Protein AF-0000000078794311 (afdb_homodimer)

Radius of gyration: 25.21 Å; Cα contacts (8 Å, |Δi|>4): 1504; chains: 2; bounding box: 65×68×62 Å

Solvent-accessible surface area (backbone atoms only — not comparable to full-atom values): 34265 Å² total; per-residue (Å²): 130,61,45,33,32,35,38,34,22,25,25,71,50,87,45,19,63,58,7,46,49,16,42,54,41,48,67,72,46,48,57,66,88,54,35,44,79,41,49,31,37,36,40,84,93,44,46,25,31,54,45,96,88,66,49,75,37,58,51,40,55,70,63,61,26,38,63,57,96,86,37,79,45,70,53,69,28,32,46,62,39,15,25,51,44,46,53,30,42,13,25,45,41,20,41,31,60,69,59,70,42,42,45,31,45,34,48,29,45,38,19,20,41,46,33,28,44,59,54,38,48,41,56,52,51,80,44,76,80,44,40,60,64,62,65,48,75,38,75,63,97,50,76,68,50,59,58,49,47,63,72,75,49,57,78,40,28,34,31,27,33,23,59,68,85,71,57,61,37,53,36,78,28,77,49,79,83,43,43,64,61,34,50,52,47,7,50,74,73,25,73,29,31,33,39,26,37,64,79,64,48,50,38,34,40,29,33,35,33,48,42,91,92,37,78,47,70,44,50,35,30,24,52,45,58,79,53,89,76,81,42,57,64,42,74,72,37,90,88,41,52,49,79,36,72,62,33,96,63,54,72,67,53,50,55,53,49,48,55,43,52,54,48,50,43,55,75,52,56,60,38,26,51,30,33,38,33,32,28,37,28,60,98,74,58,47,41,30,58,68,50,53,36,57,40,55,64,43,30,90,83,21,66,50,48,53,24,42,46,67,75,72,42,52,67,40,56,53,51,48,40,38,56,54,39,41,71,46,78,84,113,133,60,46,32,32,33,39,34,22,26,26,70,50,88,45,19,62,56,6,45,48,15,41,54,41,46,65,72,46,48,57,66,87,55,36,44,79,42,50,31,38,38,39,84,93,42,44,26,31,55,45,96,88,65,49,76,37,58,52,41,56,70,64,60,26,39,64,57,95,87,38,78,45,70,54,67,27,32,46,62,40,16,26,50,44,46,53,30,42,12,25,45,39,20,42,31,58,69,59,69,43,42,45,31,45,33,48,30,47,39,19,20,42,47,32,28,44,60,55,40,49,40,55,52,49,79,43,78,80,44,40,60,63,63,65,49,76,37,75,64,97,50,76,68,50,58,58,51,46,61,71,75,48,58,78,42,30,34,31,26,34,25,60,69,85,72,57,61,38,51,36,78,29,76,50,79,86,44,43,63,61,34,50,52,46,7,50,74,72,25,72,30,30,33,38,27,37,64,80,64,49,51,40,34,39,30,34,36,33,48,41,92,92,38,78,48,70,43,52,36,29,26,52,44,58,80,54,88,77,83,42,58,64,43,75,71,36,88,87,41,52,49,78,36,73,63,34,96,64,55,72,68,53,49,55,52,47,49,55,43,51,54,48,50,42,55,76,52,56,59,39,25,51,30,31,39,34,31,28,38,27,61,97,73,57,48,40,31,57,67,49,55,36,58,44,53,64,43,30,90,82,20,66,50,48,52,23,42,45,68,74,73,42,53,67,39,56,53,50,48,41,37,55,53,39,40,71,45,78,84,113

Foldseek 3Di:
DAFEEEEEAAAADPCRVLRVQLSVLCVVQADPVRHHYWYWYDYVVFIFTQDPVRDTFGADLLQRWTADPNDIDDGQAYEQQYADPPRQQQPVLVSCVVNVHFYLFFHSQLSNQQQFQVSLCVQLPPQPLEHAFDKDKDQALDPVVLVVCPVRDDPFKWKAAGGHDQLQLIDTRHDSVCVNVSSVSRCVPHSMMMIGHDFDFWKKKWKWADFPHDIDTFAIKTKDFPDDDPHSCQVPDPPGIDIDVNDDDDPVLRVVVVVSVVVSCVSSVIHHMKMWMWGLGPPPRGTYTRGMTRNFRRHPPGRVCSRCVSVVHHVNVSVVRSVVRSVDPPD/DAFEEEEEAAAADPCRVLRVQLSVLCVVQADPVRHHYWYWYDYVVFIFTQDPVRDTFGADLLQRWTADPNDIDDGQAYEQQYADPPRQQQNVLVSCVVNVHFYLFFHSQLSNQQQFQVSLCVQLPPQPLEHAFDKDKDQALDPVVLVVCPVRDDPFKWKAQGGHDQLFLIDTRHDSVCVNVSSVSRCVPHSMMMMGHDFAFWKKKWKWADFPHDIDTFAIKTKDFPDDDPHSCQVPDPPGIDIDVNDDDDPVLRVVVVVSVVVSCVSSVIHHMKMWMWGLGPPPRGTYTRGMGRNFRRHPPGRVCSRCVSVVHHVNVSVVRSVVRSVDPPD

Organism: Cecembia lonarensis (strain CCUG 58316 / KCTC 22772 / LW9) (NCBI:txid1225176)

Secondary structure (DSSP, 8-state):
--EEEEEEEE-SSTTHHHHHHHHHHHHHHS-TTTEEEEEEEEETTEEEEE-TTS-EEE-BTTTTBEEETTEEE--SEEEE---STTTTSSHHHHHHHHHT--BSS--HHHHHHHTBHHHHHHHHTTSTTEE---EEEESS--THHHHHHHHH--SSEEEEESBSSS-TT-EEE-SGGGHHHHHHHHHHH-SSEEEEE---EEEEEEEEEEE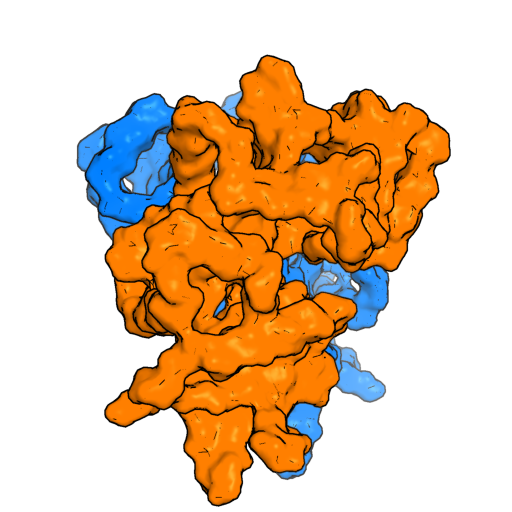TTEEEEPPPEEEEESSSS--HHHHHSTTTEEEESS----HHHHHHHHHHHHHHHHHTT--SEEEEEEEEETTT--EEEEEEESS---STT-HHHHHHHHTT--HHHHHHHHHHHHH-S--/--EEEEEEEE-SSTTHHHHHHHHHHHHHHS-TTTEEEEEEEEETTEEEEE-TTS-EEE-BTTTTBEEETTEEE--SEEEE---STTTTSSHHHHHHHHHT--BSS--HHHHHHHTBHHHHHHHHTTSTTEE---EEEESS--THHHHHHHHH--SSEEEEESBSSS-TT-EEE-SGGGHHHHHHHHHTT-SSEEEEE---EEEEEEEEEEETTEEEEPPPEEEEESSSS--HHHHHSTTTEEEESS----HHHHHHHHHHHHHHHHHTT--SEEEEEEEEETTT--EEEEEEESS---STT-HHHHHHHHTT--HHHHHHHHHHHHT-S--

InterPro domains:
  IPR000291 D-alanine--D-alanine ligase/VANA/B/C, conserved site [PS00843] (83-94)
  IPR000291 D-alanine--D-alanine ligase/VANA/B/C, conserved site [PS00844] (268-297)
  IPR005905 D-alanine--D-alanine ligase [MF_00047] (3-327)
  IPR005905 D-alanine--D-alanine ligase [PIRSF039102] (2-327)
  IPR005905 D-alanine--D-alanine ligase [TIGR01205] (4-325)
  IPR011095 D-alanine--D-alanine ligase, C-terminal [PF07478] (137-324)
  IPR011127 D-alanine--D-alanine ligase, N-terminal domain [PF01820] (4-106)
  IPR011761 ATP-grasp fold [PS50975] (117-324)
  IPR013815 ATP-grasp fold, subdomain 1 [G3DSA:3.30.1490.20] (133-198)
  IPR016185 Pre-ATP-grasp domain superfamily [SSF52440] (1-115)

Structure (mmCIF, N/CA/C/O backbone):
data_AF-0000000078794311-model_v1
#
loop_
_entity.id
_entity.type
_entity.pdbx_description
1 polymer 'D-alanine--D-alanine ligase'
#
loop_
_atom_site.group_PDB
_atom_site.id
_atom_site.type_symbol
_atom_site.label_atom_id
_atom_site.label_alt_id
_atom_site.label_comp_id
_atom_site.label_asym_id
_atom_site.label_entity_id
_atom_site.label_seq_id
_atom_site.pdbx_PDB_ins_code
_atom_site.Cartn_x
_atom_site.Cartn_y
_atom_site.Cartn_z
_atom_site.occupancy
_atom_site.B_iso_or_equiv
_atom_site.auth_seq_id
_atom_site.auth_comp_id
_atom_site.auth_asym_id
_atom_site.auth_atom_id
_atom_site.pdbx_PDB_model_num
ATOM 1 N N . MET A 1 1 ? -25.25 -26.75 2.844 1 85.88 1 MET A N 1
ATOM 2 C CA . MET A 1 1 ? -25.531 -25.812 1.758 1 85.88 1 MET A CA 1
ATOM 3 C C . MET A 1 1 ? -24.234 -25.328 1.115 1 85.88 1 MET A C 1
ATOM 5 O O . MET A 1 1 ? -23.203 -25.219 1.787 1 85.88 1 MET A O 1
ATOM 9 N N . LYS A 1 2 ? -24.25 -25.25 -0.173 1 96 2 LYS A N 1
ATOM 10 C CA . LYS A 1 2 ? -23.047 -24.812 -0.9 1 96 2 LYS A CA 1
ATOM 11 C C . LYS A 1 2 ? -22.719 -23.359 -0.607 1 96 2 LYS A C 1
ATOM 13 O O . LYS A 1 2 ? -23.625 -22.531 -0.441 1 96 2 LYS A O 1
ATOM 18 N N . LYS A 1 3 ? -21.484 -23.078 -0.435 1 97.69 3 LYS A N 1
ATOM 19 C CA . LYS A 1 3 ? -21.062 -21.688 -0.299 1 97.69 3 LYS A CA 1
ATOM 20 C C . LYS A 1 3 ? -21.219 -20.938 -1.617 1 97.69 3 LYS A C 1
ATOM 22 O O . LYS A 1 3 ? -20.906 -21.469 -2.684 1 97.69 3 LYS A O 1
ATOM 27 N N . LYS A 1 4 ? -21.766 -19.812 -1.558 1 98.5 4 LYS A N 1
ATOM 28 C CA . LYS A 1 4 ? -21.891 -18.938 -2.723 1 98.5 4 LYS A CA 1
ATOM 29 C C . LYS A 1 4 ? -20.625 -18.094 -2.914 1 98.5 4 LYS A C 1
ATOM 31 O O . LYS A 1 4 ? -20.297 -17.25 -2.074 1 98.5 4 LYS A O 1
ATOM 36 N N . ILE A 1 5 ? -19.922 -18.328 -4.016 1 98.62 5 ILE A N 1
ATOM 37 C CA . ILE A 1 5 ? -18.656 -17.656 -4.281 1 98.62 5 ILE A CA 1
ATOM 38 C C . ILE A 1 5 ? -18.797 -16.719 -5.48 1 98.62 5 ILE A C 1
ATOM 40 O O . ILE A 1 5 ? -19.266 -17.141 -6.547 1 98.62 5 ILE A O 1
ATOM 44 N N . ALA A 1 6 ? -18.516 -15.438 -5.336 1 98.75 6 ALA A N 1
ATOM 45 C CA . ALA A 1 6 ? -18.391 -14.516 -6.461 1 98.75 6 ALA A CA 1
ATOM 46 C C . ALA A 1 6 ? -17.047 -14.672 -7.164 1 98.75 6 ALA A C 1
ATOM 48 O O . ALA A 1 6 ? -15.992 -14.492 -6.551 1 98.75 6 ALA A O 1
ATOM 49 N N . LEU A 1 7 ? -17.047 -15.109 -8.383 1 98.44 7 LEU A N 1
ATOM 50 C CA . LEU A 1 7 ? -15.844 -15.133 -9.211 1 98.44 7 LEU A CA 1
ATOM 51 C C . LEU A 1 7 ? -15.641 -13.789 -9.898 1 98.44 7 LEU A C 1
ATOM 53 O O . LEU A 1 7 ? -16.297 -13.492 -10.898 1 98.44 7 LEU A O 1
ATOM 57 N N . VAL A 1 8 ? -14.727 -13.008 -9.398 1 98.62 8 VAL A N 1
ATOM 58 C CA . VAL A 1 8 ? -14.555 -11.625 -9.828 1 98.62 8 VAL A CA 1
ATOM 59 C C . VAL A 1 8 ? -13.477 -11.555 -10.914 1 98.62 8 VAL A C 1
ATOM 61 O O . VAL A 1 8 ? -12.367 -12.047 -10.727 1 98.62 8 VAL A O 1
ATOM 64 N N . THR A 1 9 ? -13.812 -10.969 -12.016 1 98.12 9 THR A N 1
ATOM 65 C CA . THR A 1 9 ? -12.938 -10.844 -13.18 1 98.12 9 THR A CA 1
ATOM 66 C C . THR A 1 9 ? -13.188 -9.523 -13.898 1 98.12 9 THR A C 1
ATOM 68 O O . THR A 1 9 ? -13.789 -8.602 -13.336 1 98.12 9 THR A O 1
ATOM 71 N N . GLY A 1 10 ? -12.578 -9.32 -15.109 1 97.31 10 GLY A N 1
ATOM 72 C CA . GLY A 1 10 ? -12.617 -8.039 -15.805 1 97.31 10 GLY A CA 1
ATOM 73 C C . GLY A 1 10 ? -11.383 -7.191 -15.555 1 97.31 10 GLY A C 1
ATOM 74 O O . GLY A 1 10 ? -10.266 -7.695 -15.586 1 97.31 10 GLY A O 1
ATOM 75 N N . GLY A 1 11 ? -11.609 -5.891 -15.359 1 95.88 11 GLY A N 1
ATOM 76 C CA . GLY A 1 11 ? -10.477 -5.02 -15.086 1 95.88 11 GLY A CA 1
ATOM 77 C C . GLY A 1 11 ? -10.594 -3.664 -15.758 1 95.88 11 GLY A C 1
ATOM 78 O O . GLY A 1 11 ? -11.414 -3.482 -16.656 1 95.88 11 GLY A O 1
ATOM 79 N N . PHE A 1 12 ? -9.836 -2.709 -15.305 1 93.31 12 PHE A N 1
ATOM 80 C CA . PHE A 1 12 ? -9.852 -1.333 -15.789 1 93.31 12 PHE A CA 1
ATOM 81 C C . PHE A 1 12 ? -8.805 -1.128 -16.875 1 93.31 12 PHE A C 1
ATOM 83 O O . PHE A 1 12 ? -8.711 -0.049 -17.469 1 93.31 12 PHE A O 1
ATOM 90 N N . SER A 1 13 ? -8 -2.146 -17.156 1 83.06 13 SER A N 1
ATOM 91 C CA . SER A 1 13 ? -6.891 -2 -18.094 1 83.06 13 SER A CA 1
ATOM 92 C C . SER A 1 13 ? -6.953 -3.053 -19.203 1 83.06 13 SER A C 1
ATOM 94 O O . SER A 1 13 ? -7.91 -3.824 -19.281 1 83.06 13 SER A O 1
ATOM 96 N N . GLY A 1 14 ? -5.855 -3.012 -20.016 1 80.38 14 GLY A N 1
ATOM 97 C CA . GLY A 1 14 ? -5.742 -3.982 -21.094 1 80.38 14 GLY A CA 1
ATOM 98 C C . GLY A 1 14 ? -5.551 -5.402 -20.594 1 80.38 14 GLY A C 1
ATOM 99 O O . GLY A 1 14 ? -5.762 -6.359 -21.344 1 80.38 14 GLY A O 1
ATOM 100 N N . GLU A 1 15 ? -5.344 -5.629 -19.312 1 82.75 15 GLU A N 1
ATOM 101 C CA . GLU A 1 15 ? -5.141 -6.957 -18.75 1 82.75 15 GLU A CA 1
ATOM 102 C C . GLU A 1 15 ? -6.469 -7.68 -18.547 1 82.75 15 GLU A C 1
ATOM 104 O O . GLU A 1 15 ? -6.492 -8.852 -18.156 1 82.75 15 GLU A O 1
ATOM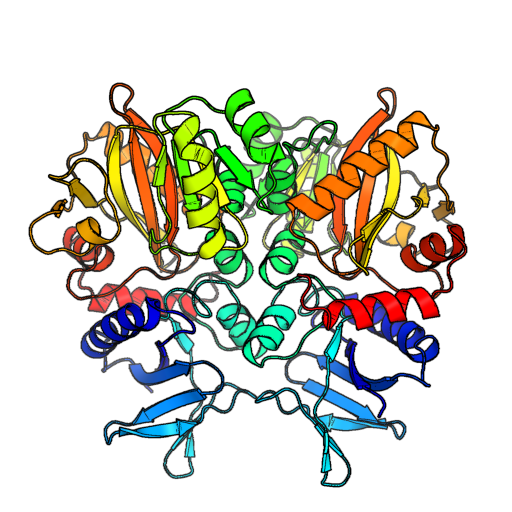 109 N N . ALA A 1 16 ? -7.523 -7.023 -18.844 1 90.62 16 ALA A N 1
ATOM 110 C CA . ALA A 1 16 ? -8.859 -7.594 -18.672 1 90.62 16 ALA A CA 1
ATOM 111 C C . ALA A 1 16 ? -9.016 -8.883 -19.469 1 90.62 16 ALA A C 1
ATOM 113 O O . ALA A 1 16 ? -9.68 -9.82 -19.031 1 90.62 16 ALA A O 1
ATOM 114 N N . VAL A 1 17 ? -8.352 -8.938 -20.578 1 90 17 VAL A N 1
ATOM 115 C CA . VAL A 1 17 ? -8.477 -10.102 -21.453 1 90 17 VAL A CA 1
ATOM 116 C C . VAL A 1 17 ? -7.914 -11.336 -20.766 1 90 17 VAL A C 1
ATOM 118 O O . VAL A 1 17 ? -8.5 -12.414 -20.828 1 90 17 VAL A O 1
ATOM 121 N N . VAL A 1 18 ? -6.816 -11.172 -20.094 1 88.5 18 VAL A N 1
ATOM 122 C CA . VAL A 1 18 ? -6.195 -12.273 -19.359 1 88.5 18 VAL A CA 1
ATOM 123 C C . VAL A 1 18 ? -7.066 -12.664 -18.172 1 88.5 18 VAL A C 1
ATOM 125 O O . VAL A 1 18 ? -7.211 -13.852 -17.875 1 88.5 18 VAL A O 1
ATOM 128 N N . SER A 1 19 ? -7.645 -11.695 -17.516 1 94.62 19 SER A N 1
ATOM 129 C CA . SER A 1 19 ? -8.547 -11.953 -16.391 1 94.62 19 SER A CA 1
ATOM 130 C C . SER A 1 19 ? -9.719 -12.836 -16.812 1 94.62 19 SER A C 1
ATOM 132 O O . SER A 1 19 ? -10.07 -13.789 -16.125 1 94.62 19 SER A O 1
ATOM 134 N N . LEU A 1 20 ? -10.273 -12.477 -17.969 1 95.69 20 LEU A N 1
ATOM 135 C CA . LEU A 1 20 ? -11.438 -13.211 -18.453 1 95.69 20 LEU A CA 1
ATOM 136 C C . LEU A 1 20 ? -11.062 -14.656 -18.797 1 95.69 20 LEU A C 1
ATOM 138 O O . LEU A 1 20 ? -11.812 -15.578 -18.484 1 95.69 20 LEU A O 1
ATOM 142 N N . LYS A 1 21 ? -9.898 -14.828 -19.391 1 94.19 21 LYS A N 1
ATOM 143 C CA . LYS A 1 21 ? -9.43 -16.172 -19.719 1 94.19 21 LYS A CA 1
ATOM 144 C C . LYS A 1 21 ? -9.188 -17 -18.453 1 94.19 21 LYS A C 1
ATOM 146 O O . LYS A 1 21 ? -9.547 -18.172 -18.391 1 94.19 21 LYS A O 1
ATOM 151 N N . SER A 1 22 ? -8.555 -16.359 -17.5 1 95.12 22 SER A N 1
ATOM 152 C CA . SER A 1 22 ? -8.32 -17.016 -16.219 1 95.12 22 SER A CA 1
ATOM 153 C C . SER A 1 22 ? -9.633 -17.406 -15.547 1 95.12 22 SER A C 1
ATOM 155 O O . SER A 1 22 ? -9.773 -18.531 -15.047 1 95.12 22 SER A O 1
ATOM 157 N N . ALA A 1 23 ? -10.594 -16.5 -15.57 1 96.75 23 ALA A N 1
ATOM 158 C CA . ALA A 1 23 ? -11.883 -16.75 -14.945 1 96.75 23 ALA A CA 1
ATOM 159 C C . ALA A 1 23 ? -12.586 -17.953 -15.586 1 96.75 23 ALA A C 1
ATOM 161 O O . ALA A 1 23 ? -13.234 -18.734 -14.898 1 96.75 23 ALA A O 1
ATOM 162 N N . ALA A 1 24 ? -12.477 -18.062 -16.891 1 95.38 24 ALA A N 1
ATOM 163 C CA . ALA A 1 24 ? -13.109 -19.156 -17.609 1 95.38 24 ALA A CA 1
ATOM 164 C C . ALA A 1 24 ? -12.562 -20.5 -17.141 1 95.38 24 ALA A C 1
ATOM 166 O O . ALA A 1 24 ? -13.32 -21.469 -16.953 1 95.38 24 ALA A O 1
ATOM 167 N N . VAL A 1 25 ? -11.305 -20.578 -16.922 1 95.06 25 VAL A N 1
ATOM 168 C CA . VAL A 1 25 ? -10.664 -21.812 -16.469 1 95.06 25 VAL A CA 1
ATOM 169 C C . VAL A 1 25 ? -11.07 -22.109 -15.031 1 95.06 25 VAL A C 1
ATOM 171 O O . VAL A 1 25 ? -11.422 -23.234 -14.703 1 95.06 25 VAL A O 1
ATOM 174 N N . VAL A 1 26 ? -11.039 -21.094 -14.156 1 96.75 26 VAL A N 1
ATOM 175 C CA . VAL A 1 26 ? -11.43 -21.266 -12.766 1 96.75 26 VAL A CA 1
ATOM 176 C C . VAL A 1 26 ? -12.875 -21.75 -12.688 1 96.75 26 VAL A C 1
ATOM 178 O O . VAL A 1 26 ? -13.18 -22.719 -11.969 1 96.75 26 VAL A O 1
ATOM 181 N N . GLU A 1 27 ? -13.703 -21.125 -13.453 1 95.94 27 GLU A N 1
ATOM 182 C CA . GLU A 1 27 ? -15.125 -21.469 -13.453 1 95.94 27 GLU A CA 1
ATOM 183 C C . GLU A 1 27 ? -15.344 -22.922 -13.852 1 95.94 27 GLU A C 1
ATOM 185 O O . GLU A 1 27 ? -16.188 -23.609 -13.258 1 95.94 27 GLU A O 1
ATOM 190 N N . LYS A 1 28 ? -14.625 -23.391 -14.797 1 95.38 28 LYS A N 1
ATOM 191 C CA . LYS A 1 28 ? -14.773 -24.75 -15.312 1 95.38 28 LYS A CA 1
ATOM 192 C C . LYS A 1 28 ? -14.172 -25.766 -14.352 1 95.38 28 LYS A C 1
ATOM 194 O O . LYS A 1 28 ? -14.602 -26.922 -14.32 1 95.38 28 LYS A O 1
ATOM 199 N N . THR A 1 29 ? -13.227 -25.375 -13.586 1 96.81 29 THR A N 1
ATOM 200 C CA . THR A 1 29 ? -12.398 -26.312 -12.836 1 96.81 29 THR A CA 1
ATOM 201 C C . THR A 1 29 ? -12.859 -26.391 -11.383 1 96.81 29 THR A C 1
ATOM 203 O O . THR A 1 29 ? -12.695 -27.422 -10.727 1 96.81 29 THR A O 1
ATOM 206 N N . ILE A 1 30 ? -13.469 -25.391 -10.836 1 97.31 30 ILE A N 1
ATOM 207 C CA . ILE A 1 30 ? -13.852 -25.281 -9.43 1 97.31 30 ILE A CA 1
ATOM 208 C C . ILE A 1 30 ? -14.82 -26.406 -9.07 1 97.31 30 ILE A C 1
ATOM 210 O O . ILE A 1 30 ? -15.562 -26.891 -9.93 1 97.31 30 ILE A O 1
ATOM 214 N N . ASP A 1 31 ? -14.836 -26.891 -7.828 1 97.88 31 ASP A N 1
ATOM 215 C CA . ASP A 1 31 ? -15.68 -27.969 -7.352 1 97.88 31 ASP A CA 1
ATOM 216 C C . ASP A 1 31 ? -17.125 -27.516 -7.191 1 97.88 31 ASP A C 1
ATOM 218 O O . ASP A 1 31 ? -17.5 -26.984 -6.145 1 97.88 31 ASP A O 1
ATOM 222 N N . ARG A 1 32 ? -17.984 -27.859 -8.086 1 96.88 32 ARG A N 1
ATOM 223 C CA . ARG A 1 32 ? -19.359 -27.391 -8.117 1 96.88 32 ARG A CA 1
ATOM 224 C C . ARG A 1 32 ? -20.219 -28.125 -7.09 1 96.88 32 ARG A C 1
ATOM 226 O O . ARG A 1 32 ? -21.344 -27.719 -6.809 1 96.88 32 ARG A O 1
ATOM 233 N N . ASN A 1 33 ? -19.688 -29.141 -6.59 1 97.38 33 ASN A N 1
ATOM 234 C CA . ASN A 1 33 ? -20.391 -29.828 -5.512 1 97.38 33 ASN A CA 1
ATOM 235 C C . ASN A 1 33 ? -20.281 -29.062 -4.195 1 97.38 33 ASN A C 1
ATOM 237 O O . ASN A 1 33 ? -21.094 -29.25 -3.289 1 97.38 33 ASN A O 1
ATOM 241 N N . ARG A 1 34 ? -19.297 -28.188 -4.094 1 97.62 34 ARG A N 1
ATOM 242 C CA . ARG A 1 34 ? -19.031 -27.484 -2.844 1 97.62 34 ARG A CA 1
ATOM 243 C C . ARG A 1 34 ? -19.438 -26.016 -2.939 1 97.62 34 ARG A C 1
ATOM 245 O O . ARG A 1 34 ? -19.781 -25.406 -1.931 1 97.62 34 ARG A O 1
ATOM 252 N N . TYR A 1 35 ? -19.406 -25.547 -4.219 1 98.31 35 TYR A N 1
ATOM 253 C CA . TYR A 1 35 ? -19.562 -24.109 -4.355 1 98.31 35 TYR A CA 1
ATOM 254 C C . TYR A 1 35 ? -20.578 -23.766 -5.449 1 98.31 35 TYR A C 1
ATOM 256 O O . TYR A 1 35 ? -20.609 -24.422 -6.496 1 98.31 35 TYR A O 1
ATOM 264 N N . ASP A 1 36 ? -21.406 -22.766 -5.223 1 97.38 36 ASP A N 1
ATOM 265 C CA . ASP A 1 36 ? -22.141 -22.062 -6.262 1 97.38 36 ASP A CA 1
ATOM 266 C C . ASP A 1 36 ? -21.391 -20.828 -6.73 1 97.38 36 ASP A C 1
ATOM 268 O O . ASP A 1 36 ? -21.078 -19.938 -5.93 1 97.38 36 ASP A O 1
ATOM 272 N N . ILE A 1 37 ? -21.141 -20.812 -8.031 1 97 37 ILE A N 1
ATOM 273 C CA . ILE A 1 37 ? -20.266 -19.766 -8.547 1 97 37 ILE A CA 1
ATOM 274 C C . ILE A 1 37 ? -21.078 -18.734 -9.305 1 97 37 ILE A C 1
ATOM 276 O O . ILE A 1 37 ? -21.953 -19.094 -10.109 1 97 37 ILE A O 1
ATOM 280 N N . TYR A 1 38 ? -20.828 -17.469 -9.039 1 97.69 38 TYR A N 1
ATOM 281 C CA . TYR A 1 38 ? -21.422 -16.328 -9.742 1 97.69 38 TYR A CA 1
ATOM 282 C C . TYR A 1 38 ? -20.359 -15.445 -10.352 1 97.69 38 TYR A C 1
ATOM 284 O O . TYR A 1 38 ? -19.594 -14.789 -9.633 1 97.69 38 TYR A O 1
ATOM 292 N N . LYS A 1 39 ? -20.297 -15.414 -11.656 1 97.62 39 LYS A N 1
ATOM 293 C CA . LYS A 1 39 ? -19.281 -14.602 -12.328 1 97.62 39 LYS A CA 1
ATOM 294 C C . LYS A 1 39 ? -19.641 -13.117 -12.266 1 97.62 39 LYS A C 1
ATOM 296 O O . LYS A 1 39 ? -20.719 -12.719 -12.695 1 97.62 39 LYS A O 1
ATOM 301 N N . ILE A 1 40 ? -18.797 -12.344 -11.719 1 98.56 40 ILE A N 1
ATOM 302 C CA . ILE A 1 40 ? -18.969 -10.906 -11.594 1 98.56 40 ILE A CA 1
ATOM 303 C C . ILE A 1 40 ? -17.922 -10.188 -12.453 1 98.56 40 ILE A C 1
ATOM 305 O O . ILE A 1 40 ? -16.719 -10.375 -12.266 1 98.56 40 ILE A O 1
ATOM 309 N N . LEU A 1 41 ? -18.359 -9.375 -13.391 1 98.38 41 LEU A N 1
ATOM 310 C CA . LEU A 1 41 ? -17.484 -8.578 -14.25 1 98.38 41 LEU A CA 1
ATOM 311 C C . LEU A 1 41 ? -17.375 -7.145 -13.734 1 98.38 41 LEU A C 1
ATOM 313 O O . LEU A 1 41 ? -18.391 -6.48 -13.523 1 98.38 41 LEU A O 1
ATOM 317 N N . ILE A 1 42 ? -16.141 -6.727 -13.531 1 98.19 42 ILE A N 1
ATOM 318 C CA . ILE A 1 42 ? -15.891 -5.383 -13.023 1 98.19 42 ILE A CA 1
ATOM 319 C C . ILE A 1 42 ? -15.195 -4.547 -14.102 1 98.19 42 ILE A C 1
ATOM 321 O O . ILE A 1 42 ? -14.07 -4.852 -14.5 1 98.19 42 ILE A O 1
ATOM 325 N N . TYR A 1 43 ? -15.859 -3.572 -14.578 1 96.88 43 TYR A N 1
ATOM 326 C CA . TYR A 1 43 ? -15.375 -2.57 -15.516 1 96.88 43 TYR A CA 1
ATOM 327 C C . TYR A 1 43 ? -15.633 -1.162 -15 1 96.88 43 TYR A C 1
ATOM 329 O O . TYR A 1 43 ? -16.391 -0.977 -14.039 1 96.88 43 TYR A O 1
ATOM 337 N N . PRO A 1 44 ? -14.922 -0.182 -15.562 1 94.62 44 PRO A N 1
ATOM 338 C CA . PRO A 1 44 ? -15.227 1.181 -15.117 1 94.62 44 PRO A CA 1
ATOM 339 C C . PRO A 1 44 ? -16.719 1.519 -15.219 1 94.62 44 PRO A C 1
ATOM 341 O O . PRO A 1 44 ? -17.297 1.431 -16.312 1 94.62 44 PRO A O 1
ATOM 344 N N . ASN A 1 45 ? -17.359 1.825 -14.141 1 93.06 45 ASN A N 1
ATOM 345 C CA . ASN A 1 45 ? -18.75 2.246 -14.008 1 93.06 45 ASN A CA 1
ATOM 346 C C . ASN A 1 45 ? -19.719 1.14 -14.43 1 93.06 45 ASN A C 1
ATOM 348 O O . ASN A 1 45 ? -20.844 1.413 -14.812 1 93.06 45 ASN A O 1
ATOM 352 N N . ASP A 1 46 ? -19.234 -0.08 -14.438 1 96.19 46 ASP A N 1
ATOM 353 C CA . ASP A 1 46 ? -20.062 -1.202 -14.844 1 96.19 46 ASP A CA 1
ATOM 354 C C . ASP A 1 46 ? -19.656 -2.488 -14.133 1 96.19 46 ASP A C 1
ATOM 356 O O . ASP A 1 46 ? -18.812 -3.232 -14.633 1 96.19 46 ASP A O 1
ATOM 360 N N . TRP A 1 47 ? -20.25 -2.736 -13 1 98.25 47 TRP A N 1
ATOM 361 C CA . TRP A 1 47 ? -20.094 -3.998 -12.281 1 98.25 47 TRP A CA 1
ATOM 362 C C . TRP A 1 47 ? -21.344 -4.859 -12.43 1 98.25 47 TRP A C 1
ATOM 364 O O . TRP A 1 47 ? -22.453 -4.422 -12.102 1 98.25 47 TRP A O 1
ATOM 374 N N . HIS A 1 48 ? -21.188 -6.023 -12.969 1 98.62 48 HIS A N 1
ATOM 375 C CA . HIS A 1 48 ? -22.406 -6.805 -13.164 1 98.62 48 HIS A CA 1
ATOM 376 C C . HIS A 1 48 ? -22.109 -8.305 -13.125 1 98.62 48 HIS A C 1
ATOM 378 O O . HIS A 1 48 ? -20.984 -8.719 -13.391 1 98.62 48 HIS A O 1
ATOM 384 N N . HIS A 1 49 ? -23.109 -9 -12.688 1 98.25 49 HIS A N 1
ATOM 385 C CA . HIS A 1 49 ? -23.125 -10.445 -12.875 1 98.25 49 HIS A CA 1
ATOM 386 C C . HIS A 1 49 ? -23.625 -10.82 -14.266 1 98.25 49 HIS A C 1
ATOM 388 O O . HIS A 1 49 ? -24.656 -10.305 -14.711 1 98.25 49 HIS A O 1
ATOM 394 N N . GLN A 1 50 ? -22.906 -11.578 -14.906 1 94.06 50 GLN A N 1
ATOM 395 C CA . GLN A 1 50 ? -23.359 -12.109 -16.188 1 94.06 50 GLN A CA 1
ATOM 396 C C . GLN A 1 50 ? -24.062 -13.453 -16.016 1 94.06 50 GLN A C 1
ATOM 398 O O . GLN A 1 50 ? -23.406 -14.453 -15.695 1 94.06 50 GLN A O 1
ATOM 403 N N . THR A 1 51 ? -25.344 -13.539 -16.281 1 91.69 51 THR A N 1
ATOM 404 C CA . THR A 1 51 ? -26.094 -14.789 -16.156 1 91.69 51 THR A CA 1
ATOM 405 C C . THR A 1 51 ? -25.766 -15.734 -17.312 1 91.69 51 THR A C 1
ATOM 407 O O . THR A 1 51 ? -25.125 -15.328 -18.281 1 91.69 51 THR A O 1
ATOM 410 N N . ALA A 1 52 ? -26.234 -16.969 -17.156 1 85.75 52 ALA A N 1
ATOM 411 C CA . ALA A 1 52 ? -26.016 -17.969 -18.203 1 85.75 52 ALA A CA 1
ATOM 412 C C . ALA A 1 52 ? -26.672 -17.547 -19.516 1 85.75 52 ALA A C 1
ATOM 414 O O . ALA A 1 52 ? -26.172 -17.875 -20.594 1 85.75 52 ALA A O 1
ATOM 415 N N . SER A 1 53 ? -27.75 -16.781 -19.438 1 88.38 53 SER A N 1
ATOM 416 C CA . SER A 1 53 ? -28.469 -16.328 -20.641 1 88.38 53 SER A CA 1
ATOM 417 C C . SER A 1 53 ? -27.844 -15.086 -21.234 1 88.38 53 SER A C 1
ATOM 419 O O . SER A 1 53 ? -28.25 -14.617 -22.297 1 88.38 53 SER A O 1
ATOM 421 N N . GLY A 1 54 ? -26.844 -14.523 -20.547 1 86.38 54 GLY A N 1
ATOM 422 C CA . GLY A 1 54 ? -26.156 -13.352 -21.047 1 86.38 54 GLY A CA 1
ATOM 423 C C . GLY A 1 54 ? -26.688 -12.055 -20.469 1 86.38 54 GLY A C 1
ATOM 424 O O . GLY A 1 54 ? -26.188 -10.969 -20.797 1 86.38 54 GLY A O 1
ATOM 425 N N . GLU A 1 55 ? -27.656 -12.203 -19.625 1 91.88 55 GLU A N 1
ATOM 426 C CA . GLU A 1 55 ? -28.219 -11.016 -18.969 1 91.88 55 GLU A CA 1
ATOM 427 C C . GLU A 1 55 ? -27.234 -10.414 -17.969 1 91.88 55 GLU A C 1
ATOM 429 O O . GLU A 1 55 ? -26.562 -11.141 -17.25 1 91.88 55 GLU A O 1
ATOM 434 N N . LYS A 1 56 ? -27.203 -9.094 -17.984 1 96.06 56 LYS A N 1
ATOM 435 C CA . LYS A 1 56 ? -26.359 -8.359 -17.031 1 96.06 56 LYS A CA 1
ATOM 436 C C . LYS A 1 56 ? -27.172 -7.934 -15.812 1 96.06 56 LYS A C 1
ATOM 438 O O . LYS A 1 56 ? -28.188 -7.23 -15.938 1 96.06 56 LYS A O 1
ATOM 443 N N . VAL A 1 57 ? -26.781 -8.414 -14.695 1 97.94 57 VAL A N 1
ATOM 444 C CA . VAL A 1 57 ? -27.391 -8.023 -13.43 1 97.94 57 VAL A CA 1
ATOM 445 C C . VAL A 1 57 ? -26.438 -7.121 -12.648 1 97.94 57 VAL A C 1
ATOM 447 O O . VAL A 1 57 ? -25.344 -7.555 -12.258 1 97.94 57 VAL A O 1
ATOM 450 N N . PRO A 1 58 ? -26.828 -5.895 -12.391 1 98.12 58 PRO A N 1
ATOM 451 C CA . PRO A 1 58 ? -25.906 -4.98 -11.703 1 98.12 58 PRO A CA 1
ATOM 452 C C . PRO A 1 58 ? -25.562 -5.438 -10.289 1 98.12 58 PRO A C 1
ATOM 454 O O . PRO A 1 58 ? -26.422 -5.988 -9.594 1 98.12 58 PRO A O 1
ATOM 457 N N . VAL A 1 59 ? -24.359 -5.23 -9.906 1 98.69 59 VAL A N 1
ATOM 458 C CA . VAL A 1 59 ? -23.922 -5.484 -8.531 1 98.69 59 VAL A CA 1
ATOM 459 C C . VAL A 1 59 ? -24.312 -4.305 -7.645 1 98.69 59 VAL A C 1
ATOM 461 O O . VAL A 1 59 ? -24.141 -3.145 -8.031 1 98.69 59 VAL A O 1
ATOM 464 N N . ASP A 1 60 ? -24.938 -4.559 -6.504 1 98.5 60 ASP A N 1
ATOM 465 C CA . ASP A 1 60 ? -25.141 -3.541 -5.48 1 98.5 60 ASP A CA 1
ATOM 466 C C . ASP A 1 60 ? -23.891 -3.354 -4.625 1 98.5 60 ASP A C 1
ATOM 468 O O . ASP A 1 60 ? -23.547 -4.215 -3.816 1 98.5 60 ASP A O 1
ATOM 472 N N . LEU A 1 61 ? -23.234 -2.225 -4.746 1 98 61 LEU A N 1
ATOM 473 C CA . LEU A 1 61 ? -21.953 -1.995 -4.09 1 98 61 LEU A CA 1
ATOM 474 C C . LEU A 1 61 ? -22.141 -1.724 -2.6 1 98 61 LEU A C 1
ATOM 476 O O . LEU A 1 61 ? -21.188 -1.744 -1.831 1 98 61 LEU A O 1
ATOM 480 N N . ASN A 1 62 ? -23.359 -1.508 -2.16 1 97.88 62 ASN A N 1
ATOM 481 C CA . ASN A 1 62 ? -23.609 -1.265 -0.744 1 97.88 62 ASN A CA 1
ATOM 482 C C . ASN A 1 62 ? -23.234 -2.473 0.108 1 97.88 62 ASN A C 1
ATOM 484 O O . ASN A 1 62 ? -22.859 -2.322 1.274 1 97.88 62 ASN A O 1
ATOM 488 N N . ASP A 1 63 ? -23.344 -3.602 -0.49 1 97.62 63 ASP A N 1
ATOM 489 C CA . ASP A 1 63 ? -22.984 -4.797 0.267 1 97.62 63 ASP A CA 1
ATOM 490 C C . ASP A 1 63 ? -22.484 -5.906 -0.66 1 97.62 63 ASP A C 1
ATOM 492 O O . ASP A 1 63 ? -22.469 -7.078 -0.278 1 97.62 63 ASP A O 1
ATOM 496 N N . PHE A 1 64 ? -22.156 -5.52 -1.871 1 98.31 64 PHE A N 1
ATOM 497 C CA . PHE A 1 64 ? -21.641 -6.418 -2.9 1 98.31 64 PHE A CA 1
ATOM 498 C C . PHE A 1 64 ? -22.594 -7.602 -3.1 1 98.31 64 PHE A C 1
ATOM 500 O O . PHE A 1 64 ? -22.172 -8.758 -2.986 1 98.31 64 PHE A O 1
ATOM 507 N N . SER A 1 65 ? -23.75 -7.336 -3.465 1 98.69 65 SER A N 1
ATOM 508 C CA . SER A 1 65 ? -24.781 -8.344 -3.723 1 98.69 65 SER A CA 1
ATOM 509 C C . SER A 1 65 ? -25.422 -8.141 -5.09 1 98.69 65 SER A C 1
ATOM 511 O O . SER A 1 65 ? -25.125 -7.16 -5.781 1 98.69 65 SER A O 1
ATOM 513 N N . ILE A 1 66 ? -26.156 -9.109 -5.512 1 98.44 66 ILE A N 1
ATOM 514 C CA . ILE A 1 66 ? -26.938 -9.008 -6.742 1 98.44 66 ILE A CA 1
ATOM 515 C C . ILE A 1 66 ? -28.375 -9.445 -6.48 1 98.44 66 ILE A C 1
ATOM 517 O O . ILE A 1 66 ? -28.656 -10.086 -5.465 1 98.44 66 ILE A O 1
ATOM 521 N N . THR A 1 67 ? -29.312 -9.023 -7.344 1 97.69 67 THR A N 1
ATOM 522 C CA . THR A 1 67 ? -30.703 -9.453 -7.27 1 97.69 67 THR A CA 1
ATOM 523 C C . THR A 1 67 ? -31.094 -10.258 -8.508 1 97.69 67 THR A C 1
ATOM 525 O O . THR A 1 67 ? -31.125 -9.719 -9.617 1 97.69 67 THR A O 1
ATOM 528 N N . LEU A 1 68 ? -31.281 -11.555 -8.289 1 94.38 68 LEU A N 1
ATOM 529 C CA . LEU A 1 68 ? -31.688 -12.453 -9.359 1 94.38 68 LEU A CA 1
ATOM 530 C C . LEU A 1 68 ? -33.156 -12.883 -9.188 1 94.38 68 LEU A C 1
ATOM 532 O O . LEU A 1 68 ? -33.5 -13.438 -8.148 1 94.38 68 LEU A O 1
ATOM 536 N N . ALA A 1 69 ? -33.969 -12.625 -10.164 1 90.31 69 ALA A N 1
ATOM 537 C CA . ALA A 1 69 ? -35.406 -13 -10.133 1 90.31 69 ALA A CA 1
ATOM 538 C C . ALA A 1 69 ? -36.062 -12.539 -8.836 1 90.31 69 ALA A C 1
ATOM 540 O O . ALA A 1 69 ? -36.75 -13.32 -8.172 1 90.31 69 ALA A O 1
ATOM 541 N N . GLY A 1 70 ? -35.688 -11.375 -8.367 1 93.62 70 GLY A N 1
ATOM 542 C CA . GLY A 1 70 ? -36.312 -10.742 -7.215 1 93.62 70 GLY A CA 1
ATOM 543 C C . GLY A 1 70 ? -35.688 -11.18 -5.895 1 93.62 70 GLY A C 1
ATOM 544 O O . GLY A 1 70 ? -36.062 -10.688 -4.832 1 93.62 70 GLY A O 1
ATOM 545 N N . GLU A 1 71 ? -34.75 -12.07 -5.988 1 96.56 71 GLU A N 1
ATOM 546 C CA . GLU A 1 71 ? -34.125 -12.555 -4.773 1 96.56 71 GLU A CA 1
ATOM 547 C C . GLU A 1 71 ? -32.719 -12 -4.629 1 96.56 71 GLU A C 1
ATOM 549 O O . GLU A 1 71 ? -31.922 -12.047 -5.574 1 96.56 71 GLU A O 1
ATOM 554 N N . LYS A 1 72 ? -32.469 -11.477 -3.479 1 98 72 LYS A N 1
ATOM 555 C CA . LYS A 1 72 ? -31.125 -10.961 -3.199 1 98 72 LYS A CA 1
ATOM 556 C C . LYS A 1 72 ? -30.141 -12.094 -2.93 1 98 72 LYS A C 1
ATOM 558 O O . LYS A 1 72 ? -30.422 -12.977 -2.113 1 98 72 LYS A O 1
ATOM 563 N N . ILE A 1 73 ? -29.094 -12.086 -3.631 1 98 73 ILE A N 1
ATOM 564 C CA . ILE A 1 73 ? -28.016 -13.055 -3.451 1 98 73 ILE A CA 1
ATOM 565 C C . ILE A 1 73 ? -26.812 -12.375 -2.82 1 98 73 ILE A C 1
ATOM 567 O O . ILE A 1 73 ? -26.297 -11.391 -3.355 1 98 73 ILE A O 1
ATOM 571 N N . THR A 1 74 ? -26.406 -12.836 -1.655 1 98.25 74 THR A N 1
ATOM 572 C CA . THR A 1 74 ? -25.172 -12.422 -1.01 1 98.25 74 THR A CA 1
ATOM 573 C C . THR A 1 74 ? -24.109 -13.508 -1.136 1 98.25 74 THR A C 1
ATOM 575 O O . THR A 1 74 ? -24.438 -14.688 -1.296 1 98.25 74 THR A O 1
ATOM 578 N N . PHE A 1 75 ? -22.891 -13.125 -1.057 1 98.69 75 PHE A N 1
ATOM 579 C CA . PHE A 1 75 ? -21.812 -14.07 -1.278 1 98.69 75 PHE A CA 1
ATOM 580 C C . PHE A 1 75 ? -21.078 -14.367 0.024 1 98.69 75 PHE A C 1
ATOM 582 O O . PHE A 1 75 ? -20.891 -13.477 0.852 1 98.69 75 PHE A O 1
ATOM 589 N N . ASP A 1 76 ? -20.641 -15.625 0.129 1 98.38 76 ASP A N 1
ATOM 590 C CA . ASP A 1 76 ? -19.844 -16.031 1.281 1 98.38 76 ASP A CA 1
ATOM 591 C C . ASP A 1 76 ? -18.391 -15.586 1.127 1 98.38 76 ASP A C 1
ATOM 593 O O . ASP A 1 76 ? -17.688 -15.414 2.119 1 98.38 76 ASP A O 1
ATOM 597 N N . GLY A 1 77 ? -17.922 -15.398 -0.042 1 98.44 77 GLY A N 1
ATOM 598 C CA . GLY A 1 77 ? -16.562 -15 -0.332 1 98.44 77 GLY A CA 1
ATOM 599 C C . GLY A 1 77 ? -16.328 -14.672 -1.796 1 98.44 77 GLY A C 1
ATOM 600 O O . GLY A 1 77 ? -17.219 -14.867 -2.627 1 98.44 77 GLY A O 1
ATOM 601 N N . VAL A 1 78 ? -15.195 -14.18 -2.062 1 98.75 78 VAL A N 1
ATOM 602 C CA . VAL A 1 78 ? -14.836 -13.75 -3.408 1 98.75 78 VAL A CA 1
ATOM 603 C C . VAL A 1 78 ? -13.594 -14.508 -3.879 1 98.75 78 VAL A C 1
ATOM 605 O O . VAL A 1 78 ? -12.586 -14.547 -3.178 1 98.75 78 VAL A O 1
ATOM 608 N N . PHE A 1 79 ? -13.695 -15.195 -4.988 1 98.69 79 PHE A N 1
ATOM 609 C CA . PHE A 1 79 ? -12.531 -15.648 -5.734 1 98.69 79 PHE A CA 1
ATOM 610 C C . PHE A 1 79 ? -12.062 -14.57 -6.703 1 98.69 79 PHE A C 1
ATOM 612 O O . PHE A 1 79 ? -12.648 -14.391 -7.773 1 98.69 79 PHE A O 1
ATOM 619 N N . ASN A 1 80 ? -11.031 -13.875 -6.348 1 98.5 80 ASN A N 1
ATOM 620 C CA . ASN A 1 80 ? -10.539 -12.758 -7.141 1 98.5 80 ASN A CA 1
ATOM 621 C C . ASN A 1 80 ? -9.523 -13.219 -8.188 1 98.5 80 ASN A C 1
ATOM 623 O O . ASN A 1 80 ? -8.445 -13.703 -7.84 1 98.5 80 ASN A O 1
ATOM 627 N N . ILE A 1 81 ? -9.859 -13.109 -9.414 1 97.69 81 ILE A N 1
ATOM 628 C CA . ILE A 1 81 ? -8.953 -13.453 -10.508 1 97.69 81 ILE A CA 1
ATOM 629 C C . ILE A 1 81 ? -8.828 -12.273 -11.469 1 97.69 81 ILE A C 1
ATOM 631 O O . ILE A 1 81 ? -8.719 -12.461 -12.68 1 97.69 81 ILE A O 1
ATOM 635 N N . LEU A 1 82 ? -9.055 -11.102 -10.969 1 97 82 LEU A N 1
ATOM 636 C CA . LEU A 1 82 ? -8.922 -9.867 -11.727 1 97 82 LEU A CA 1
ATOM 637 C C . LEU A 1 82 ? -7.469 -9.383 -11.734 1 97 82 LEU A C 1
ATOM 639 O O . LEU A 1 82 ? -6.965 -8.914 -10.711 1 97 82 LEU A O 1
ATOM 643 N N . HIS A 1 83 ? -6.852 -9.453 -12.875 1 93.25 83 HIS A N 1
ATOM 644 C CA . HIS A 1 83 ? -5.473 -9.008 -13.039 1 93.25 83 HIS A CA 1
ATOM 645 C C . HIS A 1 83 ? -5.391 -7.492 -13.172 1 93.25 83 HIS A C 1
ATOM 647 O O . HIS A 1 83 ? -6.238 -6.875 -13.812 1 93.25 83 HIS A O 1
ATOM 653 N N . GLY A 1 84 ? -4.316 -6.957 -12.586 1 92.44 84 GLY A N 1
ATOM 654 C CA . GLY A 1 84 ? -4.148 -5.516 -12.664 1 92.44 84 GLY A CA 1
ATOM 655 C C . GLY A 1 84 ? -5.148 -4.754 -11.805 1 92.44 84 GLY A C 1
ATOM 656 O O . GLY A 1 84 ? -5.547 -5.227 -10.742 1 92.44 84 GLY A O 1
ATOM 657 N N . SER A 1 85 ? -5.465 -3.576 -12.211 1 94 85 SER A N 1
ATOM 658 C CA . SER A 1 85 ? -6.414 -2.744 -11.484 1 94 85 SER A CA 1
ATOM 659 C C . SER A 1 85 ? -7.852 -3.072 -11.867 1 94 85 SER A C 1
ATOM 661 O O . SER A 1 85 ? -8.148 -3.295 -13.047 1 94 85 SER A O 1
ATOM 663 N N . PRO A 1 86 ? -8.734 -3.145 -10.945 1 96.56 86 PRO A N 1
ATOM 664 C CA . PRO A 1 86 ? -8.516 -2.857 -9.523 1 96.56 86 PRO A CA 1
ATOM 665 C C . PRO A 1 86 ? -8.305 -4.121 -8.688 1 96.56 86 PRO A C 1
ATOM 667 O O . PRO A 1 86 ? -8.367 -4.07 -7.457 1 96.56 86 PRO A O 1
ATOM 670 N N . GLY A 1 87 ? -8.055 -5.242 -9.281 1 96.38 87 GLY A N 1
ATOM 671 C CA . GLY A 1 87 ? -8.031 -6.523 -8.594 1 96.38 87 GLY A CA 1
ATOM 672 C C . GLY A 1 87 ? -6.703 -6.82 -7.926 1 96.38 87 GLY A C 1
ATOM 673 O O . GLY A 1 87 ? -6.645 -7.586 -6.961 1 96.38 87 GLY A O 1
ATOM 674 N N . GLU A 1 88 ? -5.715 -6.211 -8.398 1 95.44 88 GLU A N 1
ATOM 675 C CA . GLU A 1 88 ? -4.375 -6.594 -7.973 1 95.44 88 GLU A CA 1
ATOM 676 C C . GLU A 1 88 ? -3.652 -5.426 -7.305 1 95.44 88 GLU A C 1
ATOM 678 O O . GLU A 1 88 ? -2.541 -5.586 -6.793 1 95.44 88 GLU A O 1
ATOM 683 N N . ASP A 1 89 ? -4.293 -4.277 -7.188 1 95.75 89 ASP A N 1
ATOM 684 C CA . ASP A 1 89 ? -3.609 -3.09 -6.684 1 95.75 89 ASP A CA 1
ATOM 685 C C . ASP A 1 89 ? -4.168 -2.668 -5.328 1 95.75 89 ASP A C 1
ATOM 687 O O . ASP A 1 89 ? -3.908 -1.558 -4.859 1 95.75 89 ASP A O 1
ATOM 691 N N . GLY A 1 90 ? -4.973 -3.535 -4.738 1 97.06 90 GLY A N 1
ATOM 692 C CA . GLY A 1 90 ? -5.426 -3.336 -3.369 1 97.06 90 GLY A CA 1
ATOM 693 C C . GLY A 1 90 ? -6.766 -2.633 -3.279 1 97.06 90 GLY A C 1
ATOM 694 O O . GLY A 1 90 ? -7.406 -2.637 -2.227 1 97.06 90 GLY A O 1
ATOM 695 N N . LYS A 1 91 ? -7.285 -2 -4.367 1 97.94 91 LYS A N 1
ATOM 696 C CA . LYS A 1 91 ? -8.523 -1.224 -4.324 1 97.94 91 LYS A CA 1
ATOM 697 C C . LYS A 1 91 ? -9.727 -2.123 -4.07 1 97.94 91 LYS A C 1
ATOM 699 O O . LYS A 1 91 ? -10.516 -1.87 -3.154 1 97.94 91 LYS A O 1
ATOM 704 N N . LEU A 1 92 ? -9.812 -3.225 -4.762 1 98.19 92 LEU A N 1
ATOM 705 C CA . LEU A 1 92 ? -10.922 -4.145 -4.559 1 98.19 92 LEU A CA 1
ATOM 706 C C . LEU A 1 92 ? -10.828 -4.812 -3.189 1 98.19 92 LEU A C 1
ATOM 708 O O . LEU A 1 92 ? -11.836 -4.953 -2.496 1 98.19 92 LEU A O 1
ATOM 712 N N . ALA A 1 93 ? -9.617 -5.227 -2.861 1 98.19 93 ALA A N 1
ATOM 713 C CA . ALA A 1 93 ? -9.422 -5.832 -1.547 1 98.19 93 ALA A CA 1
ATOM 714 C C . ALA A 1 93 ? -9.898 -4.898 -0.437 1 98.19 93 ALA A C 1
ATOM 716 O O . ALA A 1 93 ? -10.594 -5.328 0.487 1 98.19 93 ALA A O 1
ATOM 717 N N . GLY A 1 94 ? -9.492 -3.631 -0.573 1 98.31 94 GLY A N 1
ATOM 718 C CA . GLY A 1 94 ? -9.938 -2.646 0.402 1 98.31 94 GLY A CA 1
ATOM 719 C C . GLY A 1 94 ? -11.445 -2.518 0.478 1 98.31 94 GLY A C 1
ATOM 720 O O . GLY A 1 94 ? -12.016 -2.432 1.568 1 98.31 94 GLY A O 1
ATOM 721 N N . TYR A 1 95 ? -12.109 -2.508 -0.664 1 98.5 95 TYR A N 1
ATOM 722 C CA . TYR A 1 95 ? -13.562 -2.439 -0.722 1 98.5 95 TYR A CA 1
ATOM 723 C C . TYR A 1 95 ? -14.195 -3.656 -0.057 1 98.5 95 TYR A C 1
ATOM 725 O O . TYR A 1 95 ? -15.117 -3.523 0.753 1 98.5 95 TYR A O 1
ATOM 733 N N . PHE A 1 96 ? -13.664 -4.867 -0.338 1 98.44 96 PHE A N 1
ATOM 734 C CA . PHE A 1 96 ? -14.203 -6.09 0.248 1 98.44 96 PHE A CA 1
ATOM 735 C C . PHE A 1 96 ? -14.047 -6.078 1.764 1 98.44 96 PHE A C 1
ATOM 737 O O . PHE A 1 96 ? -14.945 -6.52 2.488 1 98.44 96 PHE A O 1
ATOM 744 N N . ASP A 1 97 ? -12.906 -5.602 2.229 1 97.38 97 ASP A N 1
ATOM 745 C CA . ASP A 1 97 ? -12.711 -5.473 3.67 1 97.38 97 ASP A CA 1
ATOM 746 C C . ASP A 1 97 ? -13.797 -4.602 4.293 1 97.38 97 ASP A C 1
ATOM 748 O O . ASP A 1 97 ? -14.352 -4.938 5.344 1 97.38 97 ASP A O 1
ATOM 752 N N . MET A 1 98 ? -14.07 -3.504 3.643 1 97.5 98 MET A N 1
ATOM 753 C CA . MET A 1 98 ? -14.961 -2.506 4.219 1 97.5 98 MET A CA 1
ATOM 754 C C . MET A 1 98 ? -16.406 -3.006 4.223 1 97.5 98 MET A C 1
ATOM 756 O O . MET A 1 98 ? -17.203 -2.604 5.066 1 97.5 98 MET A O 1
ATOM 760 N N . VAL A 1 99 ? -16.766 -3.916 3.301 1 97 99 VAL A N 1
ATOM 761 C CA . VAL A 1 99 ? -18.125 -4.418 3.285 1 97 99 VAL A CA 1
ATOM 762 C C . VAL A 1 99 ? -18.188 -5.781 3.965 1 97 99 VAL A C 1
ATOM 764 O O . VAL A 1 99 ? -19.266 -6.395 4.051 1 97 99 VAL A O 1
ATOM 767 N N . GLY A 1 100 ? -17.062 -6.34 4.398 1 96.25 100 GLY A N 1
ATOM 768 C CA . GLY A 1 100 ? -17.031 -7.508 5.266 1 96.25 100 GLY A CA 1
ATOM 769 C C . GLY A 1 100 ? -17.109 -8.82 4.504 1 96.25 100 GLY A C 1
ATOM 770 O O . GLY A 1 100 ? -17.703 -9.789 4.992 1 96.25 100 GLY A O 1
ATOM 771 N N . ILE A 1 101 ? -16.562 -8.883 3.305 1 97.38 101 ILE A N 1
ATOM 772 C CA . ILE A 1 101 ? -16.594 -10.117 2.527 1 97.38 101 ILE A CA 1
ATOM 773 C C . ILE A 1 101 ? -15.172 -10.641 2.355 1 97.38 101 ILE A C 1
ATOM 775 O O . ILE A 1 101 ? -14.266 -9.898 1.96 1 97.38 101 ILE A O 1
ATOM 779 N N . PRO A 1 102 ? -14.906 -11.906 2.699 1 97.94 102 PRO A N 1
ATOM 780 C CA . PRO A 1 102 ? -13.562 -12.453 2.527 1 97.94 102 PRO A CA 1
ATOM 781 C C . PRO A 1 102 ? -13.211 -12.703 1.063 1 97.94 102 PRO A C 1
ATOM 783 O O . PRO A 1 102 ? -14.102 -12.852 0.226 1 97.94 102 PRO A O 1
ATOM 786 N N . TYR A 1 103 ? -11.984 -12.789 0.767 1 98.44 103 TYR A N 1
ATOM 787 C CA . TYR A 1 103 ? -11.5 -12.984 -0.595 1 98.44 103 TYR A CA 1
ATOM 788 C C . TYR A 1 103 ? -10.219 -13.805 -0.605 1 98.44 103 TYR A C 1
ATOM 790 O O . TYR A 1 103 ? -9.562 -13.953 0.428 1 98.44 103 TYR A O 1
ATOM 798 N N . THR A 1 104 ? -9.781 -14.266 -1.749 1 98 104 THR A N 1
ATOM 799 C CA . THR A 1 104 ? -8.758 -15.312 -1.837 1 98 104 THR A CA 1
ATOM 800 C C . THR A 1 104 ? -7.367 -14.695 -1.966 1 98 104 THR A C 1
ATOM 802 O O . THR A 1 104 ? -6.363 -15.406 -1.874 1 98 104 THR A O 1
ATOM 805 N N . THR A 1 105 ? -7.211 -13.43 -2.201 1 97.81 105 THR A N 1
ATOM 806 C CA . THR A 1 105 ? -5.934 -12.828 -2.562 1 97.81 105 THR A CA 1
ATOM 807 C C . THR A 1 105 ? -5.379 -12 -1.406 1 97.81 105 THR A C 1
ATOM 809 O O . THR A 1 105 ? -5.938 -12.008 -0.307 1 97.81 105 THR A O 1
ATOM 812 N N . CYS A 1 106 ? -4.258 -11.398 -1.623 1 97.81 106 CYS A N 1
ATOM 813 C CA . CYS A 1 106 ? -3.58 -10.586 -0.621 1 97.81 106 CYS A CA 1
ATOM 814 C C . CYS A 1 106 ? -4.453 -9.414 -0.188 1 97.81 106 CYS A C 1
ATOM 816 O O . CYS A 1 106 ? -5.344 -8.992 -0.928 1 97.81 106 CYS A O 1
ATOM 818 N N . ASP A 1 107 ? -4.16 -8.891 0.989 1 97 107 ASP A N 1
ATOM 819 C CA . ASP A 1 107 ? -4.926 -7.754 1.502 1 97 107 ASP A CA 1
ATOM 820 C C . ASP A 1 107 ? -4.59 -6.477 0.741 1 97 107 ASP A C 1
ATOM 822 O O . ASP A 1 107 ? -3.801 -6.5 -0.207 1 97 107 ASP A O 1
ATOM 826 N N . ALA A 1 108 ? -5.223 -5.422 1.108 1 97.44 108 ALA A N 1
ATOM 827 C CA . ALA A 1 108 ? -5.117 -4.152 0.393 1 97.44 108 ALA A CA 1
ATOM 828 C C . ALA A 1 108 ? -3.678 -3.645 0.39 1 97.44 108 ALA A C 1
ATOM 830 O O . ALA A 1 108 ? -3.164 -3.223 -0.649 1 97.44 108 ALA A O 1
ATOM 831 N N . LEU A 1 109 ? -2.996 -3.689 1.498 1 97.38 109 LEU A N 1
ATOM 832 C CA . LEU A 1 109 ? -1.637 -3.174 1.623 1 97.38 109 LEU A CA 1
ATOM 833 C C . LEU A 1 109 ? -0.672 -3.971 0.751 1 97.38 109 LEU A C 1
ATOM 835 O O . LEU A 1 109 ? 0.033 -3.4 -0.084 1 97.38 109 LEU A O 1
ATOM 839 N N . THR A 1 110 ? -0.662 -5.273 0.932 1 97.75 110 THR A N 1
ATOM 840 C CA . THR A 1 110 ? 0.246 -6.129 0.177 1 97.75 110 THR A CA 1
ATOM 841 C C . THR A 1 110 ? -0.015 -6.008 -1.322 1 97.75 110 THR A C 1
ATOM 843 O O . THR A 1 110 ? 0.921 -5.867 -2.111 1 97.75 110 THR A O 1
ATOM 846 N N . SER A 1 111 ? -1.298 -6.027 -1.676 1 97.56 111 SER A N 1
ATOM 847 C CA . SER A 1 111 ? -1.662 -5.875 -3.08 1 97.56 111 SER A CA 1
ATOM 848 C C . SER A 1 111 ? -1.16 -4.547 -3.639 1 97.56 111 SER A C 1
ATOM 850 O O . SER A 1 111 ? -0.571 -4.508 -4.723 1 97.56 111 SER A O 1
ATOM 852 N N . ALA A 1 112 ? -1.319 -3.49 -2.928 1 96.88 112 ALA A N 1
ATOM 853 C CA . ALA A 1 112 ? -0.896 -2.166 -3.377 1 96.88 112 ALA A CA 1
ATOM 854 C C . ALA A 1 112 ? 0.619 -2.1 -3.543 1 96.88 112 ALA A C 1
ATOM 856 O O . ALA A 1 112 ? 1.118 -1.643 -4.574 1 96.88 112 ALA A O 1
ATOM 857 N N . ILE A 1 113 ? 1.341 -2.586 -2.602 1 97.25 113 ILE A N 1
ATOM 858 C CA . ILE A 1 113 ? 2.799 -2.529 -2.592 1 97.25 113 ILE A CA 1
ATOM 859 C C . ILE A 1 113 ? 3.354 -3.33 -3.766 1 97.25 113 ILE A C 1
ATOM 861 O O . ILE A 1 113 ? 4.258 -2.871 -4.469 1 97.25 113 ILE A O 1
ATOM 865 N N . THR A 1 114 ? 2.787 -4.477 -3.941 1 96.94 114 THR A N 1
ATOM 866 C CA . THR A 1 114 ? 3.395 -5.414 -4.879 1 96.94 114 THR A CA 1
ATOM 867 C C . THR A 1 114 ? 3.141 -4.98 -6.32 1 96.94 114 THR A C 1
ATOM 869 O O . THR A 1 114 ? 3.777 -5.48 -7.246 1 96.94 114 THR A O 1
ATOM 872 N N . MET A 1 115 ? 2.297 -4 -6.52 1 94.88 115 MET A N 1
ATOM 873 C CA . MET A 1 115 ? 2.082 -3.42 -7.844 1 94.88 115 MET A CA 1
ATOM 874 C C . MET A 1 115 ? 3.156 -2.387 -8.164 1 94.88 115 MET A C 1
ATOM 876 O O . MET A 1 115 ? 3.254 -1.918 -9.297 1 94.88 115 MET A O 1
ATOM 880 N N . ASN A 1 116 ? 3.902 -2.004 -7.191 1 96.69 116 ASN A N 1
ATOM 881 C CA . ASN A 1 116 ? 5 -1.051 -7.332 1 96.69 116 ASN A CA 1
ATOM 882 C C . ASN A 1 116 ? 6.355 -1.74 -7.234 1 96.69 116 ASN A C 1
ATOM 884 O O . ASN A 1 116 ? 6.816 -2.066 -6.137 1 96.69 116 ASN A O 1
ATOM 888 N N . LYS A 1 117 ? 7.035 -1.888 -8.367 1 96.75 117 LYS A N 1
ATOM 889 C CA . LYS A 1 117 ? 8.273 -2.65 -8.438 1 96.75 117 LYS A CA 1
ATOM 890 C C . LYS A 1 117 ? 9.352 -2.037 -7.535 1 96.75 117 LYS A C 1
ATOM 892 O O . LYS A 1 117 ? 10.031 -2.752 -6.801 1 96.75 117 LYS A O 1
ATOM 897 N N . GLY A 1 118 ? 9.461 -0.748 -7.578 1 97.19 118 GLY A N 1
ATOM 898 C CA . GLY A 1 118 ? 10.461 -0.067 -6.77 1 97.19 118 GLY A CA 1
ATOM 899 C C . GLY A 1 118 ? 10.266 -0.265 -5.281 1 97.19 118 GLY A C 1
ATOM 900 O O . GLY A 1 118 ? 11.211 -0.596 -4.562 1 97.19 118 GLY A O 1
ATOM 901 N N . TYR A 1 119 ? 9.031 -0.079 -4.785 1 98.06 119 TYR A N 1
ATOM 902 C CA . TYR A 1 119 ? 8.734 -0.248 -3.369 1 98.06 119 TYR A CA 1
ATOM 903 C C . TYR A 1 119 ? 8.922 -1.699 -2.941 1 98.06 119 TYR A C 1
ATOM 905 O O . TYR A 1 119 ? 9.461 -1.973 -1.864 1 98.06 119 TYR A O 1
ATOM 913 N N . THR A 1 120 ? 8.453 -2.611 -3.768 1 98.25 120 THR A N 1
ATOM 914 C CA . THR A 1 120 ? 8.609 -4.023 -3.441 1 98.25 120 THR A CA 1
ATOM 915 C C . THR A 1 120 ? 10.078 -4.379 -3.262 1 98.25 120 THR A C 1
ATOM 917 O O . THR A 1 120 ? 10.453 -5.031 -2.285 1 98.25 120 THR A O 1
ATOM 920 N N . LYS A 1 121 ? 10.914 -3.93 -4.184 1 98.12 121 LYS A N 1
ATOM 921 C CA . LYS A 1 121 ? 12.344 -4.211 -4.125 1 98.12 121 LYS A CA 1
ATOM 922 C C . LYS A 1 121 ? 12.969 -3.607 -2.869 1 98.12 121 LYS A C 1
ATOM 924 O O . LYS A 1 121 ? 13.82 -4.23 -2.23 1 98.12 121 LYS A O 1
ATOM 929 N N . ALA A 1 122 ? 12.531 -2.41 -2.518 1 97.75 122 ALA A N 1
ATOM 930 C CA . ALA A 1 122 ? 13.039 -1.762 -1.311 1 97.75 122 ALA A CA 1
ATOM 931 C C . ALA A 1 122 ? 12.719 -2.586 -0.068 1 97.75 122 ALA A C 1
ATOM 933 O O . ALA A 1 122 ? 13.516 -2.645 0.871 1 97.75 122 ALA A O 1
ATOM 934 N N . ILE A 1 123 ? 11.625 -3.244 -0.043 1 98.06 123 ILE A N 1
ATOM 935 C CA . ILE A 1 123 ? 11.148 -3.963 1.132 1 98.06 123 ILE A CA 1
ATOM 936 C C . ILE A 1 123 ? 11.836 -5.324 1.222 1 98.06 123 ILE A C 1
ATOM 938 O O . ILE A 1 123 ? 12.219 -5.762 2.309 1 98.06 123 ILE A O 1
ATOM 942 N N . VAL A 1 124 ? 12.094 -5.969 0.084 1 98.31 124 VAL A N 1
ATOM 943 C CA . VAL A 1 124 ? 12.562 -7.352 0.139 1 98.31 124 VAL A CA 1
ATOM 944 C C . VAL A 1 124 ? 14.086 -7.379 0.09 1 98.31 124 VAL A C 1
ATOM 946 O O . VAL A 1 124 ? 14.695 -8.438 0.274 1 98.31 124 VAL A O 1
ATOM 949 N N . HIS A 1 125 ? 14.766 -6.277 -0.105 1 96.69 125 HIS A N 1
ATOM 950 C CA . HIS A 1 125 ? 16.188 -6.211 -0.438 1 96.69 125 HIS A CA 1
ATOM 951 C C . HIS A 1 125 ? 17.031 -6.805 0.674 1 96.69 125 HIS A C 1
ATOM 953 O O . HIS A 1 125 ? 18.172 -7.211 0.436 1 96.69 125 HIS A O 1
ATOM 959 N N . ASP A 1 126 ? 16.547 -6.883 1.907 1 94.69 126 ASP A N 1
ATOM 960 C CA . ASP A 1 126 ? 17.391 -7.305 3.021 1 94.69 126 ASP A CA 1
ATOM 961 C C . ASP A 1 126 ? 17.188 -8.781 3.34 1 94.69 126 ASP A C 1
ATOM 963 O O . ASP A 1 126 ? 17.719 -9.297 4.324 1 94.69 126 ASP A O 1
ATOM 967 N N . ILE A 1 127 ? 16.375 -9.461 2.598 1 97.44 127 ILE A N 1
ATOM 968 C CA . ILE A 1 127 ? 16.234 -10.906 2.754 1 97.44 127 ILE A CA 1
ATOM 969 C C . ILE A 1 127 ? 17.547 -11.586 2.416 1 97.44 127 ILE A C 1
ATOM 971 O O . ILE A 1 127 ? 18.125 -11.367 1.344 1 97.44 127 ILE A O 1
ATOM 975 N N . PRO A 1 128 ? 18.016 -12.477 3.275 1 97 128 PRO A N 1
ATOM 976 C CA . PRO A 1 128 ? 19.281 -13.141 3.018 1 97 128 PRO A CA 1
ATOM 977 C C . PRO A 1 128 ? 19.297 -13.922 1.703 1 97 128 PRO A C 1
ATOM 979 O O . PRO A 1 128 ? 18.312 -14.594 1.376 1 97 128 PRO A O 1
ATOM 982 N N . GLU A 1 129 ? 20.328 -13.773 0.952 1 98.06 129 GLU A N 1
ATOM 983 C CA . GLU A 1 129 ? 20.594 -14.516 -0.275 1 98.06 129 GLU A CA 1
ATOM 984 C C . GLU A 1 129 ? 19.75 -14.008 -1.432 1 98.06 129 GLU A C 1
ATOM 986 O O . GLU A 1 129 ? 19.812 -14.539 -2.543 1 98.06 129 GLU A O 1
ATOM 991 N N . LEU A 1 130 ? 18.875 -13.055 -1.148 1 98.69 130 LEU A N 1
ATOM 992 C CA . LEU A 1 130 ? 18.109 -12.398 -2.203 1 98.69 130 LEU A CA 1
ATOM 993 C C . LEU A 1 130 ? 18.812 -11.133 -2.678 1 98.69 130 LEU A C 1
ATOM 995 O O . LEU A 1 130 ? 19.281 -10.336 -1.863 1 98.69 130 LEU A O 1
ATOM 999 N N . PHE A 1 131 ? 18.938 -10.961 -3.965 1 98.44 131 PHE A N 1
ATOM 1000 C CA . PHE A 1 131 ? 19.531 -9.773 -4.562 1 98.44 131 PHE A CA 1
ATOM 1001 C C . PHE A 1 131 ? 18.531 -9.047 -5.445 1 98.44 131 PHE A C 1
ATOM 1003 O O . PHE A 1 131 ? 17.625 -9.656 -5.992 1 98.44 131 PHE A O 1
ATOM 1010 N N . VAL A 1 132 ? 18.641 -7.781 -5.531 1 98 132 VAL A N 1
ATOM 1011 C CA . VAL A 1 132 ? 17.891 -6.945 -6.461 1 98 132 VAL A CA 1
ATOM 1012 C C . VAL A 1 132 ? 18.859 -6.148 -7.336 1 98 132 VAL A C 1
ATOM 1014 O O . VAL A 1 132 ? 19.938 -5.77 -6.887 1 98 132 VAL A O 1
ATOM 1017 N N . ALA A 1 133 ? 18.5 -5.934 -8.594 1 96.94 133 ALA A N 1
ATOM 1018 C CA . ALA A 1 133 ? 19.328 -5.098 -9.461 1 96.94 133 ALA A CA 1
ATOM 1019 C C . ALA A 1 133 ? 19.438 -3.68 -8.914 1 96.94 133 ALA A C 1
ATOM 1021 O O . ALA A 1 133 ? 18.453 -3.127 -8.398 1 96.94 133 ALA A O 1
ATOM 1022 N N . ARG A 1 134 ? 20.672 -3.137 -9.008 1 97.12 134 ARG A N 1
ATOM 1023 C CA . ARG A 1 134 ? 20.781 -1.718 -8.695 1 97.12 134 ARG A CA 1
ATOM 1024 C C . ARG A 1 134 ? 19.859 -0.882 -9.57 1 97.12 134 ARG A C 1
ATOM 1026 O O . ARG A 1 134 ? 19.797 -1.073 -10.781 1 97.12 134 ARG A O 1
ATOM 1033 N N . SER A 1 135 ? 19.109 -0.004 -8.938 1 97.69 135 SER A N 1
ATOM 1034 C CA . SER A 1 135 ? 18.047 0.648 -9.711 1 97.69 135 SER A CA 1
ATOM 1035 C C . SER A 1 135 ? 17.766 2.051 -9.188 1 97.69 135 SER A C 1
ATOM 1037 O O . SER A 1 135 ? 18.219 2.418 -8.102 1 97.69 135 SER A O 1
ATOM 1039 N N . ILE A 1 136 ? 17.125 2.875 -10.039 1 97.25 136 ILE A N 1
ATOM 1040 C CA . ILE A 1 136 ? 16.594 4.195 -9.703 1 97.25 136 ILE A CA 1
ATOM 1041 C C . ILE A 1 136 ? 15.102 4.258 -10.055 1 97.25 136 ILE A C 1
ATOM 1043 O O . ILE A 1 136 ? 14.711 3.924 -11.172 1 97.25 136 ILE A O 1
ATOM 1047 N N . GLN A 1 137 ? 14.328 4.605 -9.055 1 97.19 137 GLN A N 1
ATOM 1048 C CA . GLN A 1 137 ? 12.906 4.867 -9.297 1 97.19 137 GLN A CA 1
ATOM 1049 C C . GLN A 1 137 ? 12.664 6.344 -9.586 1 97.19 137 GLN A C 1
ATOM 1051 O O . GLN A 1 137 ? 13.055 7.211 -8.797 1 97.19 137 GLN A O 1
ATOM 1056 N N . LEU A 1 138 ? 12.039 6.625 -10.703 1 97.31 138 LEU A N 1
ATOM 1057 C CA . LEU A 1 138 ? 11.789 7.996 -11.141 1 97.31 138 LEU A CA 1
ATOM 1058 C C . LEU A 1 138 ? 10.305 8.328 -11.07 1 97.31 138 LEU A C 1
ATOM 1060 O O . LEU A 1 138 ? 9.461 7.52 -11.484 1 97.31 138 LEU A O 1
ATOM 1064 N N . PHE A 1 139 ? 9.969 9.531 -10.602 1 95.19 139 PHE A N 1
ATOM 1065 C CA . PHE A 1 139 ? 8.586 9.945 -10.391 1 95.19 139 PHE A CA 1
ATOM 1066 C C . PHE A 1 139 ? 8.172 11 -11.406 1 95.19 139 PHE A C 1
ATOM 1068 O O . PHE A 1 139 ? 7.031 11.469 -11.391 1 95.19 139 PHE A O 1
ATOM 1075 N N . GLN A 1 140 ? 9.078 11.469 -12.195 1 93.94 140 GLN A N 1
ATOM 1076 C CA . GLN A 1 140 ? 8.836 12.43 -13.258 1 93.94 140 GLN A CA 1
ATOM 1077 C C . GLN A 1 140 ? 9.875 12.297 -14.367 1 93.94 140 GLN A C 1
ATOM 1079 O O . GLN A 1 140 ? 11.016 11.906 -14.109 1 93.94 140 GLN A O 1
ATOM 1084 N N . ASN A 1 141 ? 9.422 12.695 -15.539 1 95.75 141 ASN A N 1
ATOM 1085 C CA . ASN A 1 141 ? 10.352 12.68 -16.672 1 95.75 141 ASN A CA 1
ATOM 1086 C C . ASN A 1 141 ? 11.07 14.016 -16.812 1 95.75 141 ASN A C 1
ATOM 1088 O O . ASN A 1 141 ? 10.641 14.883 -17.578 1 95.75 141 ASN A O 1
ATOM 1092 N N . LYS A 1 142 ? 12.156 14.164 -16.109 1 94.81 142 LYS A N 1
ATOM 1093 C CA . LYS A 1 142 ? 12.938 15.398 -16.125 1 94.81 142 LYS A CA 1
ATOM 1094 C C . LYS A 1 142 ? 14.305 15.172 -16.766 1 94.81 142 LYS A C 1
ATOM 1096 O O . LYS A 1 142 ? 14.852 14.078 -16.703 1 94.81 142 LYS A O 1
ATOM 1101 N N . VAL A 1 143 ? 14.797 16.203 -17.312 1 93.62 143 VAL A N 1
ATOM 1102 C CA . VAL A 1 143 ? 16.078 16.141 -18.016 1 93.62 143 VAL A CA 1
ATOM 1103 C C . VAL A 1 143 ? 17.188 15.805 -17.031 1 93.62 143 VAL A C 1
ATOM 1105 O O . VAL A 1 143 ? 18.141 15.102 -17.391 1 93.62 143 VAL A O 1
ATOM 1108 N N . GLU A 1 144 ? 17.062 16.219 -15.859 1 94.38 144 GLU A N 1
ATOM 1109 C CA . GLU A 1 144 ? 18.062 15.969 -14.836 1 94.38 144 GLU A CA 1
ATOM 1110 C C . GLU A 1 144 ? 18.219 14.477 -14.562 1 94.38 144 GLU A C 1
ATOM 1112 O O . GLU A 1 144 ? 19.25 14.039 -14.023 1 94.38 144 GLU A O 1
ATOM 1117 N N . ASN A 1 145 ? 17.203 13.695 -14.852 1 96.06 145 ASN A N 1
ATOM 1118 C CA . ASN A 1 145 ? 17.25 12.25 -14.648 1 96.06 145 ASN A CA 1
ATOM 1119 C C . ASN A 1 145 ? 18.375 11.609 -15.453 1 96.06 145 ASN A C 1
ATOM 1121 O O . ASN A 1 145 ? 18.984 10.641 -15 1 96.06 145 ASN A O 1
ATOM 1125 N N . LEU A 1 146 ? 18.625 12.148 -16.656 1 96.5 146 LEU A N 1
ATOM 1126 C CA . LEU A 1 146 ? 19.625 11.57 -17.531 1 96.5 146 LEU A CA 1
ATOM 1127 C C . LEU A 1 146 ? 21 11.57 -16.859 1 96.5 146 LEU A C 1
ATOM 1129 O O . LEU A 1 146 ? 21.672 10.539 -16.828 1 96.5 146 LEU A O 1
ATOM 1133 N N . GLU A 1 147 ? 21.359 12.664 -16.328 1 96.12 147 GLU A N 1
ATOM 1134 C CA . GLU A 1 147 ? 22.641 12.773 -15.641 1 96.12 147 GLU A CA 1
ATOM 1135 C C . GLU A 1 147 ? 22.688 11.883 -14.406 1 96.12 147 GLU A C 1
ATOM 1137 O O . GLU A 1 147 ? 23.688 11.227 -14.141 1 96.12 147 GLU A O 1
ATOM 1142 N N . ARG A 1 148 ? 21.641 11.891 -13.656 1 96.06 148 ARG A N 1
ATOM 1143 C CA . ARG A 1 148 ? 21.578 11.078 -12.445 1 96.06 148 ARG A CA 1
ATOM 1144 C C . ARG A 1 148 ? 21.766 9.602 -12.766 1 96.06 148 ARG A C 1
ATOM 1146 O O . ARG A 1 148 ? 22.562 8.914 -12.109 1 96.06 148 ARG A O 1
ATOM 1153 N N . ILE A 1 149 ? 21.062 9.094 -13.734 1 97.75 149 ILE A N 1
ATOM 1154 C CA . ILE A 1 149 ? 21.125 7.688 -14.125 1 97.75 149 ILE A CA 1
ATOM 1155 C C . ILE A 1 149 ? 22.547 7.332 -14.555 1 97.75 149 ILE A C 1
ATOM 1157 O O . ILE A 1 149 ? 23.078 6.309 -14.125 1 97.75 149 ILE A O 1
ATOM 1161 N N . GLN A 1 150 ? 23.125 8.18 -15.352 1 96.62 150 GLN A N 1
ATOM 1162 C CA . GLN A 1 150 ? 24.469 7.926 -15.852 1 96.62 150 GLN A CA 1
ATOM 1163 C C . GLN A 1 150 ? 25.484 7.926 -14.719 1 96.62 150 GLN A C 1
ATOM 1165 O O . GLN A 1 150 ? 26.484 7.191 -14.773 1 96.62 150 GLN A O 1
ATOM 1170 N N . LYS A 1 151 ? 25.234 8.688 -13.766 1 96.56 151 LYS A N 1
ATOM 1171 C CA . LYS A 1 151 ? 26.141 8.789 -12.625 1 96.56 151 LYS A CA 1
ATOM 1172 C C . LYS A 1 151 ? 25.984 7.594 -11.688 1 96.56 151 LYS A C 1
ATOM 1174 O O . LYS A 1 151 ? 26.969 7.094 -11.141 1 96.56 151 LYS A O 1
ATOM 1179 N N . GLU A 1 152 ? 24.797 7.086 -11.523 1 96.75 152 GLU A N 1
ATOM 1180 C CA . GLU A 1 152 ? 24.516 6.152 -10.438 1 96.75 152 GLU A CA 1
ATOM 1181 C C . GLU A 1 152 ? 24.438 4.715 -10.953 1 96.75 152 GLU A C 1
ATOM 1183 O O . GLU A 1 152 ? 24.547 3.768 -10.172 1 96.75 152 GLU A O 1
ATOM 1188 N N . LEU A 1 153 ? 24.141 4.531 -12.211 1 98 153 LEU A N 1
ATOM 1189 C CA . LEU A 1 153 ? 23.922 3.191 -12.75 1 98 153 LEU A CA 1
ATOM 1190 C C . LEU A 1 153 ? 24.906 2.904 -13.883 1 98 153 LEU A C 1
ATOM 1192 O O . LEU A 1 153 ? 25.391 3.83 -14.547 1 98 153 LEU A O 1
ATOM 1196 N N . ARG A 1 154 ? 25.188 1.668 -14.133 1 97.06 154 ARG A N 1
ATOM 1197 C CA . ARG A 1 154 ? 26.078 1.229 -15.203 1 97.06 154 ARG A CA 1
ATOM 1198 C C . ARG A 1 154 ? 25.281 0.61 -16.359 1 97.06 154 ARG A C 1
ATOM 1200 O O . ARG A 1 154 ? 24.344 -0.143 -16.125 1 97.06 154 ARG A O 1
ATOM 1207 N N . LEU A 1 155 ? 25.703 0.826 -17.578 1 96.31 155 LEU A N 1
ATOM 1208 C CA . LEU A 1 155 ? 25.109 0.228 -18.766 1 96.31 155 LEU A CA 1
ATOM 1209 C C . LEU A 1 155 ? 25.5 -1.243 -18.891 1 96.31 155 LEU A C 1
ATOM 1211 O O . LEU A 1 155 ? 26.578 -1.647 -18.422 1 96.31 155 LEU A O 1
ATOM 1215 N N . PRO A 1 156 ? 24.688 -2.105 -19.484 1 96.94 156 PRO A N 1
ATOM 1216 C CA . PRO A 1 156 ? 23.375 -1.783 -20.047 1 96.94 156 PRO A CA 1
ATOM 1217 C C . PRO A 1 156 ? 22.297 -1.64 -18.969 1 96.94 156 PRO A C 1
ATOM 1219 O O . PRO A 1 156 ? 22.484 -2.105 -17.844 1 96.94 156 PRO A O 1
ATOM 1222 N N . LEU A 1 157 ? 21.25 -0.931 -19.328 1 97.38 157 LEU A N 1
ATOM 1223 C CA . LEU A 1 157 ? 20.141 -0.665 -18.406 1 97.38 157 LEU A CA 1
ATOM 1224 C C . LEU A 1 157 ? 18.828 -1.23 -18.953 1 97.38 157 LEU A C 1
ATOM 1226 O O . LEU A 1 157 ? 18.688 -1.431 -20.156 1 97.38 157 LEU A O 1
ATOM 1230 N N . PHE A 1 158 ? 18.031 -1.543 -18.047 1 95.19 158 PHE A N 1
ATOM 1231 C CA . PHE A 1 158 ? 16.641 -1.844 -18.344 1 95.19 158 PHE A CA 1
ATOM 1232 C C . PHE A 1 158 ? 15.727 -0.74 -17.828 1 95.19 158 PHE A C 1
ATOM 1234 O O . PHE A 1 158 ? 15.773 -0.385 -16.656 1 95.19 158 PHE A O 1
ATOM 1241 N N . VAL A 1 159 ? 14.945 -0.152 -18.781 1 96.44 159 VAL A N 1
ATOM 1242 C CA . VAL A 1 159 ? 13.992 0.896 -18.438 1 96.44 159 VAL A CA 1
ATOM 1243 C C . VAL A 1 159 ? 12.57 0.356 -18.562 1 96.44 159 VAL A C 1
ATOM 1245 O O . VAL A 1 159 ? 12.188 -0.166 -19.609 1 96.44 159 VAL A O 1
ATOM 1248 N N . LYS A 1 160 ? 11.828 0.452 -17.5 1 94.81 160 LYS A N 1
ATOM 1249 C CA . LYS A 1 160 ? 10.484 -0.11 -17.547 1 94.81 160 LYS A CA 1
ATOM 1250 C C . LYS A 1 160 ? 9.508 0.723 -16.719 1 94.81 160 LYS A C 1
ATOM 1252 O O . LYS A 1 160 ? 9.906 1.385 -15.758 1 94.81 160 LYS A O 1
ATOM 1257 N N . PRO A 1 161 ? 8.18 0.742 -17.172 1 94.44 161 PRO A N 1
ATOM 1258 C CA . PRO A 1 161 ? 7.176 1.292 -16.25 1 94.44 161 PRO A CA 1
ATOM 1259 C C . PRO A 1 161 ? 7.227 0.655 -14.867 1 94.44 161 PRO A C 1
ATOM 1261 O O . PRO A 1 161 ? 7.469 -0.549 -14.75 1 94.44 161 PRO A O 1
ATOM 1264 N N . ASN A 1 162 ? 7.094 1.413 -13.836 1 95.44 162 ASN A N 1
ATOM 1265 C CA . ASN A 1 162 ? 7.25 0.949 -12.461 1 95.44 162 ASN A CA 1
ATOM 1266 C C . ASN A 1 162 ? 6.031 0.165 -11.992 1 95.44 162 ASN A C 1
ATOM 1268 O O . ASN A 1 162 ? 6.164 -0.827 -11.273 1 95.44 162 ASN A O 1
ATOM 1272 N N . ASN A 1 163 ? 4.848 0.636 -12.375 1 90.69 163 ASN A N 1
ATOM 1273 C CA . ASN A 1 163 ? 3.613 0.022 -11.898 1 90.69 163 ASN A CA 1
ATOM 1274 C C . ASN A 1 163 ? 3.039 -0.95 -12.922 1 90.69 163 ASN A C 1
ATOM 1276 O O . ASN A 1 163 ? 3.129 -0.712 -14.125 1 90.69 163 ASN A O 1
ATOM 1280 N N . GLY A 1 164 ? 2.469 -2.018 -12.484 1 79.69 164 GLY A N 1
ATOM 1281 C CA . GLY A 1 164 ? 1.771 -2.939 -13.359 1 79.69 164 GLY A CA 1
ATOM 1282 C C . GLY A 1 164 ? 2.662 -4.043 -13.898 1 79.69 164 GLY A C 1
ATOM 1283 O O . GLY A 1 164 ? 3.826 -4.152 -13.508 1 79.69 164 GLY A O 1
ATOM 1284 N N . GLY A 1 165 ? 2.299 -5.168 -14.695 1 66.44 165 GLY A N 1
ATOM 1285 C CA . GLY A 1 165 ? 3.037 -6.367 -15.055 1 66.44 165 GLY A CA 1
ATOM 1286 C C . GLY A 1 165 ? 3.188 -6.547 -16.547 1 66.44 165 GLY A C 1
ATOM 1287 O O . GLY A 1 165 ? 3.793 -7.52 -17.016 1 66.44 165 GLY A O 1
ATOM 1288 N N . SER A 1 166 ? 2.828 -5.816 -17.547 1 63.38 166 SER A N 1
ATOM 1289 C CA . SER A 1 166 ? 2.645 -6.195 -18.953 1 63.38 166 SER A CA 1
ATOM 1290 C C . SER A 1 166 ? 3.84 -5.777 -19.797 1 63.38 166 SER A C 1
ATOM 1292 O O . SER A 1 166 ? 3.793 -5.859 -21.031 1 63.38 166 SER A O 1
ATOM 1294 N N . SER A 1 167 ? 4.934 -5.66 -19.312 1 67.75 167 SER A N 1
ATOM 1295 C CA . SER A 1 167 ? 6.199 -5.344 -19.969 1 67.75 167 SER A CA 1
ATOM 1296 C C . SER A 1 167 ? 6.016 -4.289 -21.047 1 67.75 167 SER A C 1
ATOM 1298 O O . SER A 1 167 ? 6.875 -4.129 -21.922 1 67.75 167 SER A O 1
ATOM 1300 N N . ILE A 1 168 ? 4.945 -3.729 -21.141 1 75 168 ILE A N 1
ATOM 1301 C CA . ILE A 1 168 ? 4.73 -2.641 -22.078 1 75 168 ILE A CA 1
ATOM 1302 C C . ILE A 1 168 ? 5.562 -1.428 -21.672 1 75 168 ILE A C 1
ATOM 1304 O O . ILE A 1 168 ? 5.641 -1.091 -20.484 1 75 168 ILE A O 1
ATOM 1308 N N . GLY A 1 169 ? 6.238 -0.888 -22.641 1 83 169 GLY A N 1
ATOM 1309 C CA . GLY A 1 169 ? 7.016 0.316 -22.391 1 83 169 GLY A CA 1
ATOM 1310 C C . GLY A 1 169 ? 8.422 0.027 -21.891 1 83 169 GLY A C 1
ATOM 1311 O O . GLY A 1 169 ? 9.102 0.925 -21.391 1 83 169 GLY A O 1
ATOM 1312 N N . MET A 1 170 ? 8.773 -1.171 -21.984 1 89.56 170 MET A N 1
ATOM 1313 C CA . MET A 1 170 ? 10.102 -1.571 -21.516 1 89.56 170 MET A CA 1
ATOM 1314 C C . MET A 1 170 ? 11.141 -1.374 -22.609 1 89.56 170 MET A C 1
ATOM 1316 O O . MET A 1 170 ? 10.82 -1.487 -23.797 1 89.56 170 MET A O 1
ATOM 1320 N N . SER A 1 171 ? 12.359 -1.044 -22.266 1 92.69 171 SER A N 1
ATOM 1321 C CA . SER A 1 171 ? 13.469 -0.867 -23.188 1 92.69 171 SER A CA 1
ATOM 1322 C C . SER A 1 171 ? 14.781 -1.336 -22.578 1 92.69 171 SER A C 1
ATOM 1324 O O . SER A 1 171 ? 15 -1.204 -21.375 1 92.69 171 SER A O 1
ATOM 1326 N N . LYS A 1 172 ? 15.578 -1.906 -23.391 1 92.75 172 LYS A N 1
ATOM 1327 C CA . LYS A 1 172 ? 16.984 -2.117 -23.047 1 92.75 172 LYS A CA 1
ATOM 1328 C C . LYS A 1 172 ? 17.859 -0.994 -23.594 1 92.75 172 LYS A C 1
ATOM 1330 O O . LYS A 1 172 ? 17.75 -0.629 -24.766 1 92.75 172 LYS A O 1
ATOM 1335 N N . VAL A 1 173 ? 18.594 -0.446 -22.766 1 96.19 173 VAL A N 1
ATOM 1336 C CA . VAL A 1 173 ? 19.453 0.676 -23.125 1 96.19 173 VAL A CA 1
ATOM 1337 C C . VAL A 1 173 ? 20.922 0.242 -23.078 1 96.19 173 VAL A C 1
ATOM 1339 O O . VAL A 1 173 ? 21.438 -0.114 -22.016 1 96.19 173 VAL A O 1
ATOM 1342 N N . LYS A 1 174 ? 21.578 0.369 -24.203 1 95.75 174 LYS A N 1
ATOM 1343 C CA . LYS A 1 174 ? 22.969 -0.093 -24.281 1 95.75 174 LYS A CA 1
ATOM 1344 C C . LYS A 1 174 ? 23.938 1.084 -24.344 1 95.75 174 LYS A C 1
ATOM 1346 O O . LYS A 1 174 ? 25.125 0.928 -24.062 1 95.75 174 LYS A O 1
ATOM 1351 N N . THR A 1 175 ? 23.453 2.209 -24.828 1 95.88 175 THR A N 1
ATOM 1352 C CA . THR A 1 175 ? 24.266 3.422 -24.906 1 95.88 175 THR A CA 1
ATOM 1353 C C . THR A 1 175 ? 23.516 4.605 -24.297 1 95.88 175 THR A C 1
ATOM 1355 O O . THR A 1 175 ? 22.297 4.633 -24.266 1 95.88 175 THR A O 1
ATOM 1358 N N . PRO A 1 176 ? 24.266 5.578 -23.828 1 95.12 176 PRO A N 1
ATOM 1359 C CA . PRO A 1 176 ? 23.641 6.742 -23.188 1 95.12 176 PRO A CA 1
ATOM 1360 C C . PRO A 1 176 ? 22.656 7.453 -24.109 1 95.12 176 PRO A C 1
ATOM 1362 O O . PRO A 1 176 ? 21.656 8.016 -23.656 1 95.12 176 PRO A O 1
ATOM 1365 N N . ASN A 1 177 ? 22.859 7.449 -25.344 1 95.38 177 ASN A N 1
ATOM 1366 C CA . ASN A 1 177 ? 22.031 8.18 -26.297 1 95.38 177 ASN A CA 1
ATOM 1367 C C . ASN A 1 177 ? 20.641 7.586 -26.406 1 95.38 177 ASN A C 1
ATOM 1369 O O . ASN A 1 177 ? 19.719 8.234 -26.906 1 95.38 177 ASN A O 1
ATOM 1373 N N . GLU A 1 178 ? 20.5 6.34 -25.953 1 96.69 178 GLU A N 1
ATOM 1374 C CA . GLU A 1 178 ? 19.219 5.648 -26.031 1 96.69 178 GLU A CA 1
ATOM 1375 C C . GLU A 1 178 ? 18.344 5.961 -24.828 1 96.69 178 GLU A C 1
ATOM 1377 O O . GLU A 1 178 ? 17.141 5.664 -24.828 1 96.69 178 GLU A O 1
ATOM 1382 N N . LEU A 1 179 ? 18.891 6.543 -23.875 1 96.81 179 LEU A N 1
ATOM 1383 C CA . LEU A 1 179 ? 18.266 6.668 -22.578 1 96.81 179 LEU A CA 1
ATOM 1384 C C . LEU A 1 179 ? 17.031 7.574 -22.656 1 96.81 179 LEU A C 1
ATOM 1386 O O . LEU A 1 179 ? 15.977 7.246 -22.109 1 96.81 179 LEU A O 1
ATOM 1390 N N . LYS A 1 180 ? 17.188 8.703 -23.281 1 97.31 180 LYS A N 1
ATOM 1391 C CA . LYS A 1 180 ? 16.078 9.664 -23.359 1 97.31 180 LYS A CA 1
ATOM 1392 C C . LYS A 1 180 ? 14.852 9.031 -24 1 97.31 180 LYS A C 1
ATOM 1394 O O . LYS A 1 180 ? 13.742 9.156 -23.469 1 97.31 180 LYS A O 1
ATOM 1399 N N . GLU A 1 181 ? 15.055 8.406 -25.094 1 97.06 181 GLU A N 1
ATOM 1400 C CA . GLU A 1 181 ? 13.945 7.754 -25.797 1 97.06 181 GLU A CA 1
ATOM 1401 C C . GLU A 1 181 ? 13.312 6.664 -24.938 1 97.06 181 GLU A C 1
ATOM 1403 O O . GLU A 1 181 ? 12.094 6.512 -24.906 1 97.06 181 GLU A O 1
ATOM 1408 N N . ALA A 1 182 ? 14.117 5.898 -24.281 1 96.75 182 ALA A N 1
ATOM 1409 C CA . ALA A 1 182 ? 13.641 4.836 -23.406 1 96.75 182 ALA A CA 1
ATOM 1410 C C . ALA A 1 182 ? 12.781 5.406 -22.281 1 96.75 182 ALA A C 1
ATOM 1412 O O . ALA A 1 182 ? 11.727 4.855 -21.953 1 96.75 182 ALA A O 1
ATOM 1413 N N . LEU A 1 183 ? 13.195 6.469 -21.656 1 97.75 183 LEU A N 1
ATOM 1414 C CA . LEU A 1 183 ? 12.453 7.121 -20.594 1 97.75 183 LEU A CA 1
ATOM 1415 C C . LEU A 1 183 ? 11.117 7.656 -21.109 1 97.75 183 LEU A C 1
ATOM 1417 O O . LEU A 1 183 ? 10.078 7.477 -20.469 1 97.75 183 LEU A O 1
ATOM 1421 N N . ASP A 1 184 ? 11.188 8.305 -22.25 1 97.5 184 ASP A N 1
ATOM 1422 C CA . ASP A 1 184 ? 9.961 8.836 -22.844 1 97.5 184 ASP A CA 1
ATOM 1423 C C . ASP A 1 184 ? 8.938 7.73 -23.078 1 97.5 184 ASP A C 1
ATOM 1425 O O . ASP A 1 184 ? 7.754 7.891 -22.766 1 97.5 184 ASP A O 1
ATOM 1429 N N . LYS A 1 185 ? 9.445 6.641 -23.625 1 95.75 185 LYS A N 1
ATOM 1430 C CA . LYS A 1 185 ? 8.586 5.496 -23.906 1 95.75 185 LYS A CA 1
ATOM 1431 C C . LYS A 1 185 ? 7.965 4.957 -22.625 1 95.75 185 LYS A C 1
ATOM 1433 O O . LYS A 1 185 ? 6.766 4.664 -22.578 1 95.75 185 LYS A O 1
ATOM 1438 N N . ALA A 1 186 ? 8.727 4.785 -21.594 1 95.88 186 ALA A N 1
ATOM 1439 C CA . ALA A 1 186 ? 8.25 4.242 -20.328 1 95.88 186 ALA A CA 1
ATOM 1440 C C . ALA A 1 186 ? 7.281 5.203 -19.641 1 95.88 186 ALA A C 1
ATOM 1442 O O . ALA A 1 186 ? 6.23 4.789 -19.141 1 95.88 186 ALA A O 1
ATOM 1443 N N . PHE A 1 187 ? 7.547 6.512 -19.641 1 96.19 187 PHE A N 1
ATOM 1444 C CA . PHE A 1 187 ? 6.715 7.516 -18.984 1 96.19 187 PHE A CA 1
ATOM 1445 C C . PHE A 1 187 ? 5.41 7.719 -19.75 1 96.19 187 PHE A C 1
ATOM 1447 O O . PHE A 1 187 ? 4.449 8.266 -19.203 1 96.19 187 PHE A O 1
ATOM 1454 N N . ALA A 1 188 ? 5.379 7.348 -21.016 1 94.44 188 ALA A N 1
ATOM 1455 C CA . ALA A 1 188 ? 4.137 7.383 -21.766 1 94.44 188 ALA A CA 1
ATOM 1456 C C . ALA A 1 188 ? 3.137 6.363 -21.234 1 94.44 188 ALA A C 1
ATOM 1458 O O . ALA A 1 188 ? 1.926 6.516 -21.406 1 94.44 188 ALA A O 1
ATOM 1459 N N . GLU A 1 189 ? 3.686 5.34 -20.562 1 90.94 189 GLU A N 1
ATOM 1460 C CA . GLU A 1 189 ? 2.842 4.238 -20.109 1 90.94 189 GLU A CA 1
ATOM 1461 C C . GLU A 1 189 ? 2.549 4.355 -18.609 1 90.94 189 GLU A C 1
ATOM 1463 O O . GLU A 1 189 ? 1.585 3.766 -18.109 1 90.94 189 GLU A O 1
ATOM 1468 N N . ASP A 1 190 ? 3.363 5.051 -17.922 1 92.88 190 ASP A N 1
ATOM 1469 C CA . ASP A 1 190 ? 3.293 5.086 -16.453 1 92.88 190 ASP A CA 1
ATOM 1470 C C . ASP A 1 190 ? 3.83 6.41 -15.914 1 92.88 190 ASP A C 1
ATOM 1472 O O . ASP A 1 190 ? 4.723 7.016 -16.516 1 92.88 190 ASP A O 1
ATOM 1476 N N . ASP A 1 191 ? 3.314 6.801 -14.773 1 93.19 191 ASP A N 1
ATOM 1477 C CA . ASP A 1 191 ? 3.779 8.039 -14.156 1 93.19 191 ASP A CA 1
ATOM 1478 C C . ASP A 1 191 ? 5.066 7.809 -13.367 1 93.19 191 ASP A C 1
ATOM 1480 O O . ASP A 1 191 ? 5.727 8.766 -12.953 1 93.19 191 ASP A O 1
ATOM 1484 N N . GLN A 1 192 ? 5.426 6.625 -13.141 1 96.12 192 GLN A N 1
ATOM 1485 C CA . GLN A 1 192 ? 6.691 6.254 -12.516 1 96.12 192 GLN A CA 1
ATOM 1486 C C . GLN A 1 192 ? 7.453 5.254 -13.383 1 96.12 192 GLN A C 1
ATOM 1488 O O . GLN A 1 192 ? 6.852 4.387 -14.023 1 96.12 192 GLN A O 1
ATOM 1493 N N . VAL A 1 193 ? 8.758 5.418 -13.352 1 97.25 193 VAL A N 1
ATOM 1494 C CA . VAL A 1 193 ? 9.617 4.562 -14.164 1 97.25 193 VAL A CA 1
ATOM 1495 C C . VAL A 1 193 ? 10.75 3.998 -13.305 1 97.25 193 VAL A C 1
ATOM 1497 O O . VAL A 1 193 ? 11.289 4.691 -12.445 1 97.25 193 VAL A O 1
ATOM 1500 N N . LEU A 1 194 ? 11.039 2.77 -13.492 1 97.31 194 LEU A N 1
ATOM 1501 C CA . LEU A 1 194 ? 12.172 2.111 -12.844 1 97.31 194 LEU A CA 1
ATOM 1502 C C . LEU A 1 194 ? 13.297 1.861 -13.836 1 97.31 194 LEU A C 1
ATOM 1504 O O . LEU A 1 194 ? 13.086 1.248 -14.883 1 97.31 194 LEU A O 1
ATOM 1508 N N . VAL A 1 195 ? 14.461 2.377 -13.586 1 97.88 195 VAL A N 1
ATOM 1509 C CA . VAL A 1 195 ? 15.672 2.146 -14.367 1 97.88 195 VAL A CA 1
ATOM 1510 C C . VAL A 1 195 ? 16.609 1.229 -13.594 1 97.88 195 VAL A C 1
ATOM 1512 O O . VAL A 1 195 ? 16.984 1.528 -12.453 1 97.88 195 VAL A O 1
ATOM 1515 N N . GLU A 1 196 ? 16.969 0.136 -14.211 1 97.5 196 GLU A N 1
ATOM 1516 C CA . GLU A 1 196 ? 17.75 -0.862 -13.5 1 97.5 196 GLU A CA 1
ATOM 1517 C C . GLU A 1 196 ? 18.953 -1.318 -14.336 1 97.5 196 GLU A C 1
ATOM 1519 O O . GLU A 1 196 ? 18.859 -1.372 -15.562 1 97.5 196 GLU A O 1
ATOM 1524 N N . GLU A 1 197 ? 20.016 -1.664 -13.609 1 97.25 197 GLU A N 1
ATOM 1525 C CA . GLU A 1 197 ? 21.125 -2.336 -14.297 1 97.25 197 GLU A CA 1
ATOM 1526 C C . GLU A 1 197 ? 20.688 -3.697 -14.828 1 97.25 197 GLU A C 1
ATOM 1528 O O . GLU A 1 197 ? 19.906 -4.406 -14.188 1 97.25 197 GLU A O 1
ATOM 1533 N N . PHE A 1 198 ? 21.188 -3.99 -15.969 1 94 198 PHE A N 1
ATOM 1534 C CA . PHE A 1 198 ? 20.844 -5.258 -16.594 1 94 198 PHE A CA 1
ATOM 1535 C C . PHE A 1 198 ? 21.469 -6.426 -15.844 1 94 198 PHE A C 1
ATOM 1537 O O . PHE A 1 198 ? 22.641 -6.371 -15.461 1 94 198 PHE A O 1
ATOM 1544 N N . VAL A 1 199 ? 20.688 -7.449 -15.586 1 92.62 199 VAL A N 1
ATOM 1545 C CA . VAL A 1 199 ? 21.141 -8.695 -14.984 1 92.62 199 VAL A CA 1
ATOM 1546 C C . VAL A 1 199 ? 20.969 -9.844 -15.984 1 92.62 199 VAL A C 1
ATOM 1548 O O . VAL A 1 199 ? 19.875 -10.062 -16.516 1 92.62 199 VAL A O 1
ATOM 1551 N N . SER A 1 200 ? 22.047 -10.508 -16.281 1 91.25 200 SER A N 1
ATOM 1552 C CA . SER A 1 200 ? 22.016 -11.664 -17.172 1 91.25 200 SER A CA 1
ATOM 1553 C C . SER A 1 200 ? 21.906 -12.961 -16.391 1 91.25 200 SER A C 1
ATOM 1555 O O . SER A 1 200 ? 22.703 -13.211 -15.484 1 91.25 200 SER A O 1
ATOM 1557 N N . GLY A 1 201 ? 20.891 -13.75 -16.734 1 94.19 201 GLY A N 1
ATOM 1558 C CA . GLY A 1 201 ? 20.703 -15.016 -16.047 1 94.19 201 GLY A CA 1
ATOM 1559 C C . GLY A 1 201 ? 19.578 -15.852 -16.609 1 94.19 201 GLY A C 1
ATOM 1560 O O . GLY A 1 201 ? 19 -15.5 -17.641 1 94.19 201 GLY A O 1
ATOM 1561 N N . ARG A 1 202 ? 19.422 -17.016 -16.016 1 95.5 202 ARG A N 1
ATOM 1562 C CA . ARG A 1 202 ? 18.281 -17.859 -16.312 1 95.5 202 ARG A CA 1
ATOM 1563 C C . ARG A 1 202 ? 17 -17.344 -15.656 1 95.5 202 ARG A C 1
ATOM 1565 O O . ARG A 1 202 ? 17.016 -17.031 -14.461 1 95.5 202 ARG A O 1
ATOM 1572 N N . GLU A 1 203 ? 15.969 -17.266 -16.422 1 95.31 203 GLU A N 1
ATOM 1573 C CA . GLU A 1 203 ? 14.727 -16.688 -15.914 1 95.31 203 GLU A CA 1
ATOM 1574 C C . GLU A 1 203 ? 13.797 -17.781 -15.391 1 95.31 203 GLU A C 1
ATOM 1576 O O . GLU A 1 203 ? 13.617 -18.812 -16.031 1 95.31 203 GLU A O 1
ATOM 1581 N N . PHE A 1 204 ? 13.234 -17.5 -14.242 1 97.62 204 PHE A N 1
ATOM 1582 C CA . PHE A 1 204 ? 12.305 -18.422 -13.617 1 97.62 204 PHE A CA 1
ATOM 1583 C C . PHE A 1 204 ? 11.07 -17.703 -13.094 1 97.62 204 PHE A C 1
ATOM 1585 O O . PHE A 1 204 ? 11.117 -16.484 -12.867 1 97.62 204 PHE A O 1
ATOM 1592 N N . SER A 1 205 ? 9.992 -18.422 -13.008 1 97.69 205 SER A N 1
ATOM 1593 C CA . SER A 1 205 ? 8.781 -18.047 -12.289 1 97.69 205 SER A CA 1
ATOM 1594 C C . SER A 1 205 ? 8.359 -19.141 -11.32 1 97.69 205 SER A C 1
ATOM 1596 O O . SER A 1 205 ? 8.469 -20.328 -11.633 1 97.69 205 SER A O 1
ATOM 1598 N N . ILE A 1 206 ? 7.926 -18.75 -10.164 1 98.69 206 ILE A N 1
ATOM 1599 C CA . ILE A 1 206 ? 7.66 -19.766 -9.148 1 98.69 206 ILE A CA 1
ATOM 1600 C C . ILE A 1 206 ? 6.441 -19.359 -8.328 1 98.69 206 ILE A C 1
ATOM 1602 O O . ILE A 1 206 ? 6.328 -18.219 -7.887 1 98.69 206 ILE A O 1
ATOM 1606 N N . GLY A 1 207 ? 5.496 -20.312 -8.195 1 98.44 207 GLY A N 1
ATOM 1607 C CA . GLY A 1 207 ? 4.316 -20.094 -7.371 1 98.44 207 GLY A CA 1
ATOM 1608 C C . GLY A 1 207 ? 4.527 -20.469 -5.914 1 98.44 207 GLY A C 1
ATOM 1609 O O . GLY A 1 207 ? 5.281 -21.391 -5.613 1 98.44 207 GLY A O 1
ATOM 1610 N N . VAL A 1 208 ? 3.906 -19.781 -5.059 1 98.75 208 VAL A N 1
ATOM 1611 C CA . VAL A 1 208 ? 3.867 -20.094 -3.633 1 98.75 208 VAL A CA 1
ATOM 1612 C C . VAL A 1 208 ? 2.494 -19.75 -3.066 1 98.75 208 VAL A C 1
ATOM 1614 O O . VAL A 1 208 ? 1.873 -18.766 -3.49 1 98.75 208 VAL A O 1
ATOM 1617 N N . TYR A 1 209 ? 1.955 -20.516 -2.211 1 98.06 209 TYR A N 1
ATOM 1618 C CA . TYR A 1 209 ? 0.667 -20.219 -1.591 1 98.06 209 TYR A CA 1
ATOM 1619 C C . TYR A 1 209 ? 0.601 -20.797 -0.178 1 98.06 209 TYR A C 1
ATOM 1621 O O . TYR A 1 209 ? 1.452 -21.594 0.217 1 98.06 209 TYR A O 1
ATOM 1629 N N . HIS A 1 210 ? -0.26 -20.25 0.576 1 96.62 210 HIS A N 1
ATOM 1630 C CA . HIS A 1 210 ? -0.477 -20.703 1.949 1 96.62 210 HIS A CA 1
ATOM 1631 C C . HIS A 1 210 ? -1.889 -21.25 2.137 1 96.62 210 HIS A C 1
ATOM 1633 O O . HIS A 1 210 ? -2.865 -20.594 1.761 1 96.62 210 HIS A O 1
ATOM 1639 N N . ALA A 1 211 ? -2.029 -22.438 2.652 1 95.5 211 ALA A N 1
ATOM 1640 C CA . ALA A 1 211 ? -3.293 -23.094 2.98 1 95.5 211 ALA A CA 1
ATOM 1641 C C . ALA A 1 211 ? -3.098 -24.141 4.074 1 95.5 211 ALA A C 1
ATOM 1643 O O . ALA A 1 211 ? -2.045 -24.781 4.152 1 95.5 211 ALA A O 1
ATOM 1644 N N . GLN A 1 212 ? -4.121 -24.266 4.918 1 92.56 212 GLN A N 1
ATOM 1645 C CA . GLN A 1 212 ? -4.113 -25.266 5.973 1 92.56 212 GLN A CA 1
ATOM 1646 C C . GLN A 1 212 ? -2.887 -25.109 6.867 1 92.56 212 GLN A C 1
ATOM 1648 O O . GLN A 1 212 ? -2.211 -26.094 7.176 1 92.56 212 GLN A O 1
ATOM 1653 N N . GLY A 1 213 ? -2.477 -23.922 7.082 1 89.81 213 GLY A N 1
ATOM 1654 C CA . GLY A 1 213 ? -1.422 -23.625 8.031 1 89.81 213 GLY A CA 1
ATOM 1655 C C . GLY A 1 213 ? -0.03 -23.828 7.469 1 89.81 213 GLY A C 1
ATOM 1656 O O . GLY A 1 213 ? 0.958 -23.797 8.211 1 89.81 213 GLY A O 1
ATOM 1657 N N . LYS A 1 214 ? 0.004 -23.984 6.16 1 94.38 214 LYS A N 1
ATOM 1658 C CA . LYS A 1 214 ? 1.296 -24.297 5.551 1 94.38 214 LYS A CA 1
ATOM 1659 C C . LYS A 1 214 ? 1.549 -23.438 4.324 1 94.38 214 LYS A C 1
ATOM 1661 O O . LYS A 1 214 ? 0.641 -23.203 3.521 1 94.38 214 LYS A O 1
ATOM 1666 N N . THR A 1 215 ? 2.793 -22.891 4.281 1 96.75 215 THR A N 1
ATOM 1667 C CA . THR A 1 215 ? 3.256 -22.234 3.066 1 96.75 215 THR A CA 1
ATOM 1668 C C . THR A 1 215 ? 3.924 -23.234 2.127 1 96.75 215 THR A C 1
ATOM 1670 O O . THR A 1 215 ? 4.922 -23.859 2.49 1 96.75 215 THR A O 1
ATOM 1673 N N . THR A 1 216 ? 3.387 -23.406 0.96 1 98.06 216 THR A N 1
ATOM 1674 C CA . THR A 1 216 ? 3.895 -24.359 -0.026 1 98.06 216 THR A CA 1
ATOM 1675 C C . THR A 1 216 ? 4.535 -23.625 -1.202 1 98.06 216 THR A C 1
ATOM 1677 O O . THR A 1 216 ? 3.863 -22.875 -1.906 1 98.06 216 THR A O 1
ATOM 1680 N N . VAL A 1 217 ? 5.812 -23.828 -1.354 1 98.75 217 VAL A N 1
ATOM 1681 C CA . VAL A 1 217 ? 6.516 -23.328 -2.529 1 98.75 217 VAL A CA 1
ATOM 1682 C C . VAL A 1 217 ? 6.457 -24.359 -3.65 1 98.75 217 VAL A C 1
ATOM 1684 O O . VAL A 1 217 ? 6.918 -25.484 -3.48 1 98.75 217 VAL A O 1
ATOM 1687 N N . LEU A 1 218 ? 5.863 -24.016 -4.762 1 98.69 218 LEU A N 1
ATOM 1688 C CA . LEU A 1 218 ? 5.711 -24.922 -5.902 1 98.69 218 LEU A CA 1
ATOM 1689 C C . LEU A 1 218 ? 7.016 -25.031 -6.68 1 98.69 218 LEU A C 1
ATOM 1691 O O . LEU A 1 218 ? 7.945 -24.25 -6.465 1 98.69 218 LEU A O 1
ATOM 1695 N N . PRO A 1 219 ? 7.148 -26.062 -7.531 1 98.56 219 PRO A N 1
ATOM 1696 C CA . PRO A 1 219 ? 8.328 -26.094 -8.398 1 98.56 219 PRO A CA 1
ATOM 1697 C C . PRO A 1 219 ? 8.391 -24.906 -9.359 1 98.56 219 PRO A C 1
ATOM 1699 O O . PRO A 1 219 ? 7.359 -24.469 -9.875 1 98.56 219 PRO A O 1
ATOM 1702 N N . ALA A 1 220 ? 9.562 -24.438 -9.555 1 98.62 220 ALA A N 1
ATOM 1703 C CA . ALA A 1 220 ? 9.734 -23.281 -10.438 1 98.62 220 ALA A CA 1
ATOM 1704 C C . ALA A 1 220 ? 9.562 -23.672 -11.898 1 98.62 220 ALA A C 1
ATOM 1706 O O . ALA A 1 220 ? 9.773 -24.844 -12.266 1 98.62 220 ALA A O 1
ATOM 1707 N N . THR A 1 221 ? 9.102 -22.734 -12.703 1 98.12 221 THR A N 1
ATOM 1708 C CA . THR A 1 221 ? 9.125 -22.844 -14.156 1 98.12 221 THR A CA 1
ATOM 1709 C C . THR A 1 221 ? 10.281 -22.047 -14.75 1 98.12 221 THR A C 1
ATOM 1711 O O . THR A 1 221 ? 10.438 -20.859 -14.453 1 98.12 221 THR A O 1
ATOM 1714 N N . GLU A 1 222 ? 11.133 -22.719 -15.5 1 97.56 222 GLU A N 1
ATOM 1715 C CA . GLU A 1 222 ? 12.195 -22.047 -16.234 1 97.56 222 GLU A CA 1
ATOM 1716 C C . GLU A 1 222 ? 11.688 -21.5 -17.562 1 97.56 222 GLU A C 1
ATOM 1718 O O . GLU A 1 222 ? 11.031 -22.219 -18.312 1 97.56 222 GLU A O 1
ATOM 1723 N N . ILE A 1 223 ? 11.883 -20.25 -17.781 1 94.06 223 ILE A N 1
ATOM 1724 C CA . ILE A 1 223 ? 11.492 -19.625 -19.031 1 94.06 223 ILE A CA 1
ATOM 1725 C C . ILE A 1 223 ? 12.711 -19.5 -19.953 1 94.06 223 ILE A C 1
ATOM 1727 O O . ILE A 1 223 ? 13.656 -18.781 -19.656 1 94.06 223 ILE A O 1
ATOM 1731 N N . VAL A 1 224 ? 12.711 -20.203 -21.047 1 90.12 224 VAL A N 1
ATOM 1732 C CA . VAL A 1 224 ? 13.828 -20.234 -21.984 1 90.12 224 VAL A CA 1
ATOM 1733 C C . VAL A 1 224 ? 13.422 -19.531 -23.281 1 90.12 224 VAL A C 1
ATOM 1735 O O . VAL A 1 224 ? 12.43 -19.906 -23.906 1 90.12 224 VAL A O 1
ATOM 1738 N N . SER A 1 225 ? 13.945 -18.406 -23.438 1 76.44 225 SER A N 1
ATOM 1739 C CA . SER A 1 225 ? 13.602 -17.672 -24.641 1 76.44 225 SER A CA 1
ATOM 1740 C C . SER A 1 225 ? 14.656 -17.859 -25.734 1 76.44 225 SER A C 1
ATOM 1742 O O . SER A 1 225 ? 15.836 -18.016 -25.422 1 76.44 225 SER A O 1
ATOM 1744 N N . SER A 1 226 ? 14.188 -18.281 -26.922 1 63.31 226 SER A N 1
ATOM 1745 C CA . SER A 1 226 ? 15.109 -18.359 -28.047 1 63.31 226 SER A CA 1
ATOM 1746 C C . SER A 1 226 ? 15.602 -16.969 -28.453 1 63.31 226 SER A C 1
ATOM 1748 O O . SER A 1 226 ? 16.578 -16.844 -29.188 1 63.31 226 SER A O 1
ATOM 1750 N N . LYS A 1 227 ? 14.773 -16.031 -28.156 1 57.66 227 LYS A N 1
ATOM 1751 C CA . LYS A 1 227 ? 15.172 -14.688 -28.578 1 57.66 227 LYS A CA 1
ATOM 1752 C C . LYS A 1 227 ? 15.805 -13.914 -27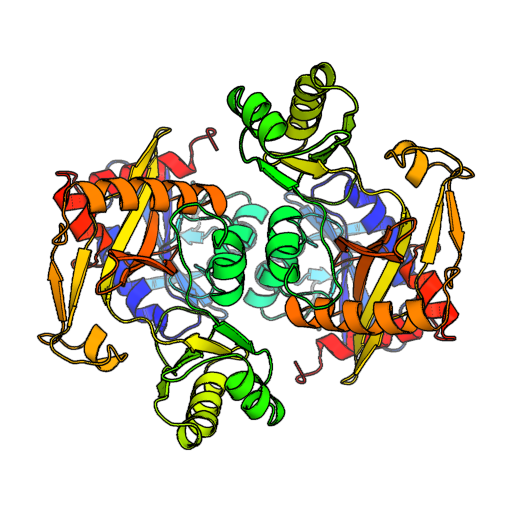.422 1 57.66 227 LYS A C 1
ATOM 1754 O O . LYS A 1 227 ? 15.5 -14.18 -26.25 1 57.66 227 LYS A O 1
ATOM 1759 N N . GLU A 1 228 ? 16.797 -13.312 -27.688 1 50.5 228 GLU A N 1
ATOM 1760 C CA . GLU A 1 228 ? 17.578 -12.562 -26.719 1 50.5 228 GLU A CA 1
ATOM 1761 C C . GLU A 1 228 ? 16.688 -11.82 -25.734 1 50.5 228 GLU A C 1
ATOM 1763 O O . GLU A 1 228 ? 16.969 -11.789 -24.531 1 50.5 228 GLU A O 1
ATOM 1768 N N . PHE A 1 229 ? 16 -10.594 -26.156 1 48.38 229 PHE A N 1
ATOM 1769 C CA . PHE A 1 229 ? 15.344 -9.727 -25.188 1 48.38 229 PHE A CA 1
ATOM 1770 C C . PHE A 1 229 ? 13.844 -9.977 -25.156 1 48.38 229 PHE A C 1
ATOM 1772 O O . PHE A 1 229 ? 13.219 -10.133 -26.203 1 48.38 229 PHE A O 1
ATOM 1779 N N . PHE A 1 230 ? 13.258 -10.547 -24.078 1 47.97 230 PHE A N 1
ATOM 1780 C CA . PHE A 1 230 ? 11.875 -10.867 -23.75 1 47.97 230 PHE A CA 1
ATOM 1781 C C . PHE A 1 230 ? 10.992 -9.633 -23.891 1 47.97 230 PHE A C 1
ATOM 1783 O O . PHE A 1 230 ? 10.984 -8.766 -23.016 1 47.97 230 PHE A O 1
ATOM 1790 N N . ASP A 1 231 ? 10.734 -9.047 -25.047 1 49.97 231 ASP A N 1
ATOM 1791 C CA . ASP A 1 231 ? 9.703 -8.023 -25.156 1 49.97 231 ASP A CA 1
ATOM 1792 C C . ASP A 1 231 ? 8.312 -8.648 -25.203 1 49.97 231 ASP A C 1
ATOM 1794 O O . ASP A 1 231 ? 8.172 -9.875 -25.156 1 49.97 231 ASP A O 1
ATOM 1798 N N . PHE A 1 232 ? 7.277 -7.816 -24.953 1 49.75 232 PHE A N 1
ATOM 1799 C CA . PHE A 1 232 ? 5.863 -8.172 -24.938 1 49.75 232 PHE A CA 1
ATOM 1800 C C . PHE A 1 232 ? 5.543 -9.141 -26.078 1 49.75 232 PHE A C 1
ATOM 1802 O O . PHE A 1 232 ? 4.809 -10.109 -25.875 1 49.75 232 PHE A O 1
ATOM 1809 N N . GLU A 1 233 ? 6.156 -8.953 -27.141 1 47 233 GLU A N 1
ATOM 1810 C CA . GLU A 1 233 ? 5.844 -9.781 -28.312 1 47 233 GLU A CA 1
ATOM 1811 C C . GLU A 1 233 ? 6.367 -11.203 -28.141 1 47 233 GLU A C 1
ATOM 1813 O O . GLU A 1 233 ? 5.734 -12.156 -28.578 1 47 233 GLU A O 1
ATOM 1818 N N . ALA A 1 234 ? 7.516 -11.281 -27.562 1 49.5 234 ALA A N 1
ATOM 1819 C CA . ALA A 1 234 ? 8.117 -12.602 -27.406 1 49.5 234 ALA A CA 1
ATOM 1820 C C . ALA A 1 234 ? 7.367 -13.438 -26.375 1 49.5 234 ALA A C 1
ATOM 1822 O O . ALA A 1 234 ? 7.242 -14.656 -26.516 1 49.5 234 ALA A O 1
ATOM 1823 N N . LYS A 1 235 ? 6.926 -12.773 -25.266 1 49.69 235 LYS A N 1
ATOM 1824 C CA . LYS A 1 235 ? 6.297 -13.5 -24.172 1 49.69 235 LYS A CA 1
ATOM 1825 C C . LYS A 1 235 ? 5.012 -14.188 -24.625 1 49.69 235 LYS A C 1
ATOM 1827 O O . LYS A 1 235 ? 4.699 -15.289 -24.172 1 49.69 235 LYS A O 1
ATOM 1832 N N . TYR A 1 236 ? 4.309 -13.562 -25.594 1 48.88 236 TYR A N 1
ATOM 1833 C CA . TYR A 1 236 ? 2.988 -14.086 -25.922 1 48.88 236 TYR A CA 1
ATOM 1834 C C . TYR A 1 236 ? 2.965 -14.68 -27.328 1 48.88 236 TYR A C 1
ATOM 1836 O O . TYR A 1 236 ? 1.912 -15.094 -27.812 1 48.88 236 TYR A O 1
ATOM 1844 N N . SER A 1 237 ? 4.113 -14.625 -28 1 48.5 237 SER A N 1
ATOM 1845 C CA . SER A 1 237 ? 4.094 -15.258 -29.312 1 48.5 237 SER A CA 1
ATOM 1846 C C . SER A 1 237 ? 4.383 -16.75 -29.219 1 48.5 237 SER A C 1
ATOM 1848 O O . SER A 1 237 ? 5.387 -17.156 -28.625 1 48.5 237 SER A O 1
ATOM 1850 N N . PRO A 1 238 ? 3.438 -17.625 -29.688 1 54.38 238 PRO A N 1
ATOM 1851 C CA . PRO A 1 238 ? 3.646 -19.062 -29.75 1 54.38 238 PRO A CA 1
ATOM 1852 C C . PRO A 1 238 ? 4.945 -19.453 -30.438 1 54.38 238 PRO A C 1
ATOM 1854 O O . PRO A 1 238 ? 5.289 -18.875 -31.484 1 54.38 238 PRO A O 1
ATOM 1857 N N . GLY A 1 239 ? 5.852 -20.297 -29.828 1 56.47 239 GLY A N 1
ATOM 1858 C CA . GLY A 1 239 ? 7.031 -20.891 -30.453 1 56.47 239 GLY A CA 1
ATOM 1859 C C . GLY A 1 239 ? 8.328 -20.234 -30 1 56.47 239 GLY A C 1
ATOM 1860 O O . GLY A 1 239 ? 9.406 -20.812 -30.172 1 56.47 239 GLY A O 1
ATOM 1861 N N . VAL A 1 240 ? 8.188 -19.031 -29.438 1 62.41 240 VAL A N 1
ATOM 1862 C CA . VAL A 1 240 ? 9.43 -18.297 -29.188 1 62.41 240 VAL A CA 1
ATOM 1863 C C . VAL A 1 240 ? 9.891 -18.531 -27.766 1 62.41 240 VAL A C 1
ATOM 1865 O O . VAL A 1 240 ? 11.094 -18.516 -27.484 1 62.41 240 VAL A O 1
ATOM 1868 N N . THR A 1 241 ? 9.031 -18.969 -26.844 1 77 241 THR A N 1
ATOM 1869 C CA . THR A 1 241 ? 9.398 -19.188 -25.453 1 77 241 THR A CA 1
ATOM 1870 C C . THR A 1 241 ? 9.008 -20.609 -25.016 1 77 241 THR A C 1
ATOM 1872 O O . THR A 1 241 ? 7.941 -21.094 -25.375 1 77 241 THR A O 1
ATOM 1875 N N . GLU A 1 242 ? 10.039 -21.281 -24.562 1 87.19 242 GLU A N 1
ATOM 1876 C CA . GLU A 1 242 ? 9.789 -22.594 -23.969 1 87.19 242 GLU A CA 1
ATOM 1877 C C . GLU A 1 242 ? 9.68 -22.5 -22.453 1 87.19 242 GLU A C 1
ATOM 1879 O O . GLU A 1 242 ? 10.484 -21.812 -21.812 1 87.19 242 GLU A O 1
ATOM 1884 N N . GLU A 1 243 ? 8.641 -23.078 -21.828 1 92.25 243 GLU A N 1
ATOM 1885 C CA . GLU A 1 243 ? 8.43 -23.172 -20.375 1 92.25 243 GLU A CA 1
ATOM 1886 C C . GLU A 1 243 ? 8.68 -24.594 -19.875 1 92.25 243 GLU A C 1
ATOM 1888 O O . GLU A 1 243 ? 8.047 -25.547 -20.344 1 92.25 243 GLU A O 1
ATOM 1893 N N . ILE A 1 244 ? 9.641 -24.703 -18.969 1 96.12 244 ILE A N 1
ATOM 1894 C CA . ILE A 1 244 ? 10 -26.016 -18.422 1 96.12 244 ILE A CA 1
ATOM 1895 C C . ILE A 1 244 ? 9.633 -26.078 -16.938 1 96.12 244 ILE A C 1
ATOM 1897 O O . ILE A 1 244 ? 10.156 -25.297 -16.125 1 96.12 244 ILE A O 1
ATOM 1901 N N . THR A 1 245 ? 8.758 -26.969 -16.547 1 97.12 245 THR A N 1
ATOM 1902 C CA . THR A 1 245 ? 8.344 -27.172 -15.164 1 97.12 245 THR A CA 1
ATOM 1903 C C . THR A 1 245 ? 8.484 -28.641 -14.758 1 97.12 245 THR A C 1
ATOM 1905 O O . THR A 1 245 ? 7.871 -29.516 -15.359 1 97.12 245 THR A O 1
ATOM 1908 N N . PRO A 1 246 ? 9.289 -29.031 -13.766 1 97.69 246 PRO A N 1
ATOM 1909 C CA . PRO A 1 246 ? 10.148 -28.125 -12.992 1 97.69 246 PRO A CA 1
ATOM 1910 C C . PRO A 1 246 ? 11.336 -27.609 -13.797 1 97.69 246 PRO A C 1
ATOM 1912 O O . PRO A 1 246 ? 11.836 -28.297 -14.688 1 97.69 246 PRO A O 1
ATOM 1915 N N . GLY A 1 247 ? 11.656 -26.406 -13.469 1 97.88 247 GLY A N 1
ATOM 1916 C CA . GLY A 1 247 ? 12.82 -25.828 -14.125 1 97.88 247 GLY A CA 1
ATOM 1917 C C . GLY A 1 247 ? 14.109 -26.547 -13.812 1 97.88 247 GLY A C 1
ATOM 1918 O O . GLY A 1 247 ? 14.219 -27.219 -12.781 1 97.88 247 GLY A O 1
ATOM 1919 N N . ARG A 1 248 ? 15.109 -26.469 -14.789 1 96.69 248 ARG A N 1
ATOM 1920 C CA . ARG A 1 248 ? 16.406 -27.109 -14.602 1 96.69 248 ARG A CA 1
ATOM 1921 C C . ARG A 1 248 ? 17.234 -26.375 -13.547 1 96.69 248 ARG A C 1
ATOM 1923 O O . ARG A 1 248 ? 17.719 -25.281 -13.781 1 96.69 248 ARG A O 1
ATOM 1930 N N . MET A 1 249 ? 17.297 -26.984 -12.367 1 97.75 249 MET A N 1
ATOM 1931 C CA . MET A 1 249 ? 18.062 -26.453 -11.242 1 97.75 249 MET A CA 1
ATOM 1932 C C . MET A 1 249 ? 18.766 -27.578 -10.477 1 97.75 249 MET A C 1
ATOM 1934 O O . MET A 1 249 ? 18.25 -28.688 -10.406 1 97.75 249 MET A O 1
ATOM 1938 N N . SER A 1 250 ? 19.969 -27.266 -9.969 1 97.38 250 SER A N 1
ATOM 1939 C CA . SER A 1 250 ? 20.609 -28.188 -9.031 1 97.38 250 SER A CA 1
ATOM 1940 C C . SER A 1 250 ? 19.828 -28.297 -7.73 1 97.38 250 SER A C 1
ATOM 1942 O O . SER A 1 250 ? 18.969 -27.453 -7.445 1 97.38 250 SER A O 1
ATOM 1944 N N . GLU A 1 251 ? 20.109 -29.297 -6.949 1 97.75 251 GLU A N 1
ATOM 1945 C CA . GLU A 1 251 ? 19.453 -29.453 -5.652 1 97.75 251 GLU A CA 1
ATOM 1946 C C . GLU A 1 251 ? 19.734 -28.266 -4.742 1 97.75 251 GLU A C 1
ATOM 1948 O O . GLU A 1 251 ? 18.844 -27.812 -4.02 1 97.75 251 GLU A O 1
ATOM 1953 N N . GLU A 1 252 ? 20.922 -27.812 -4.812 1 97.56 252 GLU A N 1
ATOM 1954 C CA . GLU A 1 252 ? 21.297 -26.656 -4.012 1 97.56 252 GLU A CA 1
ATOM 1955 C C . GLU A 1 252 ? 20.5 -25.422 -4.422 1 97.56 252 GLU A C 1
ATOM 1957 O O . GLU A 1 252 ? 20.047 -24.672 -3.566 1 97.56 252 GLU A O 1
ATOM 1962 N N . GLU A 1 253 ? 20.328 -25.188 -5.688 1 97.94 253 GLU A N 1
ATOM 1963 C CA . GLU A 1 253 ? 19.547 -24.062 -6.188 1 97.94 253 GLU A CA 1
ATOM 1964 C C . GLU A 1 253 ? 18.094 -24.156 -5.715 1 97.94 253 GLU A C 1
ATOM 1966 O O . GLU A 1 253 ? 17.516 -23.156 -5.258 1 97.94 253 GLU A O 1
ATOM 1971 N N . VAL A 1 254 ? 17.531 -25.344 -5.832 1 98.38 254 VAL A N 1
ATOM 1972 C CA . VAL A 1 254 ? 16.141 -25.547 -5.449 1 98.38 254 VAL A CA 1
ATOM 1973 C C . VAL A 1 254 ? 15.961 -25.219 -3.969 1 98.38 254 VAL A C 1
ATOM 1975 O O . VAL A 1 254 ? 15.039 -24.5 -3.596 1 98.38 254 VAL A O 1
ATOM 1978 N N . ASN A 1 255 ? 16.844 -25.719 -3.156 1 98.31 255 ASN A N 1
ATOM 1979 C CA . ASN A 1 255 ? 16.75 -25.484 -1.718 1 98.31 255 ASN A CA 1
ATOM 1980 C C . ASN A 1 255 ? 16.891 -24.016 -1.372 1 98.31 255 ASN A C 1
ATOM 1982 O O . ASN A 1 255 ? 16.125 -23.5 -0.549 1 98.31 255 ASN A O 1
ATOM 1986 N N . ARG A 1 256 ? 17.812 -23.359 -1.961 1 98.31 256 ARG A N 1
ATOM 1987 C CA . ARG A 1 256 ? 18.031 -21.938 -1.733 1 98.31 256 ARG A CA 1
ATOM 1988 C C . ARG A 1 256 ? 16.828 -21.109 -2.182 1 98.31 256 ARG A C 1
ATOM 1990 O O . ARG A 1 256 ? 16.359 -20.25 -1.443 1 98.31 256 ARG A O 1
ATOM 1997 N N . VAL A 1 257 ? 16.328 -21.422 -3.348 1 98.62 257 VAL A N 1
ATOM 1998 C CA . VAL A 1 257 ? 15.18 -20.719 -3.902 1 98.62 257 VAL A CA 1
ATOM 1999 C C . VAL A 1 257 ? 13.961 -20.906 -3 1 98.62 257 VAL A C 1
ATOM 2001 O O . VAL A 1 257 ? 13.258 -19.938 -2.686 1 98.62 257 VAL A O 1
ATOM 2004 N N . ASN A 1 258 ? 13.773 -22.094 -2.561 1 98.56 258 ASN A N 1
ATOM 2005 C CA . ASN A 1 258 ? 12.625 -22.375 -1.707 1 98.56 258 ASN A CA 1
ATOM 2006 C C . ASN A 1 258 ? 12.664 -21.562 -0.419 1 98.56 258 ASN A C 1
ATOM 2008 O O . ASN A 1 258 ? 11.648 -21 -0.001 1 98.56 258 ASN A O 1
ATOM 2012 N N . ARG A 1 259 ? 13.812 -21.406 0.172 1 97.81 259 ARG A N 1
ATOM 2013 C CA . ARG A 1 259 ? 13.945 -20.641 1.406 1 97.81 259 ARG A CA 1
ATOM 2014 C C . ARG A 1 259 ? 13.711 -19.156 1.158 1 97.81 259 ARG A C 1
ATOM 2016 O O . ARG A 1 259 ? 13.023 -18.5 1.94 1 97.81 259 ARG A O 1
ATOM 2023 N N . ILE A 1 260 ? 14.242 -18.672 0.066 1 98.69 260 ILE A N 1
ATOM 2024 C CA . ILE A 1 260 ? 14.117 -17.266 -0.267 1 98.69 260 ILE A CA 1
ATOM 2025 C C . ILE A 1 260 ? 12.648 -16.922 -0.542 1 98.69 260 ILE A C 1
ATOM 2027 O O . ILE A 1 260 ? 12.125 -15.938 -0.019 1 98.69 260 ILE A O 1
ATOM 2031 N N . ILE A 1 261 ? 12.016 -17.797 -1.314 1 98.81 261 ILE A N 1
ATOM 2032 C CA . ILE A 1 261 ? 10.641 -17.562 -1.748 1 98.81 261 ILE A CA 1
ATOM 2033 C C . ILE A 1 261 ? 9.711 -17.562 -0.536 1 98.81 261 ILE A C 1
ATOM 2035 O O . ILE A 1 261 ? 8.82 -16.719 -0.434 1 98.81 261 ILE A O 1
ATOM 2039 N N . ALA A 1 262 ? 9.891 -18.469 0.347 1 98.19 262 ALA A N 1
ATOM 2040 C CA . ALA A 1 262 ? 9.086 -18.516 1.569 1 98.19 262 ALA A CA 1
ATOM 2041 C C . ALA A 1 262 ? 9.266 -17.234 2.385 1 98.19 262 ALA A C 1
ATOM 2043 O O . ALA A 1 262 ? 8.305 -16.703 2.938 1 98.19 262 ALA A O 1
ATOM 2044 N N . GLN A 1 263 ? 10.48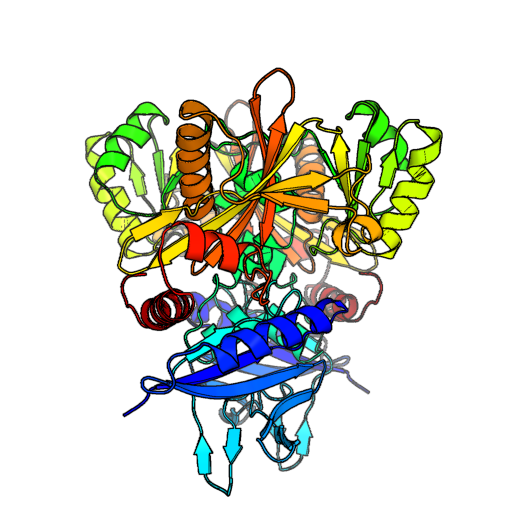4 -16.719 2.434 1 97.62 263 GLN A N 1
ATOM 2045 C CA . GLN A 1 263 ? 10.766 -15.5 3.176 1 97.62 263 GLN A CA 1
ATOM 2046 C C . GLN A 1 263 ? 10.125 -14.289 2.502 1 97.62 263 GLN A C 1
ATOM 2048 O O . GLN A 1 263 ? 9.625 -13.391 3.178 1 97.62 263 GLN A O 1
ATOM 2053 N N . VAL A 1 264 ? 10.156 -14.266 1.152 1 98.69 264 VAL A N 1
ATOM 2054 C CA . VAL A 1 264 ? 9.508 -13.172 0.428 1 98.69 264 VAL A CA 1
ATOM 2055 C C . VAL A 1 264 ? 8.016 -13.172 0.729 1 98.69 264 VAL A C 1
ATOM 2057 O O . VAL A 1 264 ? 7.434 -12.117 1.021 1 98.69 264 VAL A O 1
ATOM 2060 N N . TYR A 1 265 ? 7.422 -14.367 0.685 1 98.56 265 TYR A N 1
ATOM 2061 C CA . TYR A 1 265 ? 5.996 -14.531 0.948 1 98.56 265 TYR A CA 1
ATOM 2062 C C . TYR A 1 265 ? 5.633 -14 2.332 1 98.56 265 TYR A C 1
ATOM 2064 O O . TYR A 1 265 ? 4.617 -13.32 2.498 1 98.56 265 TYR A O 1
ATOM 2072 N N . GLN A 1 266 ? 6.461 -14.242 3.268 1 96.56 266 GLN A N 1
ATOM 2073 C CA . GLN A 1 266 ? 6.23 -13.797 4.637 1 96.56 266 GLN A CA 1
ATOM 2074 C C . GLN A 1 266 ? 6.496 -12.297 4.781 1 96.56 266 GLN A C 1
ATOM 2076 O O . GLN A 1 266 ? 5.664 -11.57 5.32 1 96.56 266 GLN A O 1
ATOM 2081 N N . LYS A 1 267 ? 7.613 -11.844 4.266 1 97.38 267 LYS A N 1
ATOM 2082 C CA . LYS A 1 267 ? 8.047 -10.453 4.418 1 97.38 267 LYS A CA 1
ATOM 2083 C C . LYS A 1 267 ? 7.039 -9.492 3.807 1 97.38 267 LYS A C 1
ATOM 2085 O O . LYS A 1 267 ? 6.828 -8.391 4.324 1 97.38 267 LYS A O 1
ATOM 2090 N N . LEU A 1 268 ? 6.379 -9.914 2.781 1 98.19 268 LEU A N 1
ATOM 2091 C CA . LEU A 1 268 ? 5.406 -9.055 2.113 1 98.19 268 LEU A CA 1
ATOM 2092 C C . LEU A 1 268 ? 4 -9.312 2.646 1 98.19 268 LEU A C 1
ATOM 2094 O O . LEU A 1 268 ? 3.031 -8.719 2.166 1 98.19 268 LEU A O 1
ATOM 2098 N N . ASN A 1 269 ? 3.914 -10.188 3.621 1 97.12 269 ASN A N 1
ATOM 2099 C CA . ASN A 1 269 ? 2.639 -10.492 4.258 1 97.12 269 ASN A CA 1
ATOM 2100 C C . ASN A 1 269 ? 1.612 -10.992 3.242 1 97.12 269 ASN A C 1
ATOM 2102 O O . ASN A 1 269 ? 0.476 -10.516 3.219 1 97.12 269 ASN A O 1
ATOM 2106 N N . CYS A 1 270 ? 2.047 -11.906 2.379 1 97.88 270 CYS A N 1
ATOM 2107 C CA . CYS A 1 270 ? 1.209 -12.398 1.295 1 97.88 270 CYS A CA 1
ATOM 2108 C C . CYS A 1 270 ? 0.145 -13.359 1.821 1 97.88 270 CYS A C 1
ATOM 2110 O O . CYS A 1 270 ? 0.302 -13.938 2.898 1 97.88 270 CYS A O 1
ATOM 2112 N N . LYS A 1 271 ? -0.918 -13.461 1.101 1 96.38 271 LYS A N 1
ATOM 2113 C CA . LYS A 1 271 ? -2.014 -14.414 1.255 1 96.38 271 LYS A CA 1
ATOM 2114 C C . LYS A 1 271 ? -2.412 -15.016 -0.09 1 96.38 271 LYS A C 1
ATOM 2116 O O . LYS A 1 271 ? -2.164 -14.422 -1.141 1 96.38 271 LYS A O 1
ATOM 2121 N N . GLY A 1 272 ? -3.039 -16.172 -0.018 1 96.75 272 GLY A N 1
ATOM 2122 C CA . GLY A 1 272 ? -3.414 -16.812 -1.268 1 96.75 272 GLY A CA 1
ATOM 2123 C C . GLY A 1 272 ? -2.221 -17.266 -2.092 1 96.75 272 GLY A C 1
ATOM 2124 O O . GLY A 1 272 ? -1.176 -17.609 -1.542 1 96.75 272 GLY A O 1
ATOM 2125 N N . ALA A 1 273 ? -2.422 -17.391 -3.357 1 97.62 273 ALA A N 1
ATOM 2126 C CA . ALA A 1 273 ? -1.36 -17.812 -4.266 1 97.62 273 ALA A CA 1
ATOM 2127 C C . ALA A 1 273 ? -0.736 -16.609 -4.98 1 97.62 273 ALA A C 1
ATOM 2129 O O . ALA A 1 273 ? -1.449 -15.75 -5.5 1 97.62 273 ALA A O 1
ATOM 2130 N N . VAL A 1 274 ? 0.547 -16.562 -4.926 1 98.38 274 VAL A N 1
ATOM 2131 C CA . VAL A 1 274 ? 1.271 -15.523 -5.648 1 98.38 274 VAL A CA 1
ATOM 2132 C C . VAL A 1 274 ? 2.359 -16.156 -6.512 1 98.38 274 VAL A C 1
ATOM 2134 O O . VAL A 1 274 ? 2.699 -17.328 -6.332 1 98.38 274 VAL A O 1
ATOM 2137 N N . ARG A 1 275 ? 2.814 -15.43 -7.469 1 97.88 275 ARG A N 1
ATOM 2138 C CA . ARG A 1 275 ? 3.896 -15.875 -8.344 1 97.88 275 ARG A CA 1
ATOM 2139 C C . ARG A 1 275 ? 5.051 -14.875 -8.336 1 97.88 275 ARG A C 1
ATOM 2141 O O . ARG A 1 275 ? 4.836 -13.672 -8.477 1 97.88 275 ARG A O 1
ATOM 2148 N N . ILE A 1 276 ? 6.242 -15.359 -8.172 1 98.12 276 ILE A N 1
ATOM 2149 C CA . ILE A 1 276 ? 7.438 -14.531 -8.086 1 98.12 276 ILE A CA 1
ATOM 2150 C C . ILE A 1 276 ? 8.352 -14.828 -9.273 1 98.12 276 ILE A C 1
ATOM 2152 O O . ILE A 1 276 ? 8.641 -15.992 -9.562 1 98.12 276 ILE A O 1
ATOM 2156 N N . ASP A 1 277 ? 8.773 -13.805 -9.977 1 96.25 277 ASP A N 1
ATOM 2157 C CA .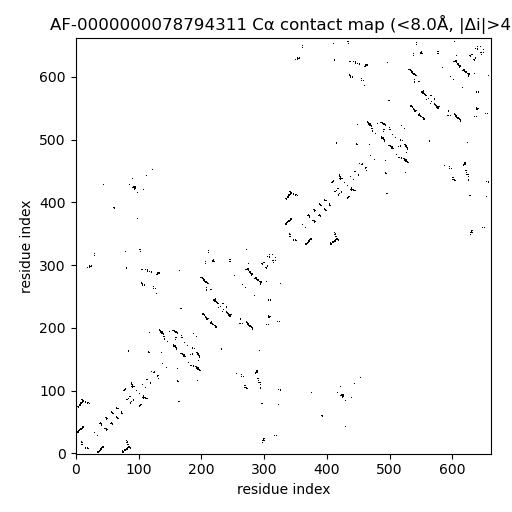 ASP A 1 277 ? 9.734 -13.922 -11.07 1 96.25 277 ASP A CA 1
ATOM 2158 C C . ASP A 1 277 ? 11.141 -13.57 -10.602 1 96.25 277 ASP A C 1
ATOM 2160 O O . ASP A 1 277 ? 11.328 -12.609 -9.852 1 96.25 277 ASP A O 1
ATOM 2164 N N . TYR A 1 278 ? 12.078 -14.398 -11.086 1 97.62 278 TYR A N 1
ATOM 2165 C CA . TYR A 1 278 ? 13.461 -14.164 -10.664 1 97.62 278 TYR A CA 1
ATOM 2166 C C . TYR A 1 278 ? 14.445 -14.68 -11.703 1 97.62 278 TYR A C 1
ATOM 2168 O O . TYR A 1 278 ? 14.062 -15.422 -12.609 1 97.62 278 TYR A O 1
ATOM 2176 N N . PHE A 1 279 ? 15.695 -14.219 -11.523 1 96.81 279 PHE A N 1
ATOM 2177 C CA . PHE A 1 279 ? 16.828 -14.734 -12.289 1 96.81 279 PHE A CA 1
ATOM 2178 C C . PHE A 1 279 ? 17.781 -15.508 -11.383 1 96.81 279 PHE A C 1
ATOM 2180 O O . PHE A 1 279 ? 17.953 -15.156 -10.219 1 96.81 279 PHE A O 1
ATOM 2187 N N . LEU A 1 280 ? 18.266 -16.516 -11.898 1 98 280 LEU A N 1
ATOM 2188 C CA . LEU A 1 280 ? 19.547 -17.016 -11.406 1 98 280 LEU A CA 1
ATOM 2189 C C . LEU A 1 280 ? 20.688 -16.516 -12.289 1 98 280 LEU A C 1
ATOM 2191 O O . LEU A 1 280 ? 20.797 -16.922 -13.445 1 98 280 LEU A O 1
ATOM 2195 N N . GLU A 1 281 ? 21.422 -15.562 -11.695 1 97 281 GLU A N 1
ATOM 2196 C CA . GLU A 1 281 ? 22.469 -14.883 -12.469 1 97 281 GLU A CA 1
ATOM 2197 C C . GLU A 1 281 ? 23.438 -15.883 -13.078 1 97 281 GLU A C 1
ATOM 2199 O O . GLU A 1 281 ? 23.844 -16.844 -12.414 1 97 281 GLU A O 1
ATOM 2204 N N . HIS A 1 282 ? 23.844 -15.484 -14.312 1 93.06 282 HIS A N 1
ATOM 2205 C CA . HIS A 1 282 ? 24.859 -16.312 -14.922 1 93.06 282 HIS A CA 1
ATOM 2206 C C . HIS A 1 282 ? 26.172 -16.25 -14.133 1 93.06 282 HIS A C 1
ATOM 2208 O O . HIS A 1 282 ? 26.484 -15.219 -13.547 1 93.06 282 HIS A O 1
ATOM 2214 N N . GLU A 1 283 ? 26.906 -17.234 -13.984 1 90.62 283 GLU A N 1
ATOM 2215 C CA . GLU A 1 283 ? 28.266 -17.312 -13.438 1 90.62 283 GLU A CA 1
ATOM 2216 C C . GLU A 1 283 ? 28.234 -17.531 -11.93 1 90.62 283 GLU A C 1
ATOM 2218 O O . GLU A 1 283 ? 28.984 -18.344 -11.391 1 90.62 283 GLU A O 1
ATOM 2223 N N . THR A 1 284 ? 27.312 -16.656 -11.227 1 94.25 284 THR A N 1
ATOM 2224 C CA . THR A 1 284 ? 27.375 -16.688 -9.766 1 94.25 284 THR A CA 1
ATOM 2225 C C . THR A 1 284 ? 26.25 -17.547 -9.195 1 94.25 284 THR A C 1
ATOM 2227 O O . THR A 1 284 ? 26.312 -17.969 -8.047 1 94.25 284 THR A O 1
ATOM 2230 N N . GLY A 1 285 ? 25.172 -17.609 -9.977 1 96.19 285 GLY A N 1
ATOM 2231 C CA . GLY A 1 285 ? 24 -18.344 -9.492 1 96.19 285 GLY A CA 1
ATOM 2232 C C . GLY A 1 285 ? 23.188 -17.547 -8.484 1 96.19 285 GLY A C 1
ATOM 2233 O O . GLY A 1 285 ? 22.234 -18.062 -7.91 1 96.19 285 GLY A O 1
ATOM 2234 N N . LYS A 1 286 ? 23.531 -16.312 -8.289 1 97.69 286 LYS A N 1
ATOM 2235 C CA . LYS A 1 286 ? 22.812 -15.484 -7.316 1 97.69 286 LYS A CA 1
ATOM 2236 C C . LYS A 1 286 ? 21.344 -15.32 -7.699 1 97.69 286 LYS A C 1
ATOM 2238 O O . LYS A 1 286 ? 21.031 -15.148 -8.875 1 97.69 286 LYS A O 1
ATOM 2243 N N . PHE A 1 287 ? 20.469 -15.359 -6.688 1 98.56 287 PHE A N 1
ATOM 2244 C CA . PHE A 1 287 ? 19.031 -15.148 -6.859 1 98.56 287 PHE A CA 1
ATOM 2245 C C . PHE A 1 287 ? 18.703 -13.664 -6.98 1 98.56 287 PHE A C 1
ATOM 2247 O O . PHE A 1 287 ? 18.859 -12.914 -6.016 1 98.56 287 PHE A O 1
ATOM 2254 N N . TYR A 1 288 ? 18.234 -13.219 -8.156 1 98.38 288 TYR A N 1
ATOM 2255 C CA . TYR A 1 288 ? 17.828 -11.844 -8.359 1 98.38 288 TYR A CA 1
ATOM 2256 C C . TYR A 1 288 ? 16.297 -11.742 -8.461 1 98.38 288 TYR A C 1
ATOM 2258 O O . TYR A 1 288 ? 15.703 -12.289 -9.391 1 98.38 288 TYR A O 1
ATOM 2266 N N . PHE A 1 289 ? 15.703 -11.062 -7.566 1 98.44 289 PHE A N 1
ATOM 2267 C CA . PHE A 1 289 ? 14.266 -10.828 -7.539 1 98.44 289 PHE A CA 1
ATOM 2268 C C . PHE A 1 289 ? 13.852 -9.859 -8.641 1 98.44 289 PHE A C 1
ATOM 2270 O O . PHE A 1 289 ? 14.469 -8.805 -8.812 1 98.44 289 PHE A O 1
ATOM 2277 N N . ILE A 1 290 ? 12.812 -10.164 -9.406 1 94.81 290 ILE A N 1
ATOM 2278 C CA . ILE A 1 290 ? 12.336 -9.289 -10.469 1 94.81 290 ILE A CA 1
ATOM 2279 C C . ILE A 1 290 ? 11.039 -8.602 -10.031 1 94.81 290 ILE A C 1
ATOM 2281 O O . ILE A 1 290 ? 10.984 -7.379 -9.898 1 94.81 290 ILE A O 1
ATOM 2285 N N . GLU A 1 291 ? 10.008 -9.406 -9.789 1 95.06 291 GLU A N 1
ATOM 2286 C CA . GLU A 1 291 ? 8.695 -8.898 -9.406 1 95.06 291 GLU A CA 1
ATOM 2287 C C . GLU A 1 291 ? 7.828 -10 -8.805 1 95.06 291 GLU A C 1
ATOM 2289 O O . GLU A 1 291 ? 8.219 -11.172 -8.805 1 95.06 291 GLU A O 1
ATOM 2294 N N . ILE A 1 292 ? 6.762 -9.625 -8.234 1 97.06 292 ILE A N 1
ATOM 2295 C CA . ILE A 1 292 ? 5.785 -10.547 -7.664 1 97.06 292 ILE A CA 1
ATOM 2296 C C . ILE A 1 292 ? 4.387 -10.195 -8.18 1 97.06 292 ILE A C 1
ATOM 2298 O O . ILE A 1 292 ? 4.043 -9.023 -8.305 1 97.06 292 ILE A O 1
ATOM 2302 N N . ASN A 1 293 ? 3.611 -11.188 -8.539 1 95.12 293 ASN A N 1
ATOM 2303 C CA . ASN A 1 293 ? 2.219 -11.062 -8.961 1 95.12 293 ASN A CA 1
ATOM 2304 C C . ASN A 1 293 ? 1.271 -11.719 -7.953 1 95.12 293 ASN A C 1
ATOM 2306 O O . ASN A 1 293 ? 1.343 -12.922 -7.723 1 95.12 293 ASN A O 1
ATOM 2310 N N . THR A 1 294 ? 0.357 -10.938 -7.406 1 97.19 294 THR A N 1
ATOM 2311 C CA . THR A 1 294 ? -0.458 -11.422 -6.297 1 97.19 294 THR A CA 1
ATOM 2312 C C . THR A 1 294 ? -1.78 -11.992 -6.809 1 97.19 294 THR A C 1
ATOM 2314 O O . THR A 1 294 ? -2.551 -12.57 -6.039 1 97.19 294 THR A O 1
ATOM 2317 N N . VAL A 1 295 ? -2.092 -11.82 -8.07 1 95.62 295 VAL A N 1
ATOM 2318 C CA . VAL A 1 295 ? -3.182 -12.5 -8.758 1 95.62 295 VAL A CA 1
ATOM 2319 C C . VAL A 1 295 ? -2.666 -13.133 -10.047 1 95.62 295 VAL A C 1
ATOM 2321 O O . VAL A 1 295 ? -3.014 -12.68 -11.148 1 95.62 295 VAL A O 1
ATOM 2324 N N . PRO A 1 296 ? -1.882 -14.141 -9.891 1 93.69 296 PRO A N 1
ATOM 2325 C CA . PRO A 1 296 ? -1.286 -14.727 -11.086 1 93.69 296 PRO A CA 1
ATOM 2326 C C . PRO A 1 296 ? -2.326 -15.328 -12.031 1 93.69 296 PRO A C 1
ATOM 2328 O O . PRO A 1 296 ? -3.379 -15.789 -11.586 1 93.69 296 PRO A O 1
ATOM 2331 N N . GLY A 1 297 ? -1.977 -15.297 -13.273 1 89.5 297 GLY A N 1
ATOM 2332 C CA . GLY A 1 297 ? -2.857 -15.898 -14.266 1 89.5 297 GLY A CA 1
ATOM 2333 C C . GLY A 1 297 ? -3.164 -17.359 -13.977 1 89.5 297 GLY A C 1
ATOM 2334 O O . GLY A 1 297 ? -2.316 -18.094 -13.461 1 89.5 297 GLY A O 1
ATOM 2335 N N . GLN A 1 298 ? -4.367 -17.75 -14.328 1 90.31 298 GLN A N 1
ATOM 2336 C CA . GLN A 1 298 ? -4.828 -19.109 -14.125 1 90.31 298 GLN A CA 1
ATOM 2337 C C . GLN A 1 298 ? -5.426 -19.688 -15.414 1 90.31 298 GLN A C 1
ATOM 2339 O O . GLN A 1 298 ? -6.465 -20.344 -15.375 1 90.31 298 GLN A O 1
ATOM 2344 N N . THR A 1 299 ? -4.801 -19.344 -16.453 1 86.25 299 THR A N 1
ATOM 2345 C CA . THR A 1 299 ? -5.234 -19.969 -17.703 1 86.25 299 THR A CA 1
ATOM 2346 C C . THR A 1 299 ? -4.816 -21.422 -17.766 1 86.25 299 THR A C 1
ATOM 2348 O O . THR A 1 299 ? -4.102 -21.906 -16.891 1 86.25 299 THR A O 1
ATOM 2351 N N . GLU A 1 300 ? -5.297 -22.109 -18.812 1 80.56 300 GLU A N 1
ATOM 2352 C CA . GLU A 1 300 ? -5 -23.547 -18.938 1 80.56 300 GLU A CA 1
ATOM 2353 C C . GLU A 1 300 ? -3.494 -23.781 -19.016 1 80.56 300 GLU A C 1
ATOM 2355 O O . GLU A 1 300 ? -2.996 -24.781 -18.484 1 80.56 300 GLU A O 1
ATOM 2360 N N . THR A 1 301 ? -2.783 -22.859 -19.562 1 83.06 301 THR A N 1
ATOM 2361 C CA . THR A 1 301 ? -1.35 -23.031 -19.781 1 83.06 301 THR A CA 1
ATOM 2362 C C . THR A 1 301 ? -0.558 -22.109 -18.844 1 83.06 301 THR A C 1
ATOM 2364 O O . THR A 1 301 ? 0.643 -21.906 -19.031 1 83.06 301 THR A O 1
ATOM 2367 N N . SER A 1 302 ? -1.306 -21.656 -17.844 1 89.44 302 SER A N 1
ATOM 2368 C CA . SER A 1 302 ? -0.628 -20.734 -16.938 1 89.44 302 SER A CA 1
ATOM 2369 C C . SER A 1 302 ? 0.458 -21.453 -16.141 1 89.44 302 SER A C 1
ATOM 2371 O O . SER A 1 302 ? 0.385 -22.672 -15.93 1 89.44 302 SER A O 1
ATOM 2373 N N . LEU A 1 303 ? 1.39 -20.719 -15.711 1 93.75 303 LEU A N 1
ATOM 2374 C CA . LEU A 1 303 ? 2.541 -21.25 -14.984 1 93.75 303 LEU A CA 1
ATOM 2375 C C . LEU A 1 303 ? 2.111 -21.875 -13.656 1 93.75 303 LEU A C 1
ATOM 2377 O O . LEU A 1 303 ? 2.566 -22.953 -13.305 1 93.75 303 LEU A O 1
ATOM 2381 N N . ILE A 1 304 ? 1.193 -21.266 -12.953 1 94.75 304 ILE A N 1
ATOM 2382 C CA . ILE A 1 304 ? 0.749 -21.781 -11.656 1 94.75 304 ILE A CA 1
ATOM 2383 C C . ILE A 1 304 ? 0.096 -23.141 -11.836 1 94.75 304 ILE A C 1
ATOM 2385 O O . ILE A 1 304 ? 0.34 -24.062 -11.055 1 94.75 304 ILE A O 1
ATOM 2389 N N . SER A 1 305 ? -0.748 -23.281 -12.867 1 94 305 SER A N 1
ATOM 2390 C CA . SER A 1 305 ? -1.409 -24.547 -13.117 1 94 305 SER A CA 1
ATOM 2391 C C . SER A 1 305 ? -0.394 -25.656 -13.398 1 94 305 SER A C 1
ATOM 2393 O O . SER A 1 305 ? -0.523 -26.766 -12.883 1 94 305 SER A O 1
ATOM 2395 N N . GLN A 1 306 ? 0.632 -25.344 -14.242 1 95.38 306 GLN A N 1
ATOM 2396 C CA . GLN A 1 306 ? 1.7 -26.297 -14.531 1 95.38 306 GLN A CA 1
ATOM 2397 C C . GLN A 1 306 ? 2.436 -26.703 -13.258 1 95.38 306 GLN A C 1
ATOM 2399 O O . GLN A 1 306 ? 2.725 -27.875 -13.055 1 95.38 306 GLN A O 1
ATOM 2404 N N . GLN A 1 307 ? 2.682 -25.781 -12.43 1 98.06 307 GLN A N 1
ATOM 2405 C CA . GLN A 1 307 ? 3.443 -26 -11.211 1 98.06 307 GLN A CA 1
ATOM 2406 C C . GLN A 1 307 ? 2.643 -26.828 -10.203 1 98.06 307 GLN A C 1
ATOM 2408 O O . GLN A 1 307 ? 3.191 -27.719 -9.539 1 98.06 307 GLN A O 1
ATOM 2413 N N . VAL A 1 308 ? 1.369 -26.578 -10.078 1 96.62 308 VAL A N 1
ATOM 2414 C CA . VAL A 1 308 ? 0.474 -27.344 -9.219 1 96.62 308 VAL A CA 1
ATOM 2415 C C . VAL A 1 308 ? 0.44 -28.797 -9.672 1 96.62 308 VAL A C 1
ATOM 2417 O O . VAL A 1 308 ? 0.599 -29.719 -8.859 1 96.62 308 VAL A O 1
ATOM 2420 N N . ARG A 1 309 ? 0.342 -29.047 -10.984 1 96.06 309 ARG A N 1
ATOM 2421 C CA . ARG A 1 309 ? 0.318 -30.406 -11.539 1 96.06 309 ARG A CA 1
ATOM 2422 C C . ARG A 1 309 ? 1.643 -31.109 -11.289 1 96.06 309 ARG A C 1
ATOM 2424 O O . ARG A 1 309 ? 1.67 -32.344 -11.078 1 96.06 309 ARG A O 1
ATOM 2431 N N . ALA A 1 310 ? 2.705 -30.344 -11.273 1 97.31 310 ALA A N 1
ATOM 2432 C CA . ALA A 1 310 ? 4.047 -30.922 -11.141 1 97.31 310 ALA A CA 1
ATOM 2433 C C . ALA A 1 310 ? 4.238 -31.547 -9.766 1 97.31 310 ALA A C 1
ATOM 2435 O O . ALA A 1 310 ? 5.113 -32.406 -9.586 1 97.31 310 ALA A O 1
ATOM 2436 N N . ILE A 1 311 ? 3.471 -31.156 -8.797 1 97.31 311 ILE A N 1
ATOM 2437 C CA . ILE A 1 311 ? 3.609 -31.781 -7.484 1 97.31 311 ILE A CA 1
ATOM 2438 C C . ILE A 1 311 ? 2.52 -32.812 -7.289 1 97.31 311 ILE A C 1
ATOM 2440 O O . ILE A 1 311 ? 2.273 -33.281 -6.168 1 97.31 311 ILE A O 1
ATOM 2444 N N . GLY A 1 312 ? 1.765 -33.156 -8.375 1 97.38 312 GLY A N 1
ATOM 2445 C CA . GLY A 1 312 ? 0.778 -34.219 -8.352 1 97.38 312 GLY A CA 1
ATOM 2446 C C . GLY A 1 312 ? -0.568 -33.781 -7.809 1 97.38 312 GLY A C 1
ATOM 2447 O O . GLY A 1 312 ? -1.416 -34.594 -7.484 1 97.38 312 GLY A O 1
ATOM 2448 N N . MET A 1 313 ? -0.765 -32.531 -7.691 1 96.81 313 MET A N 1
ATOM 2449 C CA . MET A 1 313 ? -2.033 -32 -7.195 1 96.81 313 MET A CA 1
ATOM 2450 C C . MET A 1 313 ? -2.941 -31.594 -8.352 1 96.81 313 MET A C 1
ATOM 2452 O O . MET A 1 313 ? -2.475 -31.031 -9.344 1 96.81 313 MET A O 1
ATOM 2456 N N . GLU A 1 314 ? -4.23 -31.859 -8.18 1 96.56 314 GLU A N 1
ATOM 2457 C CA . GLU A 1 314 ? -5.203 -31.375 -9.156 1 96.56 314 GLU A CA 1
ATOM 2458 C C . GLU A 1 314 ? -5.496 -29.891 -8.961 1 96.56 314 GLU A C 1
ATOM 2460 O O . GLU A 1 314 ? -5.605 -29.422 -7.824 1 96.56 314 GLU A O 1
ATOM 2465 N N . VAL A 1 315 ? -5.711 -29.25 -10.062 1 96.56 315 VAL A N 1
ATOM 2466 C CA . VAL A 1 315 ? -5.992 -27.812 -10.008 1 96.56 315 VAL A CA 1
ATOM 2467 C C . VAL A 1 315 ? -7.285 -27.562 -9.234 1 96.56 315 VAL A C 1
ATOM 2469 O O . VAL A 1 315 ? -7.398 -26.578 -8.5 1 96.56 315 VAL A O 1
ATOM 2472 N N . LYS A 1 316 ? -8.227 -28.469 -9.375 1 97.5 316 LYS A N 1
ATOM 2473 C CA . LYS A 1 316 ? -9.477 -28.391 -8.625 1 97.5 316 LYS A CA 1
ATOM 2474 C C . LYS A 1 316 ? -9.211 -28.375 -7.121 1 97.5 316 LYS A C 1
ATOM 2476 O O . LYS A 1 316 ? -9.812 -27.594 -6.383 1 97.5 316 LYS A O 1
ATOM 2481 N N . GLU A 1 317 ? -8.32 -29.25 -6.723 1 97.62 317 GLU A N 1
ATOM 2482 C CA . GLU A 1 317 ? -7.938 -29.312 -5.316 1 97.62 317 GLU A CA 1
ATOM 2483 C C . GLU A 1 317 ? -7.242 -28.031 -4.875 1 97.62 317 GLU A C 1
ATOM 2485 O O . GLU A 1 317 ? -7.48 -27.531 -3.771 1 97.62 317 GLU A O 1
ATOM 2490 N N . PHE A 1 318 ? -6.391 -27.578 -5.656 1 97.19 318 PHE A N 1
ATOM 2491 C CA . PHE A 1 318 ? -5.684 -26.328 -5.406 1 97.19 318 PHE A CA 1
ATOM 2492 C C . PHE A 1 318 ? -6.664 -25.188 -5.172 1 97.19 318 PHE A C 1
ATOM 2494 O O . PHE A 1 318 ? -6.551 -24.453 -4.184 1 97.19 318 PHE A O 1
ATOM 2501 N N . TYR A 1 319 ? -7.688 -24.984 -6.055 1 97.75 319 TYR A N 1
ATOM 2502 C CA . TYR A 1 319 ? -8.695 -23.938 -5.902 1 97.75 319 TYR A CA 1
ATOM 2503 C C . TYR A 1 319 ? -9.484 -24.125 -4.609 1 97.75 319 TYR A C 1
ATOM 2505 O O . TYR A 1 319 ? -9.828 -23.156 -3.938 1 97.75 319 TYR A O 1
ATOM 2513 N N . THR A 1 320 ? -9.781 -25.359 -4.324 1 97.94 320 THR A N 1
ATOM 2514 C CA . THR A 1 320 ? -10.508 -25.656 -3.092 1 97.94 320 THR A CA 1
ATOM 2515 C C . THR A 1 320 ? -9.711 -25.188 -1.876 1 97.94 320 THR A C 1
ATOM 2517 O O . THR A 1 320 ? -10.266 -24.578 -0.96 1 97.94 320 THR A O 1
ATOM 2520 N N . GLU A 1 321 ? -8.438 -25.422 -1.895 1 97.38 321 GLU A N 1
ATOM 2521 C CA . GLU A 1 321 ? -7.586 -24.984 -0.793 1 97.38 321 GLU A CA 1
ATOM 2522 C C . GLU A 1 321 ? -7.586 -23.453 -0.669 1 97.38 321 GLU A C 1
ATOM 2524 O O . GLU A 1 321 ? -7.652 -22.922 0.438 1 97.38 321 GLU A O 1
ATOM 2529 N N . LEU A 1 322 ? -7.469 -22.797 -1.759 1 96.94 322 LEU A N 1
ATOM 2530 C CA . LEU A 1 322 ? -7.469 -21.344 -1.746 1 96.94 322 LEU A CA 1
ATOM 2531 C C . LEU A 1 322 ? -8.773 -20.797 -1.172 1 96.94 322 LEU A C 1
ATOM 2533 O O . LEU A 1 322 ? -8.758 -19.875 -0.345 1 96.94 322 LEU A O 1
ATOM 2537 N N . ILE A 1 323 ? -9.898 -21.375 -1.596 1 97.88 323 ILE A N 1
ATOM 2538 C CA . ILE A 1 323 ? -11.211 -20.922 -1.154 1 97.88 323 ILE A CA 1
ATOM 2539 C C . ILE A 1 323 ? -11.375 -21.188 0.34 1 97.88 323 ILE A C 1
ATOM 2541 O O . ILE A 1 323 ? -11.805 -20.312 1.092 1 97.88 323 ILE A O 1
ATOM 2545 N N . GLU A 1 324 ? -11.039 -22.328 0.735 1 97.5 324 GLU A N 1
ATOM 2546 C CA . GLU A 1 324 ? -11.227 -22.688 2.139 1 97.5 324 GLU A CA 1
ATOM 2547 C C . GLU A 1 324 ? -10.328 -21.859 3.045 1 97.5 324 GLU A C 1
ATOM 2549 O O . GLU A 1 324 ? -10.695 -21.531 4.172 1 97.5 324 GLU A O 1
ATOM 2554 N N . GLU A 1 325 ? -9.133 -21.531 2.562 1 96.56 325 GLU A N 1
ATOM 2555 C CA . GLU A 1 325 ? -8.211 -20.703 3.338 1 96.56 325 GLU A CA 1
ATOM 2556 C C . GLU A 1 325 ? -8.805 -19.328 3.619 1 96.56 325 GLU A C 1
ATOM 2558 O O . GLU A 1 325 ? -8.562 -18.75 4.68 1 96.56 325 GLU A O 1
ATOM 2563 N N . MET A 1 326 ? -9.57 -18.75 2.695 1 95.25 326 MET A N 1
ATOM 2564 C CA . MET A 1 326 ? -10.125 -17.406 2.885 1 95.25 326 MET A CA 1
ATOM 2565 C C . MET A 1 326 ? -11.117 -17.391 4.039 1 95.25 326 MET A C 1
ATOM 2567 O O . MET A 1 326 ? -11.383 -16.328 4.621 1 95.25 326 MET A O 1
ATOM 2571 N N . PHE A 1 327 ? -11.688 -18.547 4.359 1 95.25 327 PHE A N 1
ATOM 2572 C CA . PHE A 1 327 ? -12.664 -18.625 5.438 1 95.25 327 PHE A CA 1
ATOM 2573 C C . PHE A 1 327 ? -11.992 -18.984 6.754 1 95.25 327 PHE A C 1
ATOM 2575 O O . PHE A 1 327 ? -12.633 -18.984 7.805 1 95.25 327 PHE A O 1
ATOM 2582 N N . SER A 1 328 ? -10.75 -19.359 6.66 1 87.75 328 SER A N 1
ATOM 2583 C CA . SER A 1 328 ? -10.055 -19.812 7.859 1 87.75 328 SER A CA 1
ATOM 2584 C C . SER A 1 328 ? -9.672 -18.641 8.75 1 87.75 328 SER A C 1
ATOM 2586 O O . SER A 1 328 ? -9.43 -17.531 8.258 1 87.75 328 SER A O 1
ATOM 2588 N N . ASP A 1 329 ? -9.984 -18.703 10.094 1 66.5 329 ASP A N 1
ATOM 2589 C CA . ASP A 1 329 ? -9.625 -17.688 11.078 1 66.5 329 ASP A CA 1
ATOM 2590 C C . ASP A 1 329 ? -8.117 -17.641 11.297 1 66.5 329 ASP A C 1
ATOM 2592 O O . ASP A 1 329 ? -7.613 -16.812 12.055 1 66.5 329 ASP A O 1
ATOM 2596 N N . ASP A 1 330 ? -7.457 -18.609 10.773 1 51.62 330 ASP A N 1
ATOM 2597 C CA . ASP A 1 330 ? -6.043 -18.766 11.086 1 51.62 330 ASP A CA 1
ATOM 2598 C C . ASP A 1 330 ? -5.223 -17.594 10.531 1 51.62 330 ASP A C 1
ATOM 2600 O O . ASP A 1 330 ? -3.992 -17.609 10.602 1 51.62 330 ASP A O 1
ATOM 2604 N N . LEU A 1 331 ? -5.863 -16.578 9.984 1 44.06 331 LEU A N 1
ATOM 2605 C CA . LEU A 1 331 ? -4.863 -15.586 9.602 1 44.06 331 LEU A CA 1
ATOM 2606 C C . LEU A 1 331 ? -4.434 -14.766 10.812 1 44.06 331 LEU A C 1
ATOM 2608 O O . LEU A 1 331 ? -5.266 -14.367 11.625 1 44.06 331 LEU A O 1
ATOM 2612 N N . MET B 1 1 ? -21.516 28.094 -9.25 1 85.62 1 MET B N 1
ATOM 2613 C CA . MET B 1 1 ? -22.141 27.203 -8.281 1 85.62 1 MET B CA 1
ATOM 2614 C C . MET B 1 1 ? -21.094 26.625 -7.328 1 85.62 1 MET B C 1
ATOM 2616 O O . MET B 1 1 ? -19.938 26.422 -7.715 1 85.62 1 MET B O 1
ATOM 2620 N N . LYS B 1 2 ? -21.438 26.547 -6.086 1 96 2 LYS B N 1
ATOM 2621 C CA . LYS B 1 2 ? -20.516 26.031 -5.082 1 96 2 LYS B CA 1
ATOM 2622 C C . LYS B 1 2 ? -20.234 24.547 -5.301 1 96 2 LYS B C 1
ATOM 2624 O O . LYS B 1 2 ? -21.125 23.797 -5.699 1 96 2 LYS B O 1
ATOM 2629 N N . LYS B 1 3 ? -19.016 24.188 -5.152 1 97.69 3 LYS B N 1
ATOM 2630 C CA . LYS B 1 3 ? -18.688 22.766 -5.191 1 97.69 3 LYS B CA 1
ATOM 2631 C C . LYS B 1 3 ? -19.234 22.031 -3.965 1 97.69 3 LYS B C 1
ATOM 2633 O O . LYS B 1 3 ? -19.156 22.547 -2.85 1 97.69 3 LYS B O 1
ATOM 2638 N N . LYS B 1 4 ? -19.828 20.953 -4.176 1 98.5 4 LYS B N 1
ATOM 2639 C CA . LYS B 1 4 ? -20.297 20.094 -3.086 1 98.5 4 LYS B CA 1
ATOM 2640 C C . LYS B 1 4 ? -19.203 19.172 -2.59 1 98.5 4 LYS B C 1
ATOM 2642 O O . LYS B 1 4 ? -18.734 18.297 -3.326 1 98.5 4 LYS B O 1
ATOM 2647 N N . ILE B 1 5 ? -18.797 19.344 -1.345 1 98.62 5 ILE B N 1
ATOM 2648 C CA . ILE B 1 5 ? -17.688 18.594 -0.77 1 98.62 5 ILE B CA 1
ATOM 2649 C C . ILE B 1 5 ? -18.203 17.688 0.341 1 98.62 5 ILE B C 1
ATOM 2651 O O . ILE B 1 5 ? -18.906 18.141 1.252 1 98.62 5 ILE B O 1
ATOM 2655 N N . ALA B 1 6 ? -17.984 16.375 0.26 1 98.75 6 ALA B N 1
ATOM 2656 C CA . ALA B 1 6 ? -18.219 15.461 1.368 1 98.75 6 ALA B CA 1
ATOM 2657 C C . ALA B 1 6 ? -17.094 15.523 2.391 1 98.75 6 ALA B C 1
ATOM 2659 O O . ALA B 1 6 ? -15.938 15.258 2.062 1 98.75 6 ALA B O 1
ATOM 2660 N N . LEU B 1 7 ? -17.375 15.969 3.572 1 98.5 7 LEU B N 1
ATOM 2661 C CA . LEU B 1 7 ? -16.422 15.906 4.68 1 98.5 7 LEU B CA 1
ATOM 2662 C C . LEU B 1 7 ? -16.5 14.555 5.387 1 98.5 7 LEU B C 1
ATOM 2664 O O . LEU B 1 7 ? -17.406 14.32 6.184 1 98.5 7 LEU B O 1
ATOM 2668 N N . VAL B 1 8 ? -15.555 13.703 5.125 1 98.62 8 VAL B N 1
ATOM 2669 C CA . VAL B 1 8 ? -15.594 12.312 5.574 1 98.62 8 VAL B CA 1
ATOM 2670 C C . VAL B 1 8 ? -14.836 12.172 6.891 1 98.62 8 VAL B C 1
ATOM 2672 O O . VAL B 1 8 ? -13.68 12.578 6.992 1 98.62 8 VAL B O 1
ATOM 2675 N N . THR B 1 9 ? -15.492 11.625 7.863 1 98.12 9 THR B N 1
ATOM 2676 C CA . THR B 1 9 ? -14.945 11.438 9.203 1 98.12 9 THR B CA 1
ATOM 2677 C C . THR B 1 9 ? -15.477 10.148 9.828 1 98.12 9 THR B C 1
ATOM 2679 O O . THR B 1 9 ? -15.977 9.273 9.125 1 98.12 9 THR B O 1
ATOM 2682 N N . GLY B 1 10 ? -15.203 9.914 11.148 1 97.31 10 GLY B N 1
ATOM 2683 C CA . GLY B 1 10 ? -15.516 8.648 11.805 1 97.31 10 GLY B CA 1
ATOM 2684 C C . GLY B 1 10 ? -14.328 7.707 11.867 1 97.31 10 GLY B C 1
ATOM 2685 O O . GLY B 1 10 ? -13.211 8.125 12.172 1 97.31 10 GLY B O 1
ATOM 2686 N N . GLY B 1 11 ? -14.609 6.426 11.602 1 95.88 11 GLY B N 1
ATOM 2687 C CA . GLY B 1 11 ? -13.508 5.465 11.609 1 95.88 11 GLY B CA 1
ATOM 2688 C C . GLY B 1 11 ? -13.891 4.133 12.227 1 95.88 11 GLY B C 1
ATOM 2689 O O . GLY B 1 11 ? -14.922 4.02 12.898 1 95.88 11 GLY B O 1
ATOM 2690 N N . PHE B 1 12 ? -13.109 3.113 11.977 1 93.38 12 PHE B N 1
ATOM 2691 C CA . PHE B 1 12 ? -13.352 1.747 12.422 1 93.38 12 PHE B CA 1
ATOM 2692 C C . PHE B 1 12 ? -12.609 1.474 13.734 1 93.38 12 PHE B C 1
ATOM 2694 O O . PHE B 1 12 ? -12.742 0.391 14.305 1 93.38 12 PHE B O 1
ATOM 2701 N N . SER B 1 13 ? -11.844 2.439 14.219 1 83.19 13 SER B N 1
ATOM 2702 C CA . SER B 1 13 ? -11.016 2.221 15.398 1 83.19 13 SER B CA 1
ATOM 2703 C C . SER B 1 13 ? -11.273 3.285 16.469 1 83.19 13 SER B C 1
ATOM 2705 O O . SER B 1 13 ? -12.156 4.125 16.297 1 83.19 13 SER B O 1
ATOM 2707 N N . GLY B 1 14 ? -10.43 3.174 17.531 1 80.5 14 GLY B N 1
ATOM 2708 C CA . GLY B 1 14 ? -10.523 4.145 18.609 1 80.5 14 GLY B CA 1
ATOM 2709 C C . GLY B 1 14 ? -10.109 5.543 18.188 1 80.5 14 GLY B C 1
ATOM 2710 O O . GLY B 1 14 ? -10.43 6.52 18.875 1 80.5 14 GLY B O 1
ATOM 2711 N N . GLU B 1 15 ? -9.562 5.734 17.016 1 83.25 15 GLU B N 1
ATOM 2712 C CA . GLU B 1 15 ? -9.125 7.039 16.531 1 83.25 15 GLU B CA 1
ATOM 2713 C C . GLU B 1 15 ? -10.305 7.855 16 1 83.25 15 GLU B C 1
ATOM 2715 O O . GLU B 1 15 ? -10.141 9.023 15.633 1 83.25 15 GLU B O 1
ATOM 2720 N N . ALA B 1 16 ? -11.445 7.281 16.016 1 90.75 16 ALA B N 1
ATOM 2721 C CA . ALA B 1 16 ? -12.641 7.953 15.523 1 90.75 16 ALA B CA 1
ATOM 2722 C C . ALA B 1 16 ? -12.898 9.25 16.281 1 90.75 16 ALA B C 1
ATOM 2724 O O . ALA B 1 16 ? -13.359 10.234 15.695 1 90.75 16 ALA B O 1
ATOM 2725 N N . VAL B 1 17 ? -12.531 9.266 17.516 1 90.12 17 VAL B N 1
ATOM 2726 C CA . VAL B 1 17 ? -12.781 10.438 18.344 1 90.12 17 VAL B CA 1
ATOM 2727 C C . VAL B 1 17 ? -11.969 11.625 17.828 1 90.12 17 VAL B C 1
ATOM 2729 O O . VAL B 1 17 ? -12.469 12.75 17.766 1 90.12 17 VAL 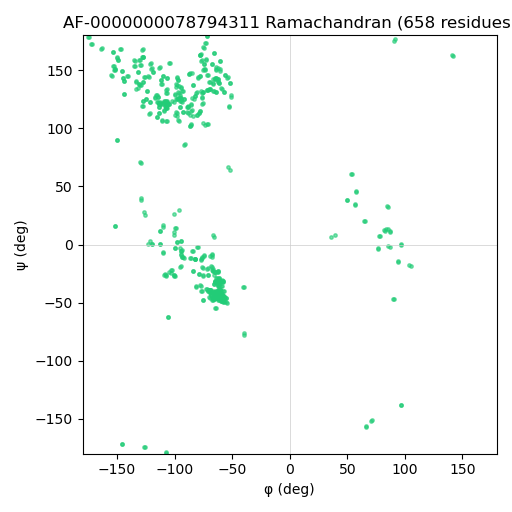B O 1
ATOM 2732 N N . VAL B 1 18 ? -10.758 11.367 17.453 1 88.69 18 VAL B N 1
ATOM 2733 C CA . VAL B 1 18 ? -9.883 12.414 16.922 1 88.69 18 VAL B CA 1
ATOM 2734 C C . VAL B 1 18 ? -10.391 12.867 15.555 1 88.69 18 VAL B C 1
ATOM 2736 O O . VAL B 1 18 ? -10.359 14.055 15.242 1 88.69 18 VAL B O 1
ATOM 2739 N N . SER B 1 19 ? -10.852 11.922 14.758 1 94.81 19 SER B N 1
ATOM 2740 C CA . SER B 1 19 ? -11.422 12.234 13.453 1 94.81 19 SER B CA 1
ATOM 2741 C C . SER B 1 19 ? -12.586 13.211 13.578 1 94.81 19 SER B C 1
ATOM 2743 O O . SER B 1 19 ? -12.672 14.188 12.828 1 94.81 19 SER B O 1
ATOM 2745 N N . LEU B 1 20 ? -13.445 12.914 14.539 1 95.75 20 LEU B N 1
ATOM 2746 C CA . LEU B 1 20 ? -14.625 13.742 14.734 1 95.75 20 LEU B CA 1
ATOM 2747 C C . LEU B 1 20 ? -14.242 15.156 15.164 1 95.75 20 LEU B C 1
ATOM 2749 O O . LEU B 1 20 ? -14.82 16.141 14.688 1 95.75 20 LEU B O 1
ATOM 2753 N N . LYS B 1 21 ? -13.258 15.25 16.031 1 94.31 21 LYS B N 1
ATOM 2754 C CA . LYS B 1 21 ? -12.781 16.562 16.484 1 94.31 21 LYS B CA 1
ATOM 2755 C C . LYS B 1 21 ? -12.164 17.344 15.328 1 94.31 21 LYS B C 1
ATOM 2757 O O . LYS B 1 21 ? -12.406 18.547 15.18 1 94.31 21 LYS B O 1
ATOM 2762 N N . SER B 1 22 ? -11.367 16.641 14.562 1 95.25 22 SER B N 1
ATOM 2763 C CA . SER B 1 22 ? -10.766 17.266 13.391 1 95.25 22 SER B CA 1
ATOM 2764 C C . SER B 1 22 ? -11.828 17.75 12.414 1 95.25 22 SER B C 1
ATOM 2766 O O . SER B 1 22 ? -11.75 18.875 11.906 1 95.25 22 SER B O 1
ATOM 2768 N N . ALA B 1 23 ? -12.828 16.922 12.172 1 96.81 23 ALA B N 1
ATOM 2769 C CA . ALA B 1 23 ? -13.898 17.266 11.242 1 96.81 23 ALA B CA 1
ATOM 2770 C C . ALA B 1 23 ? -14.648 18.516 11.695 1 96.81 23 ALA B C 1
ATOM 2772 O O . ALA B 1 23 ? -15.039 19.344 10.875 1 96.81 23 ALA B O 1
ATOM 2773 N N . ALA B 1 24 ? -14.859 18.641 12.984 1 95.44 24 ALA B N 1
ATOM 2774 C CA . ALA B 1 24 ? -15.57 19.781 13.531 1 95.44 24 ALA B CA 1
ATOM 2775 C C . ALA B 1 24 ? -14.82 21.078 13.234 1 95.44 24 ALA B C 1
ATOM 2777 O O . ALA B 1 24 ? -15.43 22.094 12.875 1 95.44 24 ALA B O 1
ATOM 2778 N N . VAL B 1 25 ? -13.547 21.047 13.344 1 95.19 25 VAL B N 1
ATOM 2779 C CA . VAL B 1 25 ? -12.719 22.219 13.086 1 95.19 25 VAL B CA 1
ATOM 2780 C C . VAL B 1 25 ? -12.727 22.547 11.594 1 95.19 25 VAL B C 1
ATOM 2782 O O . VAL B 1 25 ? -12.891 23.703 11.195 1 95.19 25 VAL B O 1
ATOM 2785 N N . VAL B 1 26 ? -12.555 21.516 10.742 1 96.75 26 VAL B N 1
ATOM 2786 C CA . VAL B 1 26 ? -12.562 21.703 9.297 1 96.75 26 VAL B CA 1
ATOM 2787 C C . VAL B 1 26 ? -13.898 22.312 8.859 1 96.75 26 VAL B C 1
ATOM 2789 O O . VAL B 1 26 ? -13.93 23.281 8.102 1 96.75 26 VAL B O 1
ATOM 2792 N N . GLU B 1 27 ? -14.93 21.766 9.383 1 96 27 GLU B N 1
ATOM 2793 C CA . GLU B 1 27 ? -16.281 22.203 9.023 1 96 27 GLU B CA 1
ATOM 2794 C C . GLU B 1 27 ? -16.484 23.672 9.367 1 96 27 GLU B C 1
ATOM 2796 O O . GLU B 1 27 ? -17.094 24.422 8.594 1 96 27 GLU B O 1
ATOM 2801 N N . LYS B 1 28 ? -16 24.094 10.469 1 95.38 28 LYS B N 1
ATOM 2802 C CA . LYS B 1 28 ? -16.172 25.469 10.953 1 95.38 28 LYS B CA 1
ATOM 2803 C C . LYS B 1 28 ? -15.266 26.422 10.18 1 95.38 28 LYS B C 1
ATOM 2805 O O . LYS B 1 28 ? -15.586 27.609 10.047 1 95.38 28 LYS B O 1
ATOM 2810 N N . THR B 1 29 ? -14.188 25.953 9.68 1 96.88 29 THR B N 1
ATOM 2811 C CA . THR B 1 29 ? -13.125 26.812 9.164 1 96.88 29 THR B CA 1
ATOM 2812 C C . THR B 1 29 ? -13.203 26.922 7.645 1 96.88 29 THR B C 1
ATOM 2814 O O . THR B 1 29 ? -12.812 27.938 7.062 1 96.88 29 THR B O 1
ATOM 2817 N N . ILE B 1 30 ? -13.727 25.953 6.957 1 97.31 30 ILE B N 1
ATOM 2818 C CA . ILE B 1 30 ? -13.75 25.859 5.5 1 97.31 30 ILE B CA 1
ATOM 2819 C C . ILE B 1 30 ? -14.508 27.062 4.926 1 97.31 30 ILE B C 1
ATOM 2821 O O . ILE B 1 30 ? -15.406 27.594 5.574 1 97.31 30 ILE B O 1
ATOM 2825 N N . ASP B 1 31 ? -14.18 27.516 3.713 1 97.88 31 ASP B N 1
ATOM 2826 C CA . ASP B 1 31 ? -14.797 28.672 3.049 1 97.88 31 ASP B CA 1
ATOM 2827 C C . ASP B 1 31 ? -16.188 28.312 2.527 1 97.88 31 ASP B C 1
ATOM 2829 O O . ASP B 1 31 ? -16.328 27.797 1.414 1 97.88 31 ASP B O 1
ATOM 2833 N N . ARG B 1 32 ? -17.203 28.75 3.184 1 96.88 32 ARG B N 1
ATOM 2834 C CA . ARG B 1 32 ? -18.594 28.391 2.861 1 96.88 32 ARG B CA 1
ATOM 2835 C C . ARG B 1 32 ? -19.094 29.172 1.655 1 96.88 32 ARG B C 1
ATOM 2837 O O . ARG B 1 32 ? -20.141 28.844 1.09 1 96.88 32 ARG B O 1
ATOM 2844 N N . ASN B 1 33 ? -18.375 30.141 1.314 1 97.44 33 ASN B N 1
ATOM 2845 C CA . ASN B 1 33 ? -18.734 30.859 0.097 1 97.44 33 ASN B CA 1
ATOM 2846 C C . ASN B 1 33 ? -18.344 30.078 -1.153 1 97.44 33 ASN B C 1
ATOM 2848 O O . ASN B 1 33 ? -18.891 30.312 -2.232 1 97.44 33 ASN B O 1
ATOM 2852 N N . ARG B 1 34 ? -17.438 29.141 -1.01 1 97.62 34 ARG B N 1
ATOM 2853 C CA . ARG B 1 34 ? -16.906 28.406 -2.158 1 97.62 34 ARG B CA 1
ATOM 2854 C C . ARG B 1 34 ? -17.453 26.969 -2.186 1 97.62 34 ARG B C 1
ATOM 2856 O O . ARG B 1 34 ? -17.562 26.375 -3.254 1 97.62 34 ARG B O 1
ATOM 2863 N N . TYR B 1 35 ? -17.781 26.516 -0.946 1 98.31 35 TYR B N 1
ATOM 2864 C CA . TYR B 1 35 ? -18.078 25.094 -0.866 1 98.31 35 TYR B CA 1
ATOM 2865 C C . TYR B 1 35 ? -19.359 24.844 -0.064 1 98.31 35 TYR B C 1
ATOM 2867 O O . TYR B 1 35 ? -19.594 25.5 0.944 1 98.31 35 TYR B O 1
ATOM 2875 N N . ASP B 1 36 ? -20.172 23.906 -0.506 1 97.44 36 ASP B N 1
ATOM 2876 C CA . ASP B 1 36 ? -21.219 23.281 0.305 1 97.44 36 ASP B CA 1
ATOM 2877 C C . ASP B 1 36 ? -20.703 21.984 0.937 1 97.44 36 ASP B C 1
ATOM 2879 O O . ASP B 1 36 ? -20.266 21.062 0.23 1 97.44 36 ASP B O 1
ATOM 2883 N N . ILE B 1 37 ? -20.797 21.953 2.254 1 97 37 ILE B N 1
ATOM 2884 C CA . ILE B 1 37 ? -20.156 20.844 2.965 1 97 37 ILE B CA 1
ATOM 2885 C C . ILE B 1 37 ? -21.219 19.891 3.48 1 97 37 ILE B C 1
ATOM 2887 O O . ILE B 1 37 ? -22.234 20.312 4.039 1 97 37 ILE B O 1
ATOM 2891 N N . TYR B 1 38 ? -21.016 18.609 3.27 1 97.69 38 TYR B N 1
ATOM 2892 C CA . TYR B 1 38 ? -21.844 17.531 3.783 1 97.69 38 TYR B CA 1
ATOM 2893 C C . TYR B 1 38 ? -21.031 16.578 4.641 1 97.69 38 TYR B C 1
ATOM 2895 O O . TYR B 1 38 ? -20.156 15.859 4.129 1 97.69 38 TYR B O 1
ATOM 2903 N N . LYS B 1 39 ? -21.312 16.547 5.918 1 97.69 39 LYS B N 1
ATOM 2904 C CA . LYS B 1 39 ? -20.562 15.672 6.816 1 97.69 39 LYS B CA 1
ATOM 2905 C C . LYS B 1 39 ? -21 14.219 6.66 1 97.69 39 LYS B C 1
ATOM 2907 O O . LYS B 1 39 ? -22.188 13.898 6.797 1 97.69 39 LYS B O 1
ATOM 2912 N N . ILE B 1 40 ? -20.109 13.383 6.324 1 98.56 40 ILE B N 1
ATOM 2913 C CA . ILE B 1 40 ? -20.359 11.953 6.152 1 98.56 40 ILE B CA 1
ATOM 2914 C C . ILE B 1 40 ? -19.625 11.164 7.238 1 98.56 40 ILE B C 1
ATOM 2916 O O . ILE B 1 40 ? -18.406 11.266 7.367 1 98.56 40 ILE B O 1
ATOM 2920 N N . LEU B 1 41 ? -20.328 10.406 8.039 1 98.38 41 LEU B N 1
ATOM 2921 C CA . LEU B 1 41 ? -19.781 9.547 9.086 1 98.38 41 LEU B CA 1
ATOM 2922 C C . LEU B 1 41 ? -19.656 8.109 8.594 1 98.38 41 LEU B C 1
ATOM 2924 O O . LEU B 1 41 ? -20.625 7.52 8.133 1 98.38 41 LEU B O 1
ATOM 2928 N N . ILE B 1 42 ? -18.453 7.586 8.711 1 98.19 42 ILE B N 1
ATOM 2929 C CA . ILE B 1 42 ? -18.172 6.223 8.266 1 98.19 42 ILE B CA 1
ATOM 2930 C C . ILE B 1 42 ? -17.844 5.344 9.477 1 98.19 42 ILE B C 1
ATOM 2932 O O . ILE B 1 42 ? -16.844 5.562 10.148 1 98.19 42 ILE B O 1
ATOM 2936 N N . TYR B 1 43 ? -18.672 4.426 9.75 1 96.88 43 TYR B N 1
ATOM 2937 C CA . TYR B 1 43 ? -18.531 3.396 10.773 1 96.88 43 TYR B CA 1
ATOM 2938 C C . TYR B 1 43 ? -18.75 2.01 10.188 1 96.88 43 TYR B C 1
ATOM 2940 O O . TYR B 1 43 ? -19.25 1.877 9.07 1 96.88 43 TYR B O 1
ATOM 2948 N N . PRO B 1 44 ? -18.281 0.977 10.891 1 94.62 44 PRO B N 1
ATOM 2949 C CA . PRO B 1 44 ? -18.562 -0.363 10.367 1 94.62 44 PRO B CA 1
ATOM 2950 C C . PRO B 1 44 ? -20.047 -0.585 10.094 1 94.62 44 PRO B C 1
ATOM 2952 O O . PRO B 1 44 ? -20.875 -0.445 10.992 1 94.62 44 PRO B O 1
ATOM 2955 N N . ASN B 1 45 ? -20.438 -0.843 8.867 1 93.12 45 ASN B N 1
ATOM 2956 C CA . ASN B 1 45 ? -21.766 -1.156 8.391 1 93.12 45 ASN B CA 1
ATOM 2957 C C . ASN B 1 45 ? -22.719 0.026 8.57 1 93.12 45 ASN B C 1
ATOM 2959 O O . ASN B 1 45 ? -23.938 -0.155 8.648 1 93.12 45 ASN B O 1
ATOM 2963 N N . ASP B 1 46 ? -22.156 1.204 8.711 1 96.19 46 ASP B N 1
ATOM 2964 C CA . ASP B 1 46 ? -22.984 2.391 8.914 1 96.19 46 ASP B CA 1
ATOM 2965 C C . ASP B 1 46 ? -22.312 3.635 8.344 1 96.19 46 ASP B C 1
ATOM 2967 O O . ASP B 1 46 ? -21.562 4.316 9.047 1 96.19 46 ASP B O 1
ATOM 2971 N N . TRP B 1 47 ? -22.578 3.918 7.109 1 98.31 47 TRP B N 1
ATOM 2972 C CA . TRP B 1 47 ? -22.156 5.16 6.469 1 98.31 47 TRP B CA 1
ATOM 2973 C C . TRP B 1 47 ? -23.328 6.113 6.301 1 98.31 47 TRP B C 1
ATOM 2975 O O . TRP B 1 47 ? -24.344 5.758 5.699 1 98.31 47 TRP B O 1
ATOM 2985 N N . HIS B 1 48 ? -23.219 7.273 6.867 1 98.62 48 HIS B N 1
ATOM 2986 C CA . HIS B 1 48 ? -24.375 8.148 6.75 1 98.62 48 HIS B CA 1
ATOM 2987 C C . HIS B 1 48 ? -23.969 9.617 6.805 1 98.62 48 HIS B C 1
ATOM 2989 O O . HIS B 1 48 ? -22.922 9.953 7.355 1 98.62 48 HIS B O 1
ATOM 2995 N N . HIS B 1 49 ? -24.766 10.391 6.137 1 98.25 49 HIS B N 1
ATOM 2996 C CA . HIS B 1 49 ? -24.719 11.836 6.324 1 98.25 49 HIS B CA 1
ATOM 2997 C C . HIS B 1 49 ? -25.531 12.258 7.547 1 98.25 49 HIS B C 1
ATOM 2999 O O . HIS B 1 49 ? -26.672 11.82 7.719 1 98.25 49 HIS B O 1
ATOM 3005 N N . GLN B 1 50 ? -24.938 12.969 8.352 1 94.12 50 GLN B N 1
ATOM 3006 C CA . GLN B 1 50 ? -25.656 13.539 9.484 1 94.12 50 GLN B CA 1
ATOM 3007 C C . GLN B 1 50 ? -26.188 14.938 9.156 1 94.12 50 GLN B C 1
ATOM 3009 O O . GLN B 1 50 ? -25.406 15.883 9.023 1 94.12 50 GLN B O 1
ATOM 3014 N N . THR B 1 51 ? -27.5 15.117 9.102 1 91.69 51 THR B N 1
ATOM 3015 C CA . THR B 1 51 ? -28.078 16.422 8.805 1 91.69 51 THR B CA 1
ATOM 3016 C C . THR B 1 51 ? -27.984 17.344 10.016 1 91.69 51 THR B C 1
ATOM 3018 O O . THR B 1 51 ? -27.641 16.906 11.109 1 91.69 51 THR B O 1
ATOM 3021 N N . ALA B 1 52 ? -28.297 18.609 9.758 1 85.81 52 ALA B N 1
ATOM 3022 C CA . ALA B 1 52 ? -28.266 19.609 10.836 1 85.81 52 ALA B CA 1
ATOM 3023 C C . ALA B 1 52 ? -29.266 19.25 11.938 1 85.81 52 ALA B C 1
ATOM 3025 O O . ALA B 1 52 ? -29.031 19.531 13.109 1 85.81 52 ALA B O 1
ATOM 3026 N N . SER B 1 53 ? -30.344 18.562 11.586 1 88.44 53 SER B N 1
ATOM 3027 C CA . SER B 1 53 ? -31.375 18.188 12.555 1 88.44 53 SER B CA 1
ATOM 3028 C C . SER B 1 53 ? -31.016 16.891 13.281 1 88.44 53 SER B C 1
ATOM 3030 O O . SER B 1 53 ? -31.719 16.469 14.203 1 88.44 53 SER B O 1
ATOM 3032 N N . GLY B 1 54 ? -29.922 16.266 12.859 1 86.38 54 GLY B N 1
ATOM 3033 C CA . GLY B 1 54 ? -29.484 15.039 13.523 1 86.38 54 GLY B CA 1
ATOM 3034 C C . GLY B 1 54 ? -29.953 13.781 12.805 1 86.38 54 GLY B C 1
ATOM 3035 O O . GLY B 1 54 ? -29.625 12.664 13.234 1 86.38 54 GLY B O 1
ATOM 3036 N N . GLU B 1 55 ? -30.672 14 11.734 1 91.75 55 GLU B N 1
ATOM 3037 C CA . GLU B 1 55 ? -31.125 12.852 10.953 1 91.75 55 GLU B CA 1
ATOM 3038 C C . GLU B 1 55 ? -29.969 12.164 10.234 1 91.75 55 GLU B C 1
ATOM 3040 O O . GLU B 1 55 ? -29.078 12.828 9.711 1 91.75 55 GLU B O 1
ATOM 3045 N N . LYS B 1 56 ? -30.031 10.844 10.234 1 96.06 56 LYS B N 1
ATOM 3046 C CA . LYS B 1 56 ? -29.047 10.039 9.516 1 96.06 56 LYS B CA 1
ATOM 3047 C C . LYS B 1 56 ? -29.562 9.664 8.125 1 96.06 56 LYS B C 1
ATOM 3049 O O . LYS B 1 56 ? -30.625 9.039 7.996 1 96.06 56 LYS B O 1
ATOM 3054 N N . VAL B 1 57 ? -28.859 10.109 7.152 1 97.94 57 VAL B N 1
ATOM 3055 C CA . VAL B 1 57 ? -29.156 9.75 5.77 1 97.94 57 VAL B CA 1
ATOM 3056 C C . VAL B 1 57 ? -28.109 8.773 5.254 1 97.94 57 VAL B C 1
ATOM 3058 O O . VAL B 1 57 ? -26.922 9.117 5.148 1 97.94 57 VAL B O 1
ATOM 3061 N N . PRO B 1 58 ? -28.516 7.566 4.891 1 98.12 58 PRO B N 1
ATOM 3062 C CA . PRO B 1 58 ? -27.516 6.578 4.453 1 98.12 58 PRO B CA 1
ATOM 3063 C C . PRO B 1 58 ? -26.812 6.992 3.168 1 98.12 58 PRO B C 1
ATOM 3065 O O . PRO B 1 58 ? -27.422 7.598 2.283 1 98.12 58 PRO B O 1
ATOM 3068 N N . VAL B 1 59 ? -25.562 6.703 3.094 1 98.69 59 VAL B N 1
ATOM 3069 C CA . VAL B 1 59 ? -24.781 6.906 1.876 1 98.69 59 VAL B CA 1
ATOM 3070 C C . VAL B 1 59 ? -25.016 5.75 0.91 1 98.69 59 VAL B C 1
ATOM 3072 O O . VAL B 1 59 ? -25.047 4.586 1.319 1 98.69 59 VAL B O 1
ATOM 3075 N N . ASP B 1 60 ? -25.312 6.039 -0.351 1 98.5 60 ASP B N 1
ATOM 3076 C CA . ASP B 1 60 ? -25.328 5.027 -1.403 1 98.5 60 ASP B CA 1
ATOM 3077 C C . ASP B 1 60 ? -23.922 4.734 -1.912 1 98.5 60 ASP B C 1
ATOM 3079 O O . ASP B 1 60 ? -23.328 5.559 -2.604 1 98.5 60 ASP B O 1
ATOM 3083 N N . LEU B 1 61 ? -23.422 3.564 -1.636 1 98 61 LEU B N 1
ATOM 3084 C CA . LEU B 1 61 ? -22.031 3.227 -1.949 1 98 61 LEU B CA 1
ATOM 3085 C C . LEU B 1 61 ? -21.859 2.955 -3.439 1 98 61 LEU B C 1
ATOM 3087 O O . LEU B 1 61 ? -20.734 2.893 -3.941 1 98 61 LEU B O 1
ATOM 3091 N N . ASN B 1 62 ? -22.938 2.832 -4.176 1 97.88 62 ASN B N 1
ATOM 3092 C CA . ASN B 1 62 ? -22.844 2.592 -5.613 1 97.88 62 ASN B CA 1
ATOM 3093 C C . ASN B 1 62 ? -22.156 3.758 -6.328 1 97.88 62 ASN B C 1
ATOM 3095 O O . ASN B 1 62 ? -21.516 3.568 -7.363 1 97.88 62 ASN B O 1
ATOM 3099 N N . ASP B 1 63 ? -22.328 4.902 -5.77 1 97.62 63 ASP B N 1
ATOM 3100 C CA . ASP B 1 63 ? -21.703 6.059 -6.402 1 97.62 63 ASP B CA 1
ATOM 3101 C C . ASP B 1 63 ? -21.375 7.137 -5.375 1 97.62 63 ASP B C 1
ATOM 3103 O O . ASP B 1 63 ? -21.172 8.297 -5.73 1 97.62 63 ASP B O 1
ATOM 3107 N N . PHE B 1 64 ? -21.391 6.738 -4.117 1 98.31 64 PHE B N 1
ATOM 3108 C CA . PHE B 1 64 ? -21.094 7.605 -2.986 1 98.31 64 PHE B CA 1
ATOM 3109 C C . PHE B 1 64 ? -21.953 8.859 -3.021 1 98.31 64 PHE B C 1
ATOM 3111 O O . PHE B 1 64 ? -21.438 9.977 -3.016 1 98.31 64 PHE B O 1
ATOM 3118 N N . SER B 1 65 ? -23.188 8.688 -2.971 1 98.69 65 SER B N 1
ATOM 3119 C CA . SER B 1 65 ? -24.172 9.773 -2.969 1 98.69 65 SER B CA 1
ATOM 3120 C C . SER B 1 65 ? -25.141 9.641 -1.805 1 98.69 65 SER B C 1
ATOM 3122 O O . SER B 1 65 ? -25.109 8.648 -1.068 1 98.69 65 SER B O 1
ATOM 3124 N N . ILE B 1 66 ? -25.891 10.656 -1.58 1 98.44 66 ILE B N 1
ATOM 3125 C CA . ILE B 1 66 ? -26.953 10.625 -0.587 1 98.44 66 ILE B CA 1
ATOM 3126 C C . ILE B 1 66 ? -28.25 11.172 -1.2 1 98.44 66 ILE B C 1
ATOM 3128 O O . ILE B 1 66 ? -28.219 11.828 -2.244 1 98.44 66 ILE B O 1
ATOM 3132 N N . THR B 1 67 ? -29.406 10.828 -0.615 1 97.69 67 THR B N 1
ATOM 3133 C CA . THR B 1 67 ? -30.688 11.359 -1.035 1 97.69 67 THR B CA 1
ATOM 3134 C C . THR B 1 67 ? -31.312 12.203 0.073 1 97.69 67 THR B C 1
ATOM 3136 O O . THR B 1 67 ? -31.672 11.688 1.134 1 97.69 67 THR B O 1
ATOM 3139 N N . LEU B 1 68 ? -31.344 13.508 -0.176 1 94.31 68 LEU B N 1
ATOM 3140 C CA . LEU B 1 68 ? -31.953 14.445 0.765 1 94.31 68 LEU B CA 1
ATOM 3141 C C . LEU B 1 68 ? -33.281 14.984 0.229 1 94.31 68 LEU B C 1
ATOM 3143 O O . LEU B 1 68 ? -33.312 15.555 -0.863 1 94.31 68 LEU B O 1
ATOM 3147 N N . ALA B 1 69 ? -34.344 14.812 0.968 1 90.25 69 ALA B N 1
ATOM 3148 C CA . ALA B 1 69 ? -35.656 15.289 0.578 1 90.25 69 ALA B CA 1
ATOM 3149 C C . ALA B 1 69 ? -36 14.867 -0.847 1 90.25 69 ALA B C 1
ATOM 3151 O O . ALA B 1 69 ? -36.438 15.688 -1.659 1 90.25 69 ALA B O 1
ATOM 3152 N N . GLY B 1 70 ? -35.625 13.656 -1.227 1 93.62 70 GLY B N 1
ATOM 3153 C CA . GLY B 1 70 ? -35.969 13.055 -2.502 1 93.62 70 GLY B CA 1
ATOM 3154 C C . GLY B 1 70 ? -35.031 13.43 -3.623 1 93.62 70 GLY B C 1
ATOM 3155 O O . GLY B 1 70 ? -35.156 12.953 -4.75 1 93.62 70 GLY B O 1
ATOM 3156 N N . GLU B 1 71 ? -34.094 14.25 -3.281 1 96.56 71 GLU B N 1
ATOM 3157 C CA . GLU B 1 71 ? -33.125 14.68 -4.289 1 96.56 71 GLU B CA 1
ATOM 3158 C C . GLU B 1 71 ? -31.766 14.016 -4.074 1 96.56 71 GLU B C 1
ATOM 3160 O O . GLU B 1 71 ? -31.234 14.016 -2.961 1 96.56 71 GLU B O 1
ATOM 3165 N N . LYS B 1 72 ? -31.266 13.469 -5.125 1 98 72 LYS B N 1
ATOM 3166 C CA . LYS B 1 72 ? -29.953 12.852 -5.059 1 98 72 LYS B CA 1
ATOM 3167 C C . LYS B 1 72 ? -28.844 13.906 -5.059 1 98 72 LYS B C 1
ATOM 3169 O O . LYS B 1 72 ? -28.844 14.805 -5.91 1 98 72 LYS B O 1
ATOM 3174 N N . ILE B 1 73 ? -28.016 13.836 -4.117 1 98 73 ILE B N 1
ATOM 3175 C CA . ILE B 1 73 ? -26.859 14.719 -4.004 1 98 73 ILE B CA 1
ATOM 3176 C C . ILE B 1 73 ? -25.578 13.945 -4.312 1 98 73 ILE B C 1
ATOM 3178 O O . ILE B 1 73 ? -25.297 12.93 -3.672 1 98 73 ILE B O 1
ATOM 3182 N N . THR B 1 74 ? -24.875 14.359 -5.332 1 98.25 74 THR B N 1
ATOM 3183 C CA . THR B 1 74 ? -23.547 13.844 -5.645 1 98.25 74 THR B CA 1
ATOM 3184 C C . THR B 1 74 ? -22.469 14.844 -5.234 1 98.25 74 THR B C 1
ATOM 3186 O O . THR B 1 74 ? -22.734 16.047 -5.141 1 98.25 74 THR B O 1
ATOM 3189 N N . PHE B 1 75 ? -21.312 14.375 -5.004 1 98.62 75 PHE B N 1
ATOM 3190 C CA . PHE B 1 75 ? -20.25 15.234 -4.508 1 98.62 75 PHE B CA 1
ATOM 3191 C C . PHE B 1 75 ? -19.188 15.461 -5.578 1 98.62 75 PHE B C 1
ATOM 3193 O O . PHE B 1 75 ? -18.875 14.555 -6.344 1 98.62 75 PHE B O 1
ATOM 3200 N N . ASP B 1 76 ? -18.641 16.688 -5.559 1 98.31 76 ASP B N 1
ATOM 3201 C CA . ASP B 1 76 ? -17.547 17.016 -6.469 1 98.31 76 ASP B CA 1
ATOM 3202 C C . ASP B 1 76 ? -16.219 16.453 -5.957 1 98.31 76 ASP B C 1
ATOM 3204 O O . ASP B 1 76 ? -15.297 16.219 -6.742 1 98.31 76 ASP B O 1
ATOM 3208 N N . GLY B 1 77 ? -16.078 16.25 -4.707 1 98.44 77 GLY B N 1
ATOM 3209 C CA . GLY B 1 77 ? -14.867 15.742 -4.086 1 98.44 77 GLY B CA 1
ATOM 3210 C C . GLY B 1 77 ? -15.039 15.414 -2.615 1 98.44 77 GLY B C 1
ATOM 3211 O O . GLY B 1 77 ? -16.094 15.688 -2.031 1 98.44 77 GLY B O 1
ATOM 3212 N N . VAL B 1 78 ? -14.055 14.836 -2.08 1 98.75 78 VAL B N 1
ATOM 3213 C CA . VAL B 1 78 ? -14.078 14.391 -0.691 1 98.75 78 VAL B CA 1
ATOM 3214 C C . VAL B 1 78 ? -12.945 15.055 0.085 1 98.75 78 VAL B C 1
ATOM 3216 O O . VAL B 1 78 ? -11.781 15.008 -0.339 1 98.75 78 VAL B O 1
ATOM 3219 N N . PHE B 1 79 ? -13.273 15.758 1.134 1 98.69 79 PHE B N 1
ATOM 3220 C CA . PHE B 1 79 ? -12.297 16.125 2.154 1 98.69 79 PHE B CA 1
ATOM 3221 C C . PHE B 1 79 ? -12.172 15.023 3.201 1 98.69 79 PHE B C 1
ATOM 3223 O O . PHE B 1 79 ? -13.031 14.898 4.078 1 98.69 79 PHE B O 1
ATOM 3230 N N . ASN B 1 80 ? -11.148 14.25 3.107 1 98.5 80 ASN B N 1
ATOM 3231 C CA . ASN B 1 80 ? -10.953 13.109 3.99 1 98.5 80 ASN B CA 1
ATOM 3232 C C . ASN B 1 80 ? -10.203 13.5 5.262 1 98.5 80 ASN B C 1
ATOM 3234 O O . ASN B 1 80 ? -9.039 13.898 5.203 1 98.5 80 ASN B O 1
ATOM 3238 N N . ILE B 1 81 ? -10.844 13.43 6.371 1 97.75 81 ILE B N 1
ATOM 3239 C CA . ILE B 1 81 ? -10.227 13.711 7.66 1 97.75 81 ILE B CA 1
ATOM 3240 C C . ILE B 1 81 ? -10.453 12.531 8.609 1 97.75 81 ILE B C 1
ATOM 3242 O O . ILE B 1 81 ? -10.68 12.727 9.805 1 97.75 81 ILE B O 1
ATOM 3246 N N . LEU B 1 82 ? -10.594 11.375 8.062 1 97.06 82 LEU B N 1
ATOM 3247 C CA . LEU B 1 82 ? -10.75 10.141 8.828 1 97.06 82 LEU B CA 1
ATOM 3248 C C . LEU B 1 82 ? -9.398 9.547 9.188 1 97.06 82 LEU B C 1
ATOM 3250 O O . LEU B 1 82 ? -8.688 9.031 8.32 1 97.06 82 LEU B O 1
ATOM 3254 N N . HIS B 1 83 ? -9.078 9.57 10.453 1 93.38 83 HIS B N 1
ATOM 3255 C CA . HIS B 1 83 ? -7.82 9.023 10.953 1 93.38 83 HIS B CA 1
ATOM 3256 C C . HIS B 1 83 ? -7.895 7.508 11.078 1 93.38 83 HIS B C 1
ATOM 3258 O O . HIS B 1 83 ? -8.922 6.965 11.484 1 93.38 83 HIS B O 1
ATOM 3264 N N . GLY B 1 84 ? -6.762 6.883 10.781 1 92.5 84 GLY B N 1
ATOM 3265 C CA . GLY B 1 84 ? -6.73 5.43 10.875 1 92.5 84 GLY B CA 1
ATOM 3266 C C . GLY B 1 84 ? -7.543 4.75 9.789 1 92.5 84 GLY B C 1
ATOM 3267 O O . GLY B 1 84 ? -7.637 5.254 8.664 1 92.5 84 GLY B O 1
ATOM 3268 N N . SER B 1 85 ? -8.047 3.588 10.078 1 94 85 SER B N 1
ATOM 3269 C CA . SER B 1 85 ? -8.844 2.828 9.125 1 94 85 SER B CA 1
ATOM 3270 C C . SER B 1 85 ? -10.297 3.277 9.141 1 94 85 SER B C 1
ATOM 3272 O O . SER B 1 85 ? -10.859 3.541 10.211 1 94 85 SER B O 1
ATOM 3274 N N . PRO B 1 86 ? -10.914 3.422 8.023 1 96.62 86 PRO B N 1
ATOM 3275 C CA . PRO B 1 86 ? -10.375 3.107 6.699 1 96.62 86 PRO B CA 1
ATOM 3276 C C . PRO B 1 86 ? -9.859 4.344 5.965 1 96.62 86 PRO B C 1
ATOM 3278 O O . PRO B 1 86 ? -9.609 4.285 4.758 1 96.62 86 PRO B O 1
ATOM 3281 N N . GLY B 1 87 ? -9.68 5.445 6.609 1 96.38 87 GLY B N 1
ATOM 3282 C CA . GLY B 1 87 ? -9.391 6.715 5.961 1 96.38 87 GLY B CA 1
ATOM 3283 C C . GLY B 1 87 ? -7.918 6.902 5.652 1 96.38 87 GLY B C 1
ATOM 3284 O O . GLY B 1 87 ? -7.559 7.648 4.742 1 96.38 87 GLY B O 1
ATOM 3285 N N . GLU B 1 88 ? -7.129 6.219 6.355 1 95.5 88 GLU B N 1
ATOM 3286 C CA . GLU B 1 88 ? -5.699 6.496 6.285 1 95.5 88 GLU B CA 1
ATOM 3287 C C . GLU B 1 88 ? -4.922 5.273 5.812 1 95.5 88 GLU B C 1
ATOM 3289 O O . GLU B 1 88 ? -3.711 5.344 5.594 1 95.5 88 GLU B O 1
ATOM 3294 N N . ASP B 1 89 ? -5.598 4.18 5.527 1 95.81 89 ASP B N 1
ATOM 3295 C CA . ASP B 1 89 ? -4.902 2.939 5.199 1 95.81 89 ASP B CA 1
ATOM 3296 C C . ASP B 1 89 ? -5.133 2.549 3.74 1 95.81 89 ASP B C 1
ATOM 3298 O O . ASP B 1 89 ? -4.848 1.418 3.342 1 95.81 89 ASP B O 1
ATOM 3302 N N . GLY B 1 90 ? -5.695 3.467 2.977 1 97.06 90 GLY B N 1
ATOM 3303 C CA . GLY B 1 90 ? -5.797 3.287 1.538 1 97.06 90 GLY B CA 1
ATOM 3304 C C . GLY B 1 90 ? -7.121 2.688 1.105 1 97.06 90 GLY B C 1
ATOM 3305 O O . GLY B 1 90 ? -7.473 2.729 -0.076 1 97.06 90 GLY B O 1
ATOM 3306 N N . LYS B 1 91 ? -7.938 2.104 2.031 1 97.94 91 LYS B N 1
ATOM 3307 C CA . LYS B 1 91 ? -9.18 1.423 1.67 1 97.94 91 LYS B CA 1
ATOM 3308 C C . LYS B 1 91 ? -10.211 2.41 1.125 1 97.94 91 LYS B C 1
ATOM 3310 O O . LYS B 1 91 ? -10.758 2.205 0.041 1 97.94 91 LYS B O 1
ATOM 3315 N N . LEU B 1 92 ? -10.383 3.52 1.785 1 98.19 92 LEU B N 1
ATOM 3316 C CA . LEU B 1 92 ? -11.336 4.523 1.315 1 98.19 92 LEU B CA 1
ATOM 3317 C C . LEU B 1 92 ? -10.852 5.168 0.022 1 98.19 92 LEU B C 1
ATOM 3319 O O . LEU B 1 92 ? -11.641 5.383 -0.903 1 98.19 92 LEU B O 1
ATOM 3323 N N . ALA B 1 93 ? -9.562 5.484 0.015 1 98.19 93 ALA B N 1
ATOM 3324 C CA . ALA B 1 93 ? -9 6.059 -1.203 1 98.19 93 ALA B CA 1
ATOM 3325 C C . ALA B 1 93 ? -9.25 5.152 -2.404 1 98.19 93 ALA B C 1
ATOM 3327 O O . ALA B 1 93 ? -9.656 5.621 -3.471 1 98.19 93 ALA B O 1
ATOM 3328 N N . GLY B 1 94 ? -8.992 3.863 -2.193 1 98.31 94 GLY B N 1
ATOM 3329 C CA . GLY B 1 94 ? -9.25 2.904 -3.256 1 98.31 94 GLY B CA 1
ATOM 3330 C C . GLY B 1 94 ? -10.703 2.893 -3.711 1 98.31 94 GLY B C 1
ATOM 3331 O O . GLY B 1 94 ? -10.977 2.838 -4.91 1 98.31 94 GLY B O 1
ATOM 3332 N N . TYR B 1 95 ? -11.633 2.939 -2.77 1 98.5 95 TYR B N 1
ATOM 3333 C CA . TYR B 1 95 ? -13.055 2.986 -3.08 1 98.5 95 TYR B CA 1
ATOM 3334 C C . TYR B 1 95 ? -13.398 4.242 -3.873 1 98.5 95 TYR B C 1
ATOM 3336 O O . TYR B 1 95 ? -14.086 4.172 -4.891 1 98.5 95 TYR B O 1
ATOM 3344 N N . PHE B 1 96 ? -12.867 5.41 -3.459 1 98.44 96 PHE B N 1
ATOM 3345 C CA . PHE B 1 96 ? -13.141 6.664 -4.148 1 98.44 96 PHE B CA 1
ATOM 3346 C C . PH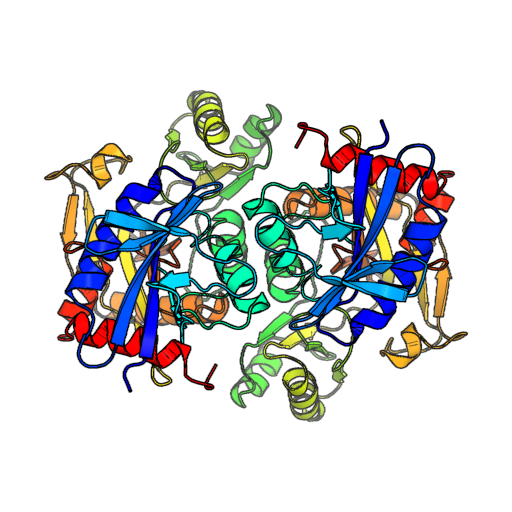E B 1 96 ? -12.609 6.625 -5.574 1 98.44 96 PHE B C 1
ATOM 3348 O O . PHE B 1 96 ? -13.258 7.125 -6.5 1 98.44 96 PHE B O 1
ATOM 3355 N N . ASP B 1 97 ? -11.422 6.055 -5.742 1 97.31 97 ASP B N 1
ATOM 3356 C CA . ASP B 1 97 ? -10.883 5.895 -7.09 1 97.31 97 ASP B CA 1
ATOM 3357 C C . ASP B 1 97 ? -11.836 5.102 -7.973 1 97.31 97 ASP B C 1
ATOM 3359 O O . ASP B 1 97 ? -12.078 5.469 -9.125 1 97.31 97 ASP B O 1
ATOM 3363 N N . MET B 1 98 ? -12.352 4.043 -7.422 1 97.5 98 MET B N 1
ATOM 3364 C CA . MET B 1 98 ? -13.148 3.109 -8.211 1 97.5 98 MET B CA 1
ATOM 3365 C C . MET B 1 98 ? -14.5 3.719 -8.578 1 97.5 98 MET B C 1
ATOM 3367 O O . MET B 1 98 ? -15.086 3.371 -9.602 1 97.5 98 MET B O 1
ATOM 3371 N N . VAL B 1 99 ? -15.008 4.668 -7.766 1 97 99 VAL B N 1
ATOM 3372 C CA . VAL B 1 99 ? -16.297 5.273 -8.094 1 97 99 VAL B CA 1
ATOM 3373 C C . VAL B 1 99 ? -16.078 6.629 -8.758 1 97 99 VAL B C 1
ATOM 3375 O O . VAL B 1 99 ? -17.031 7.32 -9.109 1 97 99 VAL B O 1
ATOM 3378 N N . GLY B 1 100 ? -14.836 7.09 -8.891 1 96.19 100 GLY B N 1
ATOM 3379 C CA . GLY B 1 100 ? -14.492 8.242 -9.703 1 96.19 100 GLY B CA 1
ATOM 3380 C C . GLY B 1 100 ? -14.664 9.562 -8.977 1 96.19 100 GLY B C 1
ATOM 3381 O O . GLY B 1 100 ? -15.023 10.57 -9.586 1 96.19 100 GLY B O 1
ATOM 3382 N N . ILE B 1 101 ? -14.43 9.602 -7.68 1 97.38 101 ILE B N 1
ATOM 3383 C CA . ILE B 1 101 ? -14.555 10.844 -6.922 1 97.38 101 ILE B CA 1
ATOM 3384 C C . ILE B 1 101 ? -13.188 11.266 -6.391 1 97.38 101 ILE B C 1
ATOM 3386 O O . ILE B 1 101 ? -12.469 10.453 -5.789 1 97.38 101 ILE B O 1
ATOM 3390 N N . PRO B 1 102 ? -12.75 12.492 -6.641 1 97.94 102 PRO B N 1
ATOM 3391 C CA . PRO B 1 102 ? -11.453 12.938 -6.129 1 97.94 102 PRO B CA 1
ATOM 3392 C C . PRO B 1 102 ? -11.461 13.18 -4.621 1 97.94 102 PRO B C 1
ATOM 3394 O O . PRO B 1 102 ? -12.523 13.406 -4.035 1 97.94 102 PRO B O 1
ATOM 3397 N N . TYR B 1 103 ? -10.352 13.164 -4.023 1 98.44 103 TYR B N 1
ATOM 3398 C CA . TYR B 1 103 ? -10.211 13.336 -2.582 1 98.44 103 TYR B CA 1
ATOM 3399 C C . TYR B 1 103 ? -8.914 14.055 -2.242 1 98.44 103 TYR B C 1
ATOM 3401 O O . TYR B 1 103 ? -8.008 14.141 -3.074 1 98.44 103 TYR B O 1
ATOM 3409 N N . THR B 1 104 ? -8.734 14.492 -1.019 1 98 104 THR B N 1
ATOM 3410 C CA . THR B 1 104 ? -7.695 15.453 -0.667 1 98 104 THR B CA 1
ATOM 3411 C C . THR B 1 104 ? -6.434 14.734 -0.198 1 98 104 THR B C 1
ATOM 3413 O O . THR B 1 104 ? -5.383 15.359 -0.026 1 98 104 THR B O 1
ATOM 3416 N N . THR B 1 105 ? -6.441 13.461 0.055 1 97.88 105 THR B N 1
ATOM 3417 C CA . THR B 1 105 ? -5.348 12.758 0.723 1 97.88 105 THR B CA 1
ATOM 3418 C C . THR B 1 105 ? -4.582 11.883 -0.266 1 97.88 105 THR B C 1
ATOM 3420 O O . THR B 1 105 ? -4.84 11.93 -1.471 1 97.88 105 THR B O 1
ATOM 3423 N N . CYS B 1 106 ? -3.6 11.195 0.22 1 97.81 106 CYS B N 1
ATOM 3424 C CA . CYS B 1 106 ? -2.758 10.32 -0.584 1 97.81 106 CYS B CA 1
ATOM 3425 C C . CYS B 1 106 ? -3.584 9.219 -1.235 1 97.81 106 CYS B C 1
ATOM 3427 O O . CYS B 1 106 ? -4.664 8.875 -0.75 1 97.81 106 CYS B O 1
ATOM 3429 N N . ASP B 1 107 ? -3.051 8.664 -2.309 1 97 107 ASP B N 1
ATOM 3430 C CA . ASP B 1 107 ? -3.75 7.59 -3.008 1 97 107 ASP B CA 1
ATOM 3431 C C . ASP B 1 107 ? -3.715 6.293 -2.199 1 97 107 ASP B C 1
ATOM 3433 O O . ASP B 1 107 ? -3.188 6.266 -1.085 1 97 107 ASP B O 1
ATOM 3437 N N . ALA B 1 108 ? -4.32 5.297 -2.723 1 97.44 108 ALA B N 1
ATOM 3438 C CA . ALA B 1 108 ? -4.492 4.031 -2.02 1 97.44 108 ALA B CA 1
ATOM 3439 C C . ALA B 1 108 ? -3.146 3.41 -1.664 1 97.44 108 ALA B C 1
ATOM 3441 O O . ALA B 1 108 ? -2.939 2.959 -0.535 1 97.44 108 ALA B O 1
ATOM 3442 N N . LEU B 1 109 ? -2.205 3.393 -2.568 1 97.38 109 LEU B N 1
ATOM 3443 C CA . LEU B 1 109 ? -0.9 2.777 -2.359 1 97.38 109 LEU B CA 1
ATOM 3444 C C . LEU B 1 109 ? -0.128 3.502 -1.261 1 97.38 109 LEU B C 1
ATOM 3446 O O . LEU B 1 109 ? 0.294 2.885 -0.281 1 97.38 109 LEU B O 1
ATOM 3450 N N . THR B 1 110 ? 0.029 4.797 -1.417 1 97.81 110 THR B N 1
ATOM 3451 C CA . THR B 1 110 ? 0.783 5.586 -0.447 1 97.81 110 THR B CA 1
ATOM 3452 C C . THR B 1 110 ? 0.146 5.492 0.937 1 97.81 110 THR B C 1
ATOM 3454 O O . THR B 1 110 ? 0.842 5.289 1.934 1 97.81 110 THR B O 1
ATOM 3457 N N . SER B 1 111 ? -1.177 5.617 0.957 1 97.62 111 SER B N 1
ATOM 3458 C CA . SER B 1 111 ? -1.891 5.504 2.225 1 97.62 111 SER B CA 1
ATOM 3459 C C . SER B 1 111 ? -1.651 4.145 2.875 1 97.62 111 SER B C 1
ATOM 3461 O O . SER B 1 111 ? -1.361 4.066 4.07 1 97.62 111 SER B O 1
ATOM 3463 N N . ALA B 1 112 ? -1.707 3.102 2.137 1 96.94 112 ALA B N 1
ATOM 3464 C CA . ALA B 1 112 ? -1.514 1.753 2.662 1 96.94 112 ALA B CA 1
ATOM 3465 C C . ALA B 1 112 ? -0.098 1.572 3.203 1 96.94 112 ALA B C 1
ATOM 3467 O O . ALA B 1 112 ? 0.089 1.087 4.32 1 96.94 112 ALA B O 1
ATOM 3468 N N . ILE B 1 113 ? 0.871 1.992 2.475 1 97.31 113 ILE B N 1
ATOM 3469 C CA . ILE B 1 113 ? 2.273 1.819 2.832 1 97.31 113 ILE B CA 1
ATOM 3470 C C . ILE B 1 113 ? 2.576 2.584 4.117 1 97.31 113 ILE B C 1
ATOM 3472 O O . ILE B 1 113 ? 3.24 2.062 5.02 1 97.31 113 ILE B O 1
ATOM 3476 N N . THR B 1 114 ? 2.07 3.771 4.16 1 97 114 THR B N 1
ATOM 3477 C CA . THR B 1 114 ? 2.49 4.664 5.234 1 97 114 THR B CA 1
ATOM 3478 C C . THR B 1 114 ? 1.844 4.262 6.559 1 97 114 THR B C 1
ATOM 3480 O O . THR B 1 114 ? 2.258 4.723 7.625 1 97 114 THR B O 1
ATOM 3483 N N . MET B 1 115 ? 0.912 3.35 6.527 1 94.94 115 MET B N 1
ATOM 3484 C CA . MET B 1 115 ? 0.323 2.795 7.742 1 94.94 115 MET B CA 1
ATOM 3485 C C . MET B 1 115 ? 1.203 1.689 8.32 1 94.94 115 MET B C 1
ATOM 3487 O O . MET B 1 115 ? 0.974 1.227 9.438 1 94.94 115 MET B O 1
ATOM 3491 N N . ASN B 1 116 ? 2.139 1.244 7.574 1 96.69 116 ASN B N 1
ATOM 3492 C CA . ASN B 1 116 ? 3.088 0.211 7.973 1 96.69 116 ASN B CA 1
ATOM 3493 C C . ASN B 1 116 ? 4.477 0.792 8.227 1 96.69 116 ASN B C 1
ATOM 3495 O O . ASN B 1 116 ? 5.219 1.07 7.285 1 96.69 116 ASN B O 1
ATOM 3499 N N . LYS B 1 117 ? 4.863 0.894 9.492 1 96.75 117 LYS B N 1
ATOM 3500 C CA . LYS B 1 117 ? 6.102 1.561 9.883 1 96.75 117 LYS B CA 1
ATOM 3501 C C . LYS B 1 117 ? 7.316 0.859 9.273 1 96.75 117 LYS B C 1
ATOM 3503 O O . LYS B 1 117 ? 8.219 1.513 8.75 1 96.75 117 LYS B O 1
ATOM 3508 N N . GLY B 1 118 ? 7.316 -0.42 9.328 1 97.12 118 GLY B N 1
ATOM 3509 C CA . GLY B 1 118 ? 8.43 -1.184 8.797 1 97.12 118 GLY B CA 1
ATOM 3510 C C . GLY B 1 118 ? 8.625 -0.983 7.305 1 97.12 118 GLY B C 1
ATOM 3511 O O . GLY B 1 118 ? 9.742 -0.732 6.848 1 97.12 118 GLY B O 1
ATOM 3512 N N . TYR B 1 119 ? 7.547 -1.081 6.516 1 98.12 119 TYR B N 1
ATOM 3513 C CA . TYR B 1 119 ? 7.629 -0.9 5.07 1 98.12 119 TYR B CA 1
ATOM 3514 C C . TYR B 1 119 ? 8.031 0.528 4.719 1 98.12 119 TYR B C 1
ATOM 3516 O O . TYR B 1 119 ? 8.836 0.75 3.816 1 98.12 119 TYR B O 1
ATOM 3524 N N . THR B 1 120 ? 7.438 1.478 5.41 1 98.31 120 THR B N 1
ATOM 3525 C CA . THR B 1 120 ? 7.777 2.871 5.148 1 98.31 120 THR B CA 1
ATOM 3526 C C . THR B 1 120 ? 9.273 3.109 5.348 1 98.31 120 THR B C 1
ATOM 3528 O O . THR B 1 120 ? 9.93 3.723 4.504 1 98.31 120 THR B O 1
ATOM 3531 N N . LYS B 1 121 ? 9.812 2.609 6.441 1 98.12 121 LYS B N 1
ATOM 3532 C CA . LYS B 1 121 ? 11.227 2.777 6.746 1 98.12 121 LYS B CA 1
ATOM 3533 C C . LYS B 1 121 ? 12.102 2.115 5.688 1 98.12 121 LYS B C 1
ATOM 3535 O O . LYS B 1 121 ? 13.133 2.664 5.293 1 98.12 121 LYS B O 1
ATOM 3540 N N . ALA B 1 122 ? 11.672 0.951 5.227 1 97.75 122 ALA B N 1
ATOM 3541 C CA . ALA B 1 122 ? 12.414 0.254 4.176 1 97.75 122 ALA B CA 1
ATOM 3542 C C . ALA B 1 122 ? 12.477 1.089 2.902 1 97.75 122 ALA B C 1
ATOM 3544 O O . ALA B 1 122 ? 13.484 1.078 2.195 1 97.75 122 ALA B O 1
ATOM 3545 N N . ILE B 1 123 ? 11.477 1.824 2.609 1 98 123 ILE B N 1
ATOM 3546 C CA . ILE B 1 123 ? 11.367 2.566 1.357 1 98 123 ILE B CA 1
ATOM 3547 C C . ILE B 1 123 ? 12.156 3.867 1.455 1 98 123 ILE B C 1
ATOM 3549 O O . ILE B 1 123 ? 12.836 4.266 0.502 1 98 123 ILE B O 1
ATOM 3553 N N . VAL B 1 124 ? 12.172 4.504 2.621 1 98.31 124 VAL B N 1
ATOM 3554 C CA . VAL B 1 124 ? 12.742 5.844 2.697 1 98.31 124 VAL B CA 1
ATOM 3555 C C . VAL B 1 124 ? 14.211 5.754 3.125 1 98.31 124 VAL B C 1
ATOM 3557 O O . VAL B 1 124 ? 14.922 6.758 3.117 1 98.31 124 VAL B O 1
ATOM 3560 N N . HIS B 1 125 ? 14.727 4.605 3.465 1 96.75 125 HIS B N 1
ATOM 3561 C CA . HIS B 1 125 ? 16.016 4.43 4.141 1 96.75 125 HIS B CA 1
ATOM 3562 C C . HIS B 1 125 ? 17.156 4.945 3.283 1 96.75 125 HIS B C 1
ATOM 3564 O O . HIS B 1 125 ? 18.234 5.266 3.803 1 96.75 125 HIS B O 1
ATOM 3570 N N . ASP B 1 126 ? 17 5.047 1.977 1 94.69 126 ASP B N 1
ATOM 3571 C CA . ASP B 1 126 ? 18.125 5.387 1.111 1 94.69 126 ASP B CA 1
ATOM 3572 C C . ASP B 1 126 ? 18.125 6.879 0.772 1 94.69 126 ASP B C 1
ATOM 3574 O O . ASP B 1 126 ? 18.938 7.336 -0.03 1 94.69 126 ASP B O 1
ATOM 3578 N N . ILE B 1 127 ? 17.203 7.621 1.299 1 97.44 127 ILE B N 1
ATOM 3579 C CA . ILE B 1 127 ? 17.234 9.07 1.127 1 97.44 127 ILE B CA 1
ATOM 3580 C C . ILE B 1 127 ? 18.469 9.648 1.792 1 97.44 127 ILE B C 1
ATOM 3582 O O . ILE B 1 127 ? 18.734 9.391 2.971 1 97.44 127 ILE B O 1
ATOM 3586 N N . PRO B 1 128 ? 19.188 10.492 1.079 1 97 128 PRO B N 1
ATOM 3587 C CA . PRO B 1 128 ? 20.406 11.062 1.659 1 97 128 PRO B CA 1
ATOM 3588 C C . PRO B 1 128 ? 20.141 11.852 2.938 1 97 128 PRO B C 1
ATOM 3590 O O . PRO B 1 128 ? 19.172 12.602 3.012 1 97 128 PRO B O 1
ATOM 3593 N N . GLU B 1 129 ? 20.938 11.633 3.93 1 98.06 129 GLU B N 1
ATOM 3594 C CA . GLU B 1 129 ? 20.953 12.367 5.195 1 98.06 129 GLU B CA 1
ATOM 3595 C C . GLU B 1 129 ? 19.797 11.938 6.094 1 98.06 129 GLU B C 1
ATOM 3597 O O . GLU B 1 129 ? 19.625 12.469 7.191 1 98.06 129 GLU B O 1
ATOM 3602 N N . LEU B 1 130 ? 18.969 11.055 5.59 1 98.69 130 LEU B N 1
ATOM 3603 C CA . LEU B 1 130 ? 17.906 10.469 6.41 1 98.69 130 LEU B CA 1
ATOM 3604 C C . LEU B 1 130 ? 18.359 9.156 7.031 1 98.69 130 LEU B C 1
ATOM 3606 O O . LEU B 1 130 ? 18.969 8.32 6.355 1 98.69 130 LEU B O 1
ATOM 3610 N N . PHE B 1 131 ? 18.141 9 8.305 1 98.44 131 PHE B N 1
ATOM 3611 C CA . PHE B 1 131 ? 18.484 7.777 9.023 1 98.44 131 PHE B CA 1
ATOM 3612 C C . PHE B 1 131 ? 17.25 7.129 9.625 1 98.44 131 PHE B C 1
ATOM 3614 O O . PHE B 1 131 ? 16.266 7.816 9.93 1 98.44 131 PHE B O 1
ATOM 3621 N N . VAL B 1 132 ? 17.234 5.859 9.719 1 97.94 132 VAL B N 1
ATOM 3622 C CA . VAL B 1 132 ? 16.203 5.094 10.422 1 97.94 132 VAL B CA 1
ATOM 3623 C C . VAL B 1 132 ? 16.859 4.238 11.508 1 97.94 132 VAL B C 1
ATOM 3625 O O . VAL B 1 132 ? 17.984 3.768 11.344 1 97.94 132 VAL B O 1
ATOM 3628 N N . ALA B 1 133 ? 16.188 4.066 12.633 1 96.94 133 ALA B N 1
ATOM 3629 C CA . ALA B 1 133 ? 16.703 3.18 13.672 1 96.94 133 ALA B CA 1
ATOM 3630 C C . ALA B 1 133 ? 16.828 1.75 13.156 1 96.94 133 ALA B C 1
ATOM 3632 O O . ALA B 1 133 ? 15.977 1.27 12.414 1 96.94 133 ALA B O 1
ATOM 3633 N N . ARG B 1 134 ? 17.953 1.11 13.562 1 97.12 134 ARG B N 1
ATOM 3634 C CA . ARG B 1 134 ? 18.031 -0.318 13.273 1 97.12 134 ARG B CA 1
ATOM 3635 C C . ARG B 1 134 ? 16.859 -1.067 13.875 1 97.12 134 ARG B C 1
ATOM 3637 O O . ARG B 1 134 ? 16.516 -0.859 15.039 1 97.12 134 ARG B O 1
ATOM 3644 N N . SER B 1 135 ? 16.219 -1.893 13.07 1 97.69 135 SER B N 1
ATOM 3645 C CA . SER B 1 135 ? 14.969 -2.455 13.555 1 97.69 135 SER B CA 1
ATOM 3646 C C . SER B 1 135 ? 14.719 -3.838 12.961 1 97.69 135 SER B C 1
ATOM 3648 O O . SER B 1 135 ? 15.406 -4.254 12.031 1 97.69 135 SER B O 1
ATOM 3650 N N . ILE B 1 136 ? 13.82 -4.598 13.625 1 97.25 136 ILE B N 1
ATOM 3651 C CA . ILE B 1 136 ? 13.297 -5.879 13.156 1 97.25 136 ILE B CA 1
ATOM 3652 C C . ILE B 1 136 ? 11.766 -5.828 13.117 1 97.25 136 ILE B C 1
ATOM 3654 O O . ILE B 1 136 ? 11.125 -5.449 14.102 1 97.25 136 ILE B O 1
ATOM 3658 N N . GLN B 1 137 ? 11.242 -6.133 11.953 1 97.25 137 GLN B N 1
ATOM 3659 C CA . GLN B 1 137 ? 9.797 -6.281 11.82 1 97.25 137 GLN B CA 1
ATOM 3660 C C . GLN B 1 137 ? 9.375 -7.734 12.031 1 97.25 137 GLN B C 1
ATOM 3662 O O . GLN B 1 137 ? 9.883 -8.633 11.359 1 97.25 137 GLN B O 1
ATOM 3667 N N . LEU B 1 138 ? 8.461 -7.953 12.945 1 97.31 138 LEU B N 1
ATOM 3668 C CA . LEU B 1 138 ? 8.008 -9.297 13.289 1 97.31 138 LEU B CA 1
ATOM 3669 C C . LEU B 1 138 ? 6.57 -9.516 12.852 1 97.31 138 LEU B C 1
ATOM 3671 O O . LEU B 1 138 ? 5.719 -8.641 13.039 1 97.31 138 LEU B O 1
ATOM 3675 N N . PHE B 1 139 ? 6.266 -10.703 12.297 1 95.31 139 PHE B N 1
ATOM 3676 C CA . PHE B 1 139 ? 4.957 -11.008 11.742 1 95.31 139 PHE B CA 1
ATOM 3677 C C . PHE B 1 139 ? 4.219 -12.023 12.617 1 95.31 139 PHE B C 1
ATOM 3679 O O . PHE B 1 139 ? 3.09 -12.406 12.305 1 95.31 139 PHE B O 1
ATOM 3686 N N . GLN B 1 140 ? 4.871 -12.555 13.594 1 94.06 140 GLN B N 1
ATOM 3687 C CA . GLN B 1 140 ? 4.293 -13.484 14.562 1 94.06 140 GLN B CA 1
ATOM 3688 C C . GLN B 1 140 ? 5.031 -13.414 15.891 1 94.06 140 GLN B C 1
ATOM 3690 O O . GLN B 1 140 ? 6.227 -13.109 15.938 1 94.06 140 GLN B O 1
ATOM 3695 N N . ASN B 1 141 ? 4.273 -13.766 16.906 1 95.81 141 ASN B N 1
ATOM 3696 C CA . ASN B 1 141 ? 4.883 -13.805 18.234 1 95.81 141 ASN B CA 1
ATOM 3697 C C . ASN B 1 141 ? 5.441 -15.195 18.547 1 95.81 141 ASN B C 1
ATOM 3699 O O . ASN B 1 141 ? 4.777 -16 19.188 1 95.81 141 ASN B O 1
ATOM 3703 N N . LYS B 1 142 ? 6.648 -15.422 18.125 1 94.88 142 LYS B N 1
ATOM 3704 C CA . LYS B 1 142 ? 7.305 -16.719 18.328 1 94.88 142 LYS B CA 1
ATOM 3705 C C . LYS B 1 142 ? 8.477 -16.594 19.297 1 94.88 142 LYS B C 1
ATOM 3707 O O . LYS B 1 142 ? 9.117 -15.531 19.375 1 94.88 142 LYS B O 1
ATOM 3712 N N . VAL B 1 143 ? 8.742 -17.656 19.938 1 93.69 143 VAL B N 1
ATOM 3713 C CA . VAL B 1 143 ? 9.797 -17.672 20.938 1 93.69 143 VAL B CA 1
ATOM 3714 C C . VAL B 1 143 ? 11.148 -17.422 20.281 1 93.69 143 VAL B C 1
ATOM 3716 O O . VAL B 1 143 ? 12.039 -16.797 20.859 1 93.69 143 VAL B O 1
ATOM 3719 N N . GLU B 1 144 ? 11.289 -17.844 19.094 1 94.38 144 GLU B N 1
ATOM 3720 C CA . GLU B 1 144 ? 12.539 -17.688 18.359 1 94.38 144 GLU B CA 1
ATOM 3721 C C . GLU B 1 144 ? 12.867 -16.219 18.141 1 94.38 144 GLU B C 1
ATOM 3723 O O . GLU B 1 144 ? 14.023 -15.867 17.891 1 94.38 144 GLU B O 1
ATOM 3728 N N . ASN B 1 145 ? 11.859 -15.359 18.172 1 96.06 145 ASN B N 1
ATOM 3729 C CA . ASN B 1 145 ? 12.062 -13.922 18.016 1 96.06 145 ASN B CA 1
ATOM 3730 C C . ASN B 1 145 ? 12.992 -13.359 19.078 1 96.06 145 ASN B C 1
ATOM 3732 O O . ASN B 1 145 ? 13.773 -12.438 18.812 1 96.06 145 ASN B O 1
ATOM 3736 N N . LEU B 1 146 ? 12.898 -13.898 20.297 1 96.5 146 LEU B N 1
ATOM 3737 C CA . LEU B 1 146 ? 13.695 -13.391 21.406 1 96.5 146 LEU B CA 1
ATOM 3738 C C . LEU B 1 146 ? 15.18 -13.5 21.109 1 96.5 146 LEU B C 1
ATOM 3740 O O . LEU B 1 146 ? 15.922 -12.523 21.266 1 96.5 146 LEU B O 1
ATOM 3744 N N . GLU B 1 147 ? 15.578 -14.617 20.672 1 96.12 147 GLU B N 1
ATOM 3745 C CA . GLU B 1 147 ? 16.984 -14.836 20.328 1 96.12 147 GLU B CA 1
ATOM 3746 C C . GLU B 1 147 ? 17.406 -13.953 19.141 1 96.12 147 GLU B C 1
ATOM 3748 O O . GLU B 1 147 ? 18.484 -13.375 19.156 1 96.12 147 GLU B O 1
ATOM 3753 N N . ARG B 1 148 ? 16.594 -13.898 18.172 1 96.06 148 ARG B N 1
ATOM 3754 C CA . ARG B 1 148 ? 16.891 -13.094 16.984 1 96.06 148 ARG B CA 1
ATOM 3755 C C . ARG B 1 148 ? 17.109 -11.633 17.359 1 96.06 148 ARG B C 1
ATOM 3757 O O . ARG B 1 148 ? 18.078 -11.016 16.938 1 96.06 148 ARG B O 1
ATOM 3764 N N . ILE B 1 149 ? 16.219 -11.055 18.125 1 97.81 149 ILE B N 1
ATOM 3765 C CA . ILE B 1 149 ? 16.281 -9.656 18.531 1 97.81 149 ILE B CA 1
ATOM 3766 C C . ILE B 1 149 ? 17.578 -9.406 19.312 1 97.81 149 ILE B C 1
ATOM 3768 O O . ILE B 1 149 ? 18.281 -8.438 19.047 1 97.81 149 ILE B O 1
ATOM 3772 N N . GLN B 1 150 ? 17.875 -10.289 20.219 1 96.62 150 GLN B N 1
ATOM 3773 C CA . GLN B 1 150 ? 19.062 -10.133 21.047 1 96.62 150 GLN B CA 1
ATOM 3774 C C . GLN B 1 150 ? 20.328 -10.227 20.203 1 96.62 150 GLN B C 1
ATOM 3776 O O . GLN B 1 150 ? 21.328 -9.57 20.516 1 96.62 150 GLN B O 1
ATOM 3781 N N . LYS B 1 151 ? 20.281 -10.961 19.203 1 96.56 151 LYS B N 1
ATOM 3782 C CA . LYS B 1 151 ? 21.438 -11.141 18.328 1 96.56 151 LYS B CA 1
ATOM 3783 C C . LYS B 1 151 ? 21.609 -9.945 17.391 1 96.56 151 LYS B C 1
ATOM 3785 O O . LYS B 1 151 ? 22.734 -9.523 17.109 1 96.56 151 LYS B O 1
ATOM 3790 N N . GLU B 1 152 ? 20.531 -9.344 16.953 1 96.75 152 GLU B N 1
ATOM 3791 C CA . GLU B 1 152 ? 20.609 -8.406 15.836 1 96.75 152 GLU B CA 1
ATOM 3792 C C . GLU B 1 152 ? 20.5 -6.965 16.328 1 96.75 152 GLU B C 1
ATOM 3794 O O . GLU B 1 152 ? 20.875 -6.031 15.617 1 96.75 152 GLU B O 1
ATOM 3799 N N . LEU B 1 153 ? 19.906 -6.746 17.469 1 98 153 LEU B N 1
ATOM 3800 C CA . LEU B 1 153 ? 19.672 -5.391 17.953 1 98 153 LEU B CA 1
ATOM 3801 C C . LEU B 1 153 ? 20.359 -5.168 19.297 1 98 153 LEU B C 1
ATOM 3803 O O . LEU B 1 153 ? 20.578 -6.121 20.047 1 98 153 LEU B O 1
ATOM 3807 N N . ARG B 1 154 ? 20.656 -3.957 19.625 1 97.12 154 ARG B N 1
ATOM 3808 C CA . ARG B 1 154 ? 21.281 -3.578 20.891 1 97.12 154 ARG B CA 1
ATOM 3809 C C . ARG B 1 154 ? 20.281 -2.893 21.812 1 97.12 154 ARG B C 1
ATOM 3811 O O . ARG B 1 154 ? 19.484 -2.068 21.359 1 97.12 154 ARG B O 1
ATOM 3818 N N . LEU B 1 155 ? 20.359 -3.137 23.078 1 96.25 155 LEU B N 1
ATOM 3819 C CA . LEU B 1 155 ? 19.531 -2.484 24.094 1 96.25 155 LEU B CA 1
ATOM 3820 C C . LEU B 1 155 ? 19.984 -1.047 24.328 1 96.25 155 LEU B C 1
ATOM 3822 O O . LEU B 1 155 ? 21.156 -0.729 24.156 1 96.25 155 LEU B O 1
ATOM 3826 N N . PRO B 1 156 ? 19.125 -0.111 24.719 1 96.94 156 PRO B N 1
ATOM 3827 C CA . PRO B 1 156 ? 17.688 -0.328 24.906 1 96.94 156 PRO B CA 1
ATOM 3828 C C . PRO B 1 156 ? 16.906 -0.4 23.594 1 96.94 156 PRO B C 1
ATOM 3830 O O . PRO B 1 156 ? 17.406 0.037 22.562 1 96.94 156 PRO B O 1
ATOM 3833 N N . LEU B 1 157 ? 15.734 -1.019 23.688 1 97.38 157 LEU B N 1
ATOM 3834 C CA . LEU B 1 157 ? 14.883 -1.211 22.516 1 97.38 157 LEU B CA 1
ATOM 3835 C C . LEU B 1 157 ? 13.531 -0.544 22.703 1 97.38 157 LEU B C 1
ATOM 3837 O O . LEU B 1 157 ? 13.102 -0.32 23.844 1 97.38 157 LEU B O 1
ATOM 3841 N N . PHE B 1 158 ? 13.016 -0.178 21.641 1 95.19 158 PHE B N 1
ATOM 3842 C CA . PHE B 1 158 ? 11.617 0.228 21.578 1 95.19 158 PHE B CA 1
ATOM 3843 C C . PHE B 1 158 ? 10.781 -0.811 20.844 1 95.19 158 PHE B C 1
ATOM 3845 O O . PHE B 1 158 ? 11.094 -1.179 19.703 1 95.19 158 PHE B O 1
ATOM 3852 N N . VAL B 1 159 ? 9.75 -1.333 21.562 1 96.5 159 VAL B N 1
ATOM 3853 C CA . VAL B 1 159 ? 8.836 -2.309 20.984 1 96.5 159 VAL B CA 1
ATOM 3854 C C . VAL B 1 159 ? 7.473 -1.664 20.75 1 96.5 159 VAL B C 1
ATOM 3856 O O . VAL B 1 159 ? 6.879 -1.104 21.672 1 96.5 159 VAL B O 1
ATOM 3859 N N . LYS B 1 160 ? 7.02 -1.718 19.531 1 94.81 160 LYS B N 1
ATOM 3860 C CA . LYS B 1 160 ? 5.75 -1.054 19.234 1 94.81 160 LYS B CA 1
ATOM 3861 C C . LYS B 1 160 ? 4.953 -1.818 18.188 1 94.81 160 LYS B C 1
ATOM 3863 O O . LYS B 1 160 ? 5.531 -2.518 17.344 1 94.81 160 LYS B O 1
ATOM 3868 N N . PRO B 1 161 ? 3.555 -1.732 18.281 1 94.56 161 PRO B N 1
ATOM 3869 C CA . PRO B 1 161 ? 2.771 -2.211 17.141 1 94.56 161 PRO B CA 1
ATOM 3870 C C . PRO B 1 161 ? 3.221 -1.593 15.82 1 94.56 161 PRO B C 1
ATOM 3872 O O . PRO B 1 161 ? 3.578 -0.413 15.773 1 94.56 161 PRO B O 1
ATOM 3875 N N . ASN B 1 162 ? 3.291 -2.348 14.773 1 95.44 162 ASN B N 1
ATOM 3876 C CA . ASN B 1 162 ? 3.824 -1.909 13.484 1 95.44 162 ASN B CA 1
ATOM 3877 C C . ASN B 1 162 ? 2.826 -1.034 12.734 1 95.44 162 ASN B C 1
ATOM 3879 O O . ASN B 1 162 ? 3.213 -0.058 12.086 1 95.44 162 ASN B O 1
ATOM 3883 N N . ASN B 1 163 ? 1.553 -1.411 12.797 1 90.81 163 ASN B N 1
ATOM 3884 C CA . ASN B 1 163 ? 0.53 -0.704 12.031 1 90.81 163 ASN B CA 1
ATOM 3885 C C . ASN B 1 163 ? -0.206 0.318 12.898 1 90.81 163 ASN B C 1
ATOM 3887 O O . ASN B 1 163 ? -0.445 0.08 14.078 1 90.81 163 ASN B O 1
ATOM 3891 N N . GLY B 1 164 ? -0.553 1.424 12.344 1 80 164 GLY B N 1
ATOM 3892 C CA . GLY B 1 164 ? -1.372 2.41 13.031 1 80 164 GLY B CA 1
ATOM 3893 C C . GLY B 1 164 ? -0.555 3.438 13.789 1 80 164 GLY B C 1
ATOM 3894 O O . GLY B 1 164 ? 0.676 3.441 13.711 1 80 164 GLY B O 1
ATOM 3895 N N . GLY B 1 165 ? -1.035 4.555 14.508 1 66.56 165 GLY B N 1
ATOM 3896 C CA . GLY B 1 165 ? -0.316 5.691 15.062 1 66.56 165 GLY B CA 1
ATOM 3897 C C . GLY B 1 165 ? -0.533 5.863 16.562 1 66.56 165 GLY B C 1
ATOM 3898 O O . GLY B 1 165 ? 0.037 6.766 17.172 1 66.56 165 GLY B O 1
ATOM 3899 N N . SER B 1 166 ? -1.267 5.105 17.375 1 63 166 SER B N 1
ATOM 3900 C CA . SER B 1 166 ? -1.77 5.504 18.688 1 63 166 SER B CA 1
ATOM 3901 C C . SER B 1 166 ? -0.844 5.027 19.797 1 63 166 SER B C 1
ATOM 3903 O O . SER B 1 166 ? -1.173 5.152 20.984 1 63 166 SER B O 1
ATOM 3905 N N . SER B 1 167 ? 0.338 4.898 19.594 1 67.69 167 SER B N 1
ATOM 3906 C CA . SER B 1 167 ? 1.376 4.5 20.547 1 67.69 167 SER B CA 1
ATOM 3907 C C . SER B 1 167 ? 0.854 3.469 21.531 1 67.69 167 SER B C 1
ATOM 3909 O O . SER B 1 167 ? 1.478 3.225 22.562 1 67.69 167 SER B O 1
ATOM 3911 N N . ILE B 1 168 ? -0.243 3.002 21.375 1 74.94 168 ILE B N 1
ATOM 3912 C CA . ILE B 1 168 ? -0.766 1.936 22.219 1 74.94 168 ILE B CA 1
ATOM 3913 C C . ILE B 1 168 ? 0.051 0.663 22.016 1 74.94 168 ILE B C 1
ATOM 3915 O O . ILE B 1 168 ? 0.391 0.316 20.875 1 74.94 168 ILE B O 1
ATOM 3919 N N . GLY B 1 169 ? 0.419 0.077 23.109 1 83.31 169 GLY B N 1
ATOM 3920 C CA . GLY B 1 169 ? 1.144 -1.182 23.047 1 83.31 169 GLY B CA 1
ATOM 3921 C C . GLY B 1 169 ? 2.645 -1.001 22.922 1 83.31 169 GLY B C 1
ATOM 3922 O O . GLY B 1 169 ? 3.365 -1.953 22.609 1 83.31 169 GLY B O 1
ATOM 3923 N N . MET B 1 170 ? 3.053 0.168 23.094 1 89.62 170 MET B N 1
ATOM 3924 C CA . MET B 1 170 ? 4.48 0.466 22.984 1 89.62 170 MET B CA 1
ATOM 3925 C C . MET B 1 170 ? 5.191 0.201 24.312 1 89.62 170 MET B C 1
ATOM 3927 O O . MET B 1 170 ? 4.602 0.35 25.375 1 89.62 170 MET B O 1
ATOM 3931 N N . SER B 1 171 ? 6.426 -0.211 24.281 1 92.75 171 SER B N 1
ATOM 3932 C CA . SER B 1 171 ? 7.246 -0.464 25.453 1 92.75 171 SER B CA 1
ATOM 3933 C C . SER B 1 171 ? 8.703 -0.101 25.203 1 92.75 171 SER B C 1
ATOM 3935 O O . SER B 1 171 ? 9.211 -0.262 24.094 1 92.75 171 SER B O 1
ATOM 3937 N N . LYS B 1 172 ? 9.32 0.413 26.203 1 92.94 172 LYS B N 1
ATOM 3938 C CA . LYS B 1 172 ? 10.773 0.515 26.219 1 92.94 172 LYS B CA 1
ATOM 3939 C C . LYS B 1 172 ? 11.398 -0.667 26.953 1 92.94 172 LYS B C 1
ATOM 3941 O O . LYS B 1 172 ? 10.969 -1.015 28.062 1 92.94 172 LYS B O 1
ATOM 3946 N N . VAL B 1 173 ? 12.281 -1.267 26.344 1 96.19 173 VAL B N 1
ATOM 3947 C CA . VAL B 1 173 ? 12.938 -2.447 26.891 1 96.19 173 VAL B CA 1
ATOM 3948 C C . VAL B 1 173 ? 14.398 -2.125 27.219 1 96.19 173 VAL B C 1
ATOM 3950 O O . VAL B 1 173 ? 15.188 -1.823 26.312 1 96.19 173 VAL B O 1
ATOM 3953 N N . LYS B 1 174 ? 14.758 -2.311 28.469 1 95.75 174 LYS B N 1
ATOM 3954 C CA . LYS B 1 174 ? 16.109 -1.953 28.906 1 95.75 174 LYS B CA 1
ATOM 3955 C C . LYS B 1 174 ? 16.938 -3.199 29.188 1 95.75 174 LYS B C 1
ATOM 3957 O O . LYS B 1 174 ? 18.172 -3.135 29.203 1 95.75 174 LYS B O 1
ATOM 3962 N N . THR B 1 175 ? 16.266 -4.262 29.531 1 95.94 175 THR B N 1
ATOM 3963 C CA . THR B 1 175 ? 16.938 -5.531 29.797 1 95.94 175 THR B CA 1
ATOM 3964 C C . THR B 1 175 ? 16.281 -6.66 29 1 95.94 175 THR B C 1
ATOM 3966 O O . THR B 1 175 ? 15.094 -6.59 28.672 1 95.94 175 THR B O 1
ATOM 3969 N N . PRO B 1 176 ? 17.031 -7.703 28.719 1 95.19 176 PRO B N 1
ATOM 3970 C CA . PRO B 1 176 ? 16.484 -8.82 27.938 1 95.19 176 PRO B CA 1
ATOM 3971 C C . PRO B 1 176 ? 15.25 -9.445 28.594 1 95.19 176 PRO B C 1
ATOM 3973 O O . PRO B 1 176 ? 14.359 -9.93 27.875 1 95.19 176 PRO B O 1
ATOM 3976 N N . ASN B 1 177 ? 15.156 -9.445 29.828 1 95.38 177 ASN B N 1
ATOM 3977 C CA . ASN B 1 177 ? 14.062 -10.102 30.547 1 95.38 177 ASN B CA 1
ATOM 3978 C C . ASN B 1 177 ? 12.734 -9.398 30.297 1 95.38 177 ASN B C 1
ATOM 3980 O O . ASN B 1 177 ? 11.672 -9.977 30.531 1 95.38 177 ASN B O 1
ATOM 3984 N N . GLU B 1 178 ? 12.805 -8.156 29.844 1 96.75 178 GLU B N 1
ATOM 3985 C CA . GLU B 1 178 ? 11.602 -7.371 29.594 1 96.75 178 GLU B CA 1
ATOM 3986 C C . GLU B 1 178 ? 11.031 -7.625 28.203 1 96.75 178 GLU B C 1
ATOM 3988 O O . GLU B 1 178 ? 9.906 -7.242 27.906 1 96.75 178 GLU B O 1
ATOM 3993 N N . LEU B 1 179 ? 11.758 -8.266 27.422 1 96.88 179 LEU B N 1
ATOM 3994 C CA . LEU B 1 179 ? 11.461 -8.352 26 1 96.88 179 LEU B CA 1
ATOM 3995 C C . LEU B 1 179 ? 10.195 -9.164 25.766 1 96.88 179 LEU B C 1
ATOM 3997 O O . LEU B 1 179 ? 9.336 -8.758 24.969 1 96.88 179 LEU B O 1
ATOM 4001 N N . LYS B 1 180 ? 10.102 -10.297 26.391 1 97.31 180 LYS B N 1
ATOM 4002 C CA . LYS B 1 180 ? 8.945 -11.164 26.172 1 97.31 180 LYS B CA 1
ATOM 4003 C C . LYS B 1 180 ? 7.645 -10.438 26.484 1 97.31 180 LYS B C 1
ATOM 4005 O O . LYS B 1 180 ? 6.695 -10.484 25.703 1 97.31 180 LYS B O 1
ATOM 4010 N N . GLU B 1 181 ? 7.602 -9.82 27.625 1 97.06 181 GLU B N 1
ATOM 4011 C CA . GLU B 1 181 ? 6.406 -9.086 28.016 1 97.06 181 GLU B CA 1
ATOM 4012 C C . GLU B 1 181 ? 6.098 -7.961 27.047 1 97.06 181 GLU B C 1
ATOM 4014 O O . GLU B 1 181 ? 4.934 -7.715 26.719 1 97.06 181 GLU B O 1
ATOM 4019 N N . ALA B 1 182 ? 7.098 -7.246 26.609 1 96.81 182 ALA B N 1
ATOM 4020 C CA . ALA B 1 182 ? 6.938 -6.164 25.656 1 96.81 182 ALA B CA 1
ATOM 4021 C C . ALA B 1 182 ? 6.352 -6.68 24.344 1 96.81 182 ALA B C 1
ATOM 4023 O O . ALA B 1 182 ? 5.461 -6.055 23.766 1 96.81 182 ALA B O 1
ATOM 4024 N N . LEU B 1 183 ? 6.828 -7.777 23.844 1 97.75 183 LEU B N 1
ATOM 4025 C CA . LEU B 1 183 ? 6.324 -8.383 22.609 1 97.75 183 LEU B CA 1
ATOM 4026 C C . LEU B 1 183 ? 4.871 -8.812 22.781 1 97.75 183 LEU B C 1
ATOM 4028 O O . LEU B 1 183 ? 4.047 -8.562 21.891 1 97.75 183 LEU B O 1
ATOM 4032 N N . ASP B 1 184 ? 4.594 -9.453 23.891 1 97.56 184 ASP B N 1
ATOM 4033 C CA . ASP B 1 184 ? 3.225 -9.883 24.156 1 97.56 184 ASP B CA 1
ATOM 4034 C C . ASP B 1 184 ? 2.262 -8.695 24.125 1 97.56 184 ASP B C 1
ATOM 4036 O O . ASP B 1 184 ? 1.187 -8.773 23.531 1 97.56 184 ASP B O 1
ATOM 4040 N N . LYS B 1 185 ? 2.695 -7.645 24.797 1 95.81 185 LYS B N 1
ATOM 4041 C CA . LYS B 1 185 ? 1.882 -6.434 24.859 1 95.81 185 LYS B CA 1
ATOM 4042 C C . LYS B 1 185 ? 1.646 -5.863 23.469 1 95.81 185 LYS B C 1
ATOM 4044 O O . LYS B 1 185 ? 0.521 -5.488 23.125 1 95.81 185 LYS B O 1
ATOM 4049 N N . ALA B 1 186 ? 2.658 -5.762 22.672 1 95.94 186 ALA B N 1
ATOM 4050 C CA . ALA B 1 186 ? 2.559 -5.195 21.328 1 95.94 186 ALA B CA 1
ATOM 4051 C C . ALA B 1 186 ? 1.722 -6.09 20.406 1 95.94 186 ALA B C 1
ATOM 4053 O O . ALA B 1 186 ? 0.868 -5.605 19.672 1 95.94 186 ALA B O 1
ATOM 4054 N N . PHE B 1 187 ? 1.888 -7.418 20.453 1 96.25 187 PHE B N 1
ATOM 4055 C CA . PHE B 1 187 ? 1.175 -8.359 19.609 1 96.25 187 PHE B CA 1
ATOM 4056 C C . PHE B 1 187 ? -0.29 -8.461 20.016 1 96.25 187 PHE B C 1
ATOM 4058 O O . PHE B 1 187 ? -1.123 -8.945 19.234 1 96.25 187 PHE B O 1
ATOM 4065 N N . ALA B 1 188 ? -0.611 -8.078 21.219 1 94.5 188 ALA B N 1
ATOM 4066 C CA . ALA B 1 188 ? -2.008 -8.016 21.656 1 94.5 188 ALA B CA 1
ATOM 4067 C C . ALA B 1 188 ? -2.762 -6.926 20.891 1 94.5 188 ALA B C 1
ATOM 4069 O O . ALA B 1 188 ? -3.986 -6.988 20.75 1 94.5 188 ALA B O 1
ATOM 4070 N N . GLU B 1 189 ? -1.985 -5.949 20.375 1 91.12 189 GLU B N 1
ATOM 4071 C CA . GLU B 1 189 ? -2.604 -4.793 19.734 1 91.12 189 GLU B CA 1
ATOM 4072 C C . GLU B 1 189 ? -2.52 -4.902 18.219 1 91.12 189 GLU B C 1
ATOM 4074 O O . GLU B 1 189 ? -3.285 -4.254 17.5 1 91.12 189 GLU B O 1
ATOM 4079 N N . ASP B 1 190 ? -1.604 -5.668 17.734 1 93.06 190 ASP B N 1
ATOM 4080 C CA . ASP B 1 190 ? -1.309 -5.711 16.312 1 93.06 190 ASP B CA 1
ATOM 4081 C C . ASP B 1 190 ? -0.75 -7.074 15.906 1 93.06 190 ASP B C 1
ATOM 4083 O O . ASP B 1 190 ? -0.082 -7.734 16.703 1 93.06 190 ASP B O 1
ATOM 4087 N N . ASP B 1 191 ? -0.991 -7.438 14.672 1 93.25 191 ASP B N 1
ATOM 4088 C CA . ASP B 1 191 ? -0.478 -8.711 14.18 1 93.25 191 ASP B CA 1
ATOM 4089 C C . ASP B 1 191 ? 0.98 -8.586 13.742 1 93.25 191 ASP B C 1
ATOM 4091 O O . ASP B 1 191 ? 1.65 -9.594 13.5 1 93.25 191 ASP B O 1
ATOM 4095 N N . GLN B 1 192 ? 1.47 -7.434 13.625 1 96.19 192 GLN B N 1
ATOM 4096 C CA . GLN B 1 192 ? 2.875 -7.16 13.344 1 96.19 192 GLN B CA 1
ATOM 4097 C C . GLN B 1 192 ? 3.469 -6.215 14.383 1 96.19 192 GLN B C 1
ATOM 4099 O O . GLN B 1 192 ? 2.789 -5.301 14.859 1 96.19 192 GLN B O 1
ATOM 4104 N N . VAL B 1 193 ? 4.719 -6.473 14.68 1 97.25 193 VAL B N 1
ATOM 4105 C CA . VAL B 1 193 ? 5.402 -5.676 15.695 1 97.25 193 VAL B CA 1
ATOM 4106 C C . VAL B 1 193 ? 6.754 -5.207 15.164 1 97.25 193 VAL B C 1
ATOM 4108 O O . VAL B 1 193 ? 7.441 -5.949 14.453 1 97.25 193 VAL B O 1
ATOM 4111 N N . LEU B 1 194 ? 7.082 -4.008 15.422 1 97.31 194 LEU B N 1
ATOM 4112 C CA . LEU B 1 194 ? 8.383 -3.443 15.086 1 97.31 194 LEU B CA 1
ATOM 4113 C C . LEU B 1 194 ? 9.242 -3.268 16.328 1 97.31 194 LEU B C 1
ATOM 4115 O O . LEU B 1 194 ? 8.812 -2.633 17.297 1 97.31 194 LEU B O 1
ATOM 4119 N N . VAL B 1 195 ? 10.383 -3.859 16.375 1 97.88 195 VAL B N 1
ATOM 4120 C CA . VAL B 1 195 ? 11.375 -3.711 17.438 1 97.88 195 VAL B CA 1
ATOM 4121 C C . VAL B 1 195 ? 12.547 -2.877 16.938 1 97.88 195 VAL B C 1
ATOM 4123 O O . VAL B 1 195 ? 13.172 -3.215 15.93 1 97.88 195 VAL B O 1
ATOM 4126 N N . GLU B 1 196 ? 12.812 -1.803 17.625 1 97.5 196 GLU B N 1
ATOM 4127 C CA . GLU B 1 196 ? 13.836 -0.875 17.156 1 97.5 196 GLU B CA 1
ATOM 4128 C C . GLU B 1 196 ? 14.805 -0.504 18.266 1 97.5 196 GLU B C 1
ATOM 4130 O O . GLU B 1 196 ? 14.422 -0.435 19.438 1 97.5 196 GLU B O 1
ATOM 4135 N N . GLU B 1 197 ? 16.062 -0.253 17.828 1 97.19 197 GLU B N 1
ATOM 4136 C CA . GLU B 1 197 ? 17 0.341 18.781 1 97.19 197 GLU B CA 1
ATOM 4137 C C . GLU B 1 197 ? 16.547 1.737 19.203 1 97.19 197 GLU B C 1
ATOM 4139 O O . GLU B 1 197 ? 16 2.49 18.391 1 97.19 197 GLU B O 1
ATOM 4144 N N . PHE B 1 198 ? 16.781 2.002 20.438 1 93.94 198 PHE B N 1
ATOM 4145 C CA . PHE B 1 198 ? 16.375 3.301 20.969 1 93.94 198 PHE B CA 1
ATOM 4146 C C . PHE B 1 198 ? 17.266 4.41 20.406 1 93.94 198 PHE B C 1
ATOM 4148 O O . PHE B 1 198 ? 18.484 4.258 20.328 1 93.94 198 PHE B O 1
ATOM 4155 N N . VAL B 1 199 ? 16.656 5.488 19.953 1 92.62 199 VAL B N 1
ATOM 4156 C CA . VAL B 1 199 ? 17.328 6.691 19.5 1 92.62 199 VAL B CA 1
ATOM 4157 C C . VAL B 1 199 ? 17.016 7.855 20.438 1 92.62 199 VAL B C 1
ATOM 4159 O O . VAL B 1 199 ? 15.852 8.164 20.688 1 92.62 199 VAL B O 1
ATOM 4162 N N . SER B 1 200 ? 18.031 8.438 21 1 91.31 200 SER B N 1
ATOM 4163 C CA . SER B 1 200 ? 17.875 9.594 21.875 1 91.31 200 SER B CA 1
ATOM 4164 C C . SER B 1 200 ? 18.062 10.898 21.109 1 91.31 200 SER B C 1
ATOM 4166 O O . SER B 1 200 ? 19.078 11.07 20.422 1 91.31 200 SER B O 1
ATOM 4168 N N . GLY B 1 201 ? 17.062 11.758 21.172 1 94.25 201 GLY B N 1
ATOM 4169 C CA . GLY B 1 201 ? 17.156 13.023 20.469 1 94.25 201 GLY B CA 1
ATOM 4170 C C . GLY B 1 201 ? 15.984 13.953 20.75 1 94.25 201 GLY B C 1
ATOM 4171 O O . GLY B 1 201 ? 15.133 13.648 21.594 1 94.25 201 GLY B O 1
ATOM 4172 N N . ARG B 1 202 ? 16.062 15.125 20.141 1 95.56 202 ARG B N 1
ATOM 4173 C CA . ARG B 1 202 ? 14.953 16.062 20.172 1 95.56 202 ARG B CA 1
ATOM 4174 C C . ARG B 1 202 ? 13.852 15.633 19.203 1 95.56 202 ARG B C 1
ATOM 4176 O O . ARG B 1 202 ? 14.133 15.305 18.047 1 95.56 202 ARG B O 1
ATOM 4183 N N . GLU B 1 203 ? 12.656 15.641 19.688 1 95.31 203 GLU B N 1
ATOM 4184 C CA . GLU B 1 203 ? 11.531 15.156 18.891 1 95.31 203 GLU B CA 1
ATOM 4185 C C . GLU B 1 203 ? 10.844 16.312 18.156 1 95.31 203 GLU B C 1
ATOM 4187 O O . GLU B 1 203 ? 10.594 17.359 18.734 1 95.31 203 GLU B O 1
ATOM 4192 N N . PHE B 1 204 ? 10.57 16.062 16.891 1 97.69 204 PHE B N 1
ATOM 4193 C CA . PHE B 1 204 ? 9.906 17.047 16.062 1 97.69 204 PHE B CA 1
ATOM 4194 C C . PHE B 1 204 ? 8.789 16.406 15.242 1 97.69 204 PHE B C 1
ATOM 4196 O O . PHE B 1 204 ? 8.797 15.203 15.016 1 97.69 204 PHE B O 1
ATOM 4203 N N . SER B 1 205 ? 7.82 17.219 14.898 1 97.69 205 SER B N 1
ATOM 4204 C CA . SER B 1 205 ? 6.809 16.922 13.891 1 97.69 205 SER B CA 1
ATOM 4205 C C . SER B 1 205 ? 6.73 18.047 12.852 1 97.69 205 SER B C 1
ATOM 4207 O O . SER B 1 205 ? 6.863 19.219 13.195 1 97.69 205 SER B O 1
ATOM 4209 N N . ILE B 1 206 ? 6.578 17.688 11.617 1 98.69 206 ILE B N 1
ATOM 4210 C CA . ILE B 1 206 ? 6.656 18.703 10.586 1 98.69 206 ILE B CA 1
ATOM 4211 C C . ILE B 1 206 ? 5.656 18.391 9.469 1 98.69 206 ILE B C 1
ATOM 4213 O O . ILE B 1 206 ? 5.57 17.25 9.008 1 98.69 206 ILE B O 1
ATOM 4217 N N . GLY B 1 207 ? 4.855 19.391 9.117 1 98.44 207 GLY B N 1
ATOM 4218 C CA . GLY B 1 207 ? 3.904 19.266 8.023 1 98.44 207 GLY B CA 1
ATOM 4219 C C . GLY B 1 207 ? 4.5 19.609 6.676 1 98.44 207 GLY B C 1
ATOM 4220 O O . GLY B 1 207 ? 5.375 20.469 6.578 1 98.44 207 GLY B O 1
ATOM 4221 N N . VAL B 1 208 ? 4.062 18.969 5.676 1 98.75 208 VAL B N 1
ATOM 4222 C CA . VAL B 1 208 ? 4.406 19.266 4.289 1 98.75 208 VAL B CA 1
ATOM 4223 C C . VAL B 1 208 ? 3.193 19.016 3.393 1 98.75 208 VAL B C 1
ATOM 4225 O O . VAL B 1 208 ? 2.412 18.094 3.639 1 98.75 208 VAL B O 1
ATOM 4228 N N . TYR B 1 209 ? 2.949 19.812 2.432 1 98.12 209 TYR B N 1
ATOM 4229 C CA . TYR B 1 209 ? 1.84 19.625 1.506 1 98.12 209 TYR B CA 1
ATOM 4230 C C . TYR B 1 209 ? 2.178 20.172 0.127 1 98.12 209 TYR B C 1
ATOM 4232 O O . TYR B 1 209 ? 3.162 20.891 -0.034 1 98.12 209 TYR B O 1
ATOM 4240 N N . HIS B 1 210 ? 1.497 19.703 -0.826 1 96.62 210 HIS B N 1
ATOM 4241 C CA . HIS B 1 210 ? 1.668 20.141 -2.205 1 96.62 210 HIS B CA 1
ATOM 4242 C C . HIS B 1 210 ? 0.397 20.797 -2.738 1 96.62 210 HIS B C 1
ATOM 4244 O O . HIS B 1 210 ? -0.691 20.219 -2.631 1 96.62 210 HIS B O 1
ATOM 4250 N N . ALA B 1 211 ? 0.481 21.984 -3.252 1 95.56 211 ALA B N 1
ATOM 4251 C CA . ALA B 1 211 ? -0.603 22.734 -3.885 1 95.56 211 ALA B CA 1
ATOM 4252 C C . ALA B 1 211 ? -0.057 23.75 -4.883 1 95.56 211 ALA B C 1
ATOM 4254 O O . ALA B 1 211 ? 1.027 24.312 -4.684 1 95.56 211 ALA B O 1
ATOM 4255 N N . GLN B 1 212 ? -0.82 23.938 -5.961 1 92.75 212 GLN B N 1
ATOM 4256 C CA . GLN B 1 212 ? -0.469 24.938 -6.969 1 92.75 212 GLN B CA 1
ATOM 4257 C C . GLN B 1 212 ? 0.927 24.688 -7.531 1 92.75 212 GLN B C 1
ATOM 4259 O O . GLN B 1 212 ? 1.73 25.609 -7.656 1 92.75 212 GLN B O 1
ATOM 4264 N N . GLY B 1 213 ? 1.284 23.453 -7.637 1 90.06 213 GLY B N 1
ATOM 4265 C CA . GLY B 1 213 ? 2.518 23.062 -8.297 1 90.06 213 GLY B CA 1
ATOM 4266 C C . GLY B 1 213 ? 3.736 23.156 -7.398 1 90.06 213 GLY B C 1
ATOM 4267 O O . GLY B 1 213 ? 4.871 23.047 -7.867 1 90.06 213 GLY B O 1
ATOM 4268 N N . LYS B 1 214 ? 3.449 23.344 -6.125 1 94.38 214 LYS B N 1
ATOM 4269 C CA . LYS B 1 214 ? 4.566 23.547 -5.207 1 94.38 214 LYS B CA 1
ATOM 4270 C C . LYS B 1 214 ? 4.434 22.672 -3.967 1 94.38 214 LYS B C 1
ATOM 4272 O O . LYS B 1 214 ? 3.34 22.531 -3.42 1 94.38 214 LYS B O 1
ATOM 4277 N N . THR B 1 215 ? 5.582 22.047 -3.617 1 96.81 215 THR B N 1
ATOM 4278 C CA . THR B 1 215 ? 5.668 21.359 -2.332 1 96.81 215 THR B CA 1
ATOM 4279 C C . THR B 1 215 ? 6.152 22.312 -1.244 1 96.81 215 THR B C 1
ATOM 4281 O O . THR B 1 215 ? 7.258 22.859 -1.335 1 96.81 215 THR B O 1
ATOM 4284 N N . THR B 1 216 ? 5.352 22.547 -0.246 1 98.12 216 THR B N 1
ATOM 4285 C CA . THR B 1 216 ? 5.664 23.469 0.845 1 98.12 216 THR B CA 1
ATOM 4286 C C . THR B 1 216 ? 5.93 22.703 2.137 1 98.12 216 THR B C 1
ATOM 4288 O O . THR B 1 216 ? 5.047 22 2.643 1 98.12 216 THR B O 1
ATOM 4291 N N . VAL B 1 217 ? 7.141 22.797 2.605 1 98.75 217 VAL B N 1
ATOM 4292 C CA . VAL B 1 217 ? 7.484 22.25 3.914 1 98.75 217 VAL B CA 1
ATOM 4293 C C . VAL B 1 217 ? 7.227 23.312 4.992 1 98.75 217 VAL B C 1
ATOM 4295 O O . VAL B 1 217 ? 7.797 24.391 4.957 1 98.75 217 VAL B O 1
ATOM 4298 N N . LEU B 1 218 ? 6.352 23.031 5.922 1 98.69 218 LEU B N 1
ATOM 4299 C CA . LEU B 1 218 ? 5.992 23.953 6.992 1 98.69 218 LEU B CA 1
ATOM 4300 C C . LEU B 1 218 ? 7.062 23.969 8.078 1 98.69 218 LEU B C 1
ATOM 4302 O O . LEU B 1 218 ? 7.953 23.109 8.094 1 98.69 218 LEU B O 1
ATOM 4306 N N . PRO B 1 219 ? 7.047 25 8.938 1 98.56 219 PRO B N 1
ATOM 4307 C CA . PRO B 1 219 ? 7.969 24.953 10.078 1 98.56 219 PRO B CA 1
ATOM 4308 C C . PRO B 1 219 ? 7.695 23.766 11.008 1 98.56 219 PRO B C 1
ATOM 4310 O O . PRO B 1 219 ? 6.539 23.422 11.25 1 98.56 219 PRO B O 1
ATOM 4313 N N . ALA B 1 220 ? 8.742 23.203 11.5 1 98.62 220 ALA B N 1
ATOM 4314 C CA . ALA B 1 220 ? 8.602 22.062 12.383 1 98.62 220 ALA B CA 1
ATOM 4315 C C . ALA B 1 220 ? 8.102 22.484 13.758 1 98.62 220 ALA B C 1
ATOM 4317 O O . ALA B 1 220 ? 8.297 23.625 14.172 1 98.62 220 ALA B O 1
ATOM 4318 N N . THR B 1 221 ? 7.383 21.578 14.422 1 98.12 221 THR B N 1
ATOM 4319 C CA . THR B 1 221 ? 7.051 21.719 15.836 1 98.12 221 THR B CA 1
ATOM 4320 C C . THR B 1 221 ? 7.957 20.828 16.688 1 98.12 221 THR B C 1
ATOM 4322 O O . THR B 1 221 ? 8.086 19.625 16.422 1 98.12 221 THR B O 1
ATOM 4325 N N . GLU B 1 222 ? 8.641 21.453 17.625 1 97.62 222 GLU B N 1
ATOM 4326 C CA . GLU B 1 222 ? 9.43 20.688 18.594 1 97.62 222 GLU B CA 1
ATOM 4327 C C . GLU B 1 222 ? 8.562 20.219 19.766 1 97.62 222 GLU B C 1
ATOM 4329 O O . GLU B 1 222 ? 7.793 21 20.328 1 97.62 222 GLU B O 1
ATOM 4334 N N . ILE B 1 223 ? 8.602 18.953 20 1 94.19 223 ILE B N 1
ATOM 4335 C CA . ILE B 1 223 ? 7.859 18.359 21.125 1 94.19 223 ILE B CA 1
ATOM 4336 C C . ILE B 1 223 ? 8.789 18.172 22.312 1 94.19 223 ILE B C 1
ATOM 4338 O O . ILE B 1 223 ? 9.727 17.359 22.25 1 94.19 223 ILE B O 1
ATOM 4342 N N . VAL B 1 224 ? 8.562 18.891 23.375 1 90.31 224 VAL B N 1
ATOM 4343 C CA . VAL B 1 224 ? 9.406 18.828 24.562 1 90.31 224 VAL B CA 1
ATOM 4344 C C . VAL B 1 224 ? 8.641 18.188 25.719 1 90.31 224 VAL B C 1
ATOM 4346 O O . VAL B 1 224 ? 7.543 18.625 26.078 1 90.31 224 VAL B O 1
ATOM 4349 N N . SER B 1 225 ? 9.016 17.031 26 1 76.5 225 SER B N 1
ATOM 4350 C CA . SER B 1 225 ? 8.32 16.328 27.078 1 76.5 225 SER B CA 1
ATOM 4351 C C . SER B 1 225 ? 9.078 16.453 28.391 1 76.5 225 SER B C 1
ATOM 4353 O O . SER B 1 225 ? 10.305 16.516 28.406 1 76.5 225 SER B O 1
ATOM 4355 N N . SER B 1 226 ? 8.367 16.953 29.438 1 63 226 SER B N 1
ATOM 4356 C CA . SER B 1 226 ? 8.977 16.969 30.766 1 63 226 SER B CA 1
ATOM 4357 C C . SER B 1 226 ? 9.258 15.555 31.266 1 63 226 SER B C 1
ATOM 4359 O O . SER B 1 226 ? 10.008 15.367 32.219 1 63 226 SER B O 1
ATOM 4361 N N . LYS B 1 227 ? 8.438 14.672 30.781 1 57.47 227 LYS B N 1
ATOM 4362 C CA . LYS B 1 227 ? 8.617 13.312 31.281 1 57.47 227 LYS B CA 1
ATOM 4363 C C . LYS B 1 227 ? 9.469 12.484 30.328 1 57.47 227 LYS B C 1
ATOM 4365 O O . LYS B 1 227 ? 9.508 12.758 29.125 1 57.47 227 LYS B O 1
ATOM 4370 N N . GLU B 1 228 ? 10.297 11.805 30.844 1 50.28 228 GLU B N 1
ATOM 4371 C CA . GLU B 1 228 ? 11.25 10.977 30.109 1 50.28 228 GLU B CA 1
ATOM 4372 C C . GLU B 1 228 ? 10.578 10.305 28.906 1 50.28 228 GLU B C 1
ATOM 4374 O O . GLU B 1 228 ? 11.164 10.242 27.828 1 50.28 228 GLU B O 1
ATOM 4379 N N . PHE B 1 229 ? 9.734 9.125 29.109 1 48.16 229 PHE B N 1
ATOM 4380 C CA . PHE B 1 229 ? 9.289 8.297 28 1 48.16 229 PHE B CA 1
ATOM 4381 C C . PHE B 1 229 ? 7.875 8.672 27.578 1 48.16 229 PHE B C 1
ATOM 4383 O O . PHE B 1 229 ? 7.004 8.875 28.422 1 48.16 229 PHE B O 1
ATOM 4390 N N . PHE B 1 230 ? 7.648 9.281 26.391 1 47.81 230 PHE B N 1
ATOM 4391 C CA . PHE B 1 230 ? 6.43 9.703 25.703 1 47.81 230 PHE B CA 1
ATOM 4392 C C . PHE B 1 230 ? 5.434 8.555 25.609 1 47.81 230 PHE B C 1
ATOM 4394 O O . PHE B 1 230 ? 5.555 7.688 24.75 1 47.81 230 PHE B O 1
ATOM 4401 N N . ASP B 1 231 ? 4.879 7.988 26.656 1 49.69 231 ASP B N 1
ATOM 4402 C CA . ASP B 1 231 ? 3.781 7.043 26.5 1 49.69 231 ASP B CA 1
ATOM 4403 C C . ASP B 1 231 ? 2.471 7.766 26.203 1 49.69 231 ASP B C 1
ATOM 4405 O O . ASP B 1 231 ? 2.436 8.992 26.125 1 49.69 231 ASP B O 1
ATOM 4409 N N . PHE B 1 232 ? 1.466 6.996 25.703 1 49.47 232 PHE B N 1
ATOM 4410 C CA . PHE B 1 232 ? 0.127 7.453 25.359 1 49.47 232 PHE B CA 1
ATOM 4411 C C . PHE B 1 232 ? -0.393 8.461 26.375 1 49.47 232 PHE B C 1
ATOM 4413 O O . PHE B 1 232 ? -0.991 9.469 26 1 49.47 232 PHE B O 1
ATOM 4420 N N . GLU B 1 233 ? -0.079 8.25 27.562 1 46.66 233 GLU B N 1
ATOM 4421 C CA . GLU B 1 233 ? -0.61 9.117 28.609 1 46.66 233 GLU B CA 1
ATOM 4422 C C . GLU B 1 233 ? 0.042 10.5 28.578 1 46.66 233 GLU B C 1
ATOM 4424 O O . GLU B 1 233 ? -0.612 11.508 28.844 1 46.66 233 GLU B O 1
ATOM 4429 N N . ALA B 1 234 ? 1.296 10.492 28.297 1 49.03 234 ALA B N 1
ATOM 4430 C CA . ALA B 1 234 ? 2.01 11.766 28.297 1 49.03 234 ALA B CA 1
ATOM 4431 C C . ALA B 1 234 ? 1.581 12.633 27.109 1 49.03 234 ALA B C 1
ATOM 4433 O O . ALA B 1 234 ? 1.516 13.859 27.234 1 49.03 234 ALA B O 1
ATOM 4434 N N . LYS B 1 235 ? 1.374 11.984 25.953 1 49.25 235 LYS B N 1
ATOM 4435 C CA . LYS B 1 235 ? 1.075 12.742 24.734 1 49.25 235 LYS B CA 1
ATOM 4436 C C . LYS B 1 235 ? -0.235 13.516 24.875 1 49.25 235 LYS B C 1
ATOM 4438 O O . LYS B 1 235 ? -0.364 14.625 24.375 1 49.25 235 LYS B O 1
ATOM 4443 N N . TYR B 1 236 ? -1.192 12.938 25.641 1 48.47 236 TYR B N 1
ATOM 4444 C CA . TYR B 1 236 ? -2.514 13.555 25.656 1 48.47 236 TYR B CA 1
ATOM 4445 C C . TYR B 1 236 ? -2.834 14.156 27.016 1 48.47 236 TYR B C 1
ATOM 4447 O O . TYR B 1 236 ? -3.943 14.641 27.234 1 48.47 236 TYR B O 1
ATOM 4455 N N . SER B 1 237 ? -1.895 14.031 27.938 1 48.5 237 SER B N 1
ATOM 4456 C CA . SER B 1 237 ? -2.191 14.68 29.219 1 48.5 237 SER B CA 1
ATOM 4457 C C . SER B 1 237 ? -1.785 16.156 29.188 1 48.5 237 SER B C 1
ATOM 4459 O O . SER B 1 237 ? -0.64 16.484 28.875 1 48.5 237 SER B O 1
ATOM 4461 N N . PRO B 1 238 ? -2.746 17.047 29.391 1 54.28 238 PRO B N 1
ATOM 4462 C CA . PRO B 1 238 ? -2.461 18.484 29.5 1 54.28 238 PRO B CA 1
ATOM 4463 C C . PRO B 1 238 ? -1.347 18.797 30.5 1 54.28 238 PRO B C 1
ATOM 4465 O O . PRO B 1 238 ? -1.294 18.188 31.562 1 54.28 238 PRO B O 1
ATOM 4468 N N . GLY B 1 239 ? -0.271 19.578 30.172 1 56.25 239 GLY B N 1
ATOM 4469 C CA . GLY B 1 239 ? 0.759 20.094 31.047 1 56.25 239 GLY B CA 1
ATOM 4470 C C . GLY B 1 239 ? 2.076 19.344 30.938 1 56.25 239 GLY B C 1
ATOM 4471 O O . GLY B 1 239 ? 3.113 19.844 31.375 1 56.25 239 GLY B O 1
ATOM 4472 N N . VAL B 1 240 ? 1.994 18.141 30.375 1 62.44 240 VAL B N 1
ATOM 4473 C CA . VAL B 1 240 ? 3.199 17.328 30.453 1 62.44 240 VAL B CA 1
ATOM 4474 C C . VAL B 1 240 ? 4.027 17.5 29.188 1 62.44 240 VAL B C 1
ATOM 4476 O O . VAL B 1 240 ? 5.258 17.406 29.219 1 62.44 240 VAL B O 1
ATOM 4479 N N . THR B 1 241 ? 3.451 18 28.078 1 77.31 241 THR B N 1
ATOM 4480 C CA . THR B 1 241 ? 4.176 18.172 26.812 1 77.31 241 THR B CA 1
ATOM 4481 C C . THR B 1 241 ? 4.02 19.609 26.312 1 77.31 241 THR B C 1
ATOM 4483 O O . THR B 1 241 ? 2.938 20.188 26.391 1 77.31 241 THR B O 1
ATOM 4486 N N . GLU B 1 242 ? 5.184 20.203 26.125 1 87.38 242 GLU B N 1
ATOM 4487 C CA . GLU B 1 242 ? 5.195 21.531 25.5 1 87.38 242 GLU B CA 1
ATOM 4488 C C . GLU B 1 242 ? 5.469 21.422 24 1 87.38 242 GLU B C 1
ATOM 4490 O O . GLU B 1 242 ? 6.352 20.672 23.578 1 87.38 242 GLU B O 1
ATOM 4495 N N . GLU B 1 243 ? 4.672 22.078 23.125 1 92.31 243 GLU B N 1
ATOM 4496 C CA . GLU B 1 243 ? 4.84 22.172 21.672 1 92.31 243 GLU B CA 1
ATOM 4497 C C . GLU B 1 243 ? 5.32 23.547 21.266 1 92.31 243 GLU B C 1
ATOM 4499 O O . GLU B 1 243 ? 4.668 24.562 21.578 1 92.31 243 GLU B O 1
ATOM 4504 N N . ILE B 1 244 ? 6.484 23.578 20.625 1 96.12 244 ILE B N 1
ATOM 4505 C CA . ILE B 1 244 ? 7.074 24.844 20.203 1 96.12 244 ILE B CA 1
ATOM 4506 C C . ILE B 1 244 ? 7.098 24.922 18.688 1 96.12 244 ILE B C 1
ATOM 4508 O O . ILE B 1 244 ? 7.75 24.109 18.031 1 96.12 244 ILE B O 1
ATOM 4512 N N . THR B 1 245 ? 6.414 25.891 18.109 1 97.19 245 THR B N 1
ATOM 4513 C CA . THR B 1 245 ? 6.371 26.094 16.656 1 97.19 245 THR B CA 1
ATOM 4514 C C . THR B 1 245 ? 6.719 27.547 16.312 1 97.19 245 THR B C 1
ATOM 4516 O O . THR B 1 245 ? 6.035 28.469 16.75 1 97.19 245 THR B O 1
ATOM 4519 N N . PRO B 1 246 ? 7.773 27.859 15.555 1 97.69 246 PRO B N 1
ATOM 4520 C CA . PRO B 1 246 ? 8.734 26.891 15.008 1 97.69 246 PRO B CA 1
ATOM 4521 C C . PRO B 1 246 ? 9.633 26.281 16.078 1 97.69 246 PRO B C 1
ATOM 4523 O O . PRO B 1 246 ? 9.945 26.938 17.078 1 97.69 246 PRO B O 1
ATOM 4526 N N . GLY B 1 247 ? 9.938 25.062 15.828 1 97.81 247 GLY B N 1
ATOM 4527 C CA . GLY B 1 247 ? 10.852 24.391 16.734 1 97.81 247 GLY B CA 1
ATOM 4528 C C . GLY B 1 247 ? 12.234 25.031 16.781 1 97.81 247 GLY B C 1
ATOM 4529 O O . GLY B 1 247 ? 12.641 25.688 15.812 1 97.81 247 GLY B O 1
ATOM 4530 N N . ARG B 1 248 ? 12.945 24.875 17.984 1 96.69 248 ARG B N 1
ATOM 4531 C CA . ARG B 1 248 ? 14.289 25.406 18.125 1 96.69 248 ARG B CA 1
ATOM 4532 C C . ARG B 1 248 ? 15.297 24.609 17.312 1 96.69 248 ARG B C 1
ATOM 4534 O O . ARG B 1 248 ? 15.625 23.484 17.656 1 96.69 248 ARG B O 1
ATOM 4541 N N . MET B 1 249 ? 15.695 25.203 16.188 1 97.75 249 MET B N 1
ATOM 4542 C CA . MET B 1 249 ? 16.688 24.594 15.289 1 97.75 249 MET B CA 1
ATOM 4543 C C . MET B 1 249 ? 17.625 25.641 14.727 1 97.75 249 MET B C 1
ATOM 4545 O O . MET B 1 249 ? 17.234 26.797 14.539 1 97.75 249 MET B O 1
ATOM 4549 N N . SER B 1 250 ? 18.906 25.25 14.531 1 97.38 250 SER B N 1
ATOM 4550 C CA . SER B 1 250 ? 19.828 26.109 13.797 1 97.38 250 SER B CA 1
ATOM 4551 C C . SER B 1 250 ? 19.406 26.25 12.336 1 97.38 250 SER B C 1
ATOM 4553 O O . SER B 1 250 ? 18.594 25.469 11.844 1 97.38 250 SER B O 1
ATOM 4555 N N . GLU B 1 251 ? 19.953 27.219 11.664 1 97.69 251 GLU B N 1
ATOM 4556 C CA . GLU B 1 251 ? 19.656 27.422 10.242 1 97.69 251 GLU B CA 1
ATOM 4557 C C . GLU B 1 251 ? 20.062 26.188 9.422 1 97.69 251 GLU B C 1
ATOM 4559 O O . GLU B 1 251 ? 19.359 25.797 8.5 1 97.69 251 GLU B O 1
ATOM 4564 N N . GLU B 1 252 ? 21.172 25.656 9.781 1 97.56 252 GLU B N 1
ATOM 4565 C CA . GLU B 1 252 ? 21.641 24.469 9.094 1 97.56 252 GLU B CA 1
ATOM 4566 C C . GLU B 1 252 ? 20.672 23.297 9.281 1 97.56 252 GLU B C 1
ATOM 4568 O O . GLU B 1 252 ? 20.375 22.578 8.328 1 97.56 252 GLU B O 1
ATOM 4573 N N . GLU B 1 253 ? 20.156 23.094 10.461 1 97.94 253 GLU B N 1
ATOM 4574 C CA . GLU B 1 253 ? 19.188 22.047 10.734 1 97.94 253 GLU B CA 1
ATOM 4575 C C . GLU B 1 253 ? 17.922 22.234 9.914 1 97.94 253 GLU B C 1
ATOM 4577 O O . GLU B 1 253 ? 17.406 21.281 9.32 1 97.94 253 GLU B O 1
ATOM 4582 N N . VAL B 1 254 ? 17.438 23.453 9.891 1 98.38 254 VAL B N 1
ATOM 4583 C CA . VAL B 1 254 ? 16.219 23.766 9.172 1 98.38 254 VAL B CA 1
ATOM 4584 C C . VAL B 1 254 ? 16.391 23.438 7.691 1 98.38 254 VAL B C 1
ATOM 4586 O O . VAL B 1 254 ? 15.531 22.781 7.09 1 98.38 254 VAL B O 1
ATOM 4589 N N . ASN B 1 255 ? 17.484 23.859 7.133 1 98.31 255 ASN B N 1
ATOM 4590 C CA . ASN B 1 255 ? 17.734 23.625 5.715 1 98.31 255 ASN B CA 1
ATOM 4591 C C . ASN B 1 255 ? 17.828 22.141 5.398 1 98.31 255 ASN B C 1
ATOM 4593 O O . ASN B 1 255 ? 17.266 21.672 4.406 1 98.31 255 ASN B O 1
ATOM 4597 N N . ARG B 1 256 ? 18.531 21.422 6.199 1 98.31 256 ARG B N 1
ATOM 4598 C CA . ARG B 1 256 ? 18.688 19.984 6.023 1 98.31 256 ARG B CA 1
ATOM 4599 C C . ARG B 1 256 ? 17.344 19.266 6.148 1 98.31 256 ARG B C 1
ATOM 4601 O O . ARG B 1 256 ? 17 18.422 5.309 1 98.31 256 ARG B O 1
ATOM 4608 N N . VAL B 1 257 ? 16.594 19.625 7.152 1 98.62 257 VAL B N 1
ATOM 4609 C CA . VAL B 1 257 ? 15.289 19.016 7.395 1 98.62 257 VAL B CA 1
ATOM 4610 C C . VAL B 1 257 ? 14.359 19.281 6.215 1 98.62 257 VAL B C 1
ATOM 4612 O O . VAL B 1 257 ? 13.688 18.375 5.727 1 98.62 257 VAL B O 1
ATOM 4615 N N . ASN B 1 258 ? 14.375 20.484 5.754 1 98.56 258 ASN B N 1
ATOM 4616 C CA . ASN B 1 258 ? 13.508 20.844 4.641 1 98.56 258 ASN B CA 1
ATOM 4617 C C . ASN B 1 258 ? 13.805 20.016 3.398 1 98.56 258 ASN B C 1
ATOM 4619 O O . ASN B 1 258 ? 12.883 19.531 2.732 1 98.56 258 ASN B O 1
ATOM 4623 N N . ARG B 1 259 ? 15.055 19.766 3.117 1 97.88 259 ARG B N 1
ATOM 4624 C CA . ARG B 1 259 ? 15.43 18.984 1.948 1 97.88 259 ARG B CA 1
ATOM 4625 C C . ARG B 1 259 ? 15.023 17.516 2.115 1 97.88 259 ARG B C 1
ATOM 4627 O O . ARG B 1 259 ? 14.5 16.906 1.182 1 97.88 259 ARG B O 1
ATOM 4634 N N . ILE B 1 260 ? 15.227 17 3.299 1 98.69 260 ILE B N 1
ATOM 4635 C CA . ILE B 1 260 ? 14.906 15.602 3.576 1 98.69 260 ILE B CA 1
ATOM 4636 C C . ILE B 1 260 ? 13.398 15.383 3.473 1 98.69 260 ILE B C 1
ATOM 4638 O O . ILE B 1 260 ? 12.945 14.438 2.83 1 98.69 260 ILE B O 1
ATOM 4642 N N . ILE B 1 261 ? 12.664 16.312 4.066 1 98.81 261 ILE B N 1
ATOM 4643 C CA . ILE B 1 261 ? 11.211 16.188 4.141 1 98.81 261 ILE B CA 1
ATOM 4644 C C . ILE B 1 261 ? 10.617 16.25 2.736 1 98.81 261 ILE B C 1
ATOM 4646 O O . ILE B 1 261 ? 9.719 15.469 2.406 1 98.81 261 ILE B O 1
ATOM 4650 N N . ALA B 1 262 ? 11.078 17.125 1.934 1 98.19 262 ALA B N 1
ATOM 4651 C CA . ALA B 1 262 ? 10.617 17.219 0.551 1 98.19 262 ALA B CA 1
ATOM 4652 C C . ALA B 1 262 ? 10.898 15.922 -0.205 1 98.19 262 ALA B C 1
ATOM 4654 O O . ALA B 1 262 ? 10.062 15.461 -0.985 1 98.19 262 ALA B O 1
ATOM 4655 N N . GLN B 1 263 ? 12.047 15.32 0.046 1 97.69 263 GLN B N 1
ATOM 4656 C CA . GLN B 1 263 ? 12.406 14.07 -0.613 1 97.69 263 GLN B CA 1
ATOM 4657 C C . GLN B 1 263 ? 11.523 12.922 -0.132 1 97.69 263 GLN B C 1
ATOM 4659 O O . GLN B 1 263 ? 11.141 12.055 -0.92 1 97.69 263 GLN B O 1
ATOM 4664 N N . VAL B 1 264 ? 11.219 12.906 1.18 1 98.69 264 VAL B N 1
ATOM 4665 C CA . VAL B 1 264 ? 10.328 11.875 1.71 1 98.69 264 VAL B CA 1
ATOM 4666 C C . VAL B 1 264 ? 8.961 11.984 1.044 1 98.69 264 VAL B C 1
ATOM 4668 O O . VAL B 1 264 ? 8.398 10.977 0.609 1 98.69 264 VAL B O 1
ATOM 4671 N N . TYR B 1 265 ? 8.469 13.227 0.955 1 98.62 265 TYR B N 1
ATOM 4672 C CA . TYR B 1 265 ? 7.176 13.492 0.342 1 98.62 265 TYR B CA 1
ATOM 4673 C C . TYR B 1 265 ? 7.133 12.977 -1.092 1 98.62 265 TYR B C 1
ATOM 4675 O O . TYR B 1 265 ? 6.141 12.375 -1.514 1 98.62 265 TYR B O 1
ATOM 4683 N N . GLN B 1 266 ? 8.188 13.148 -1.785 1 96.56 266 GLN B N 1
ATOM 4684 C CA . GLN B 1 266 ? 8.273 12.703 -3.174 1 96.56 266 GLN B CA 1
ATOM 4685 C C . GLN B 1 266 ? 8.445 11.188 -3.258 1 96.56 266 GLN B C 1
ATOM 4687 O O . GLN B 1 266 ? 7.723 10.516 -3.994 1 96.56 266 GLN B O 1
ATOM 4692 N N . LYS B 1 267 ? 9.359 10.656 -2.48 1 97.31 267 LYS B N 1
ATOM 4693 C CA . LYS B 1 267 ? 9.711 9.242 -2.529 1 97.31 267 LYS B CA 1
ATOM 4694 C C . LYS B 1 267 ? 8.508 8.359 -2.199 1 97.31 267 LYS B C 1
ATOM 4696 O O . LYS B 1 267 ? 8.352 7.277 -2.762 1 97.31 267 LYS B O 1
ATOM 4701 N N . LEU B 1 268 ? 7.645 8.844 -1.375 1 98.19 268 LEU B N 1
ATOM 4702 C CA . LEU B 1 268 ? 6.473 8.07 -0.98 1 98.19 268 LEU B CA 1
ATOM 4703 C C . LEU B 1 268 ? 5.27 8.422 -1.85 1 98.19 268 LEU B C 1
ATOM 4705 O O . LEU B 1 268 ? 4.168 7.91 -1.631 1 98.19 268 LEU B O 1
ATOM 4709 N N . ASN B 1 269 ? 5.504 9.289 -2.809 1 97.12 269 ASN B N 1
ATOM 4710 C CA . ASN B 1 269 ? 4.457 9.688 -3.744 1 97.12 269 ASN B CA 1
ATOM 4711 C C . ASN B 1 269 ? 3.248 10.273 -3.016 1 97.12 269 ASN B C 1
ATOM 4713 O O . ASN B 1 269 ? 2.109 9.891 -3.285 1 97.12 269 ASN B O 1
ATOM 4717 N N . CYS B 1 270 ? 3.52 11.164 -2.062 1 97.88 270 CYS B N 1
ATOM 4718 C CA . CYS B 1 270 ? 2.477 11.734 -1.217 1 97.88 270 CYS B CA 1
ATOM 4719 C C . CYS B 1 270 ? 1.655 12.766 -1.983 1 97.88 270 CYS B C 1
ATOM 4721 O O . CYS B 1 270 ? 2.117 13.312 -2.984 1 97.88 270 CYS B O 1
ATOM 4723 N N . LYS B 1 271 ? 0.458 12.969 -1.55 1 96.44 271 LYS B N 1
ATOM 4724 C CA . LYS B 1 271 ? -0.488 14.008 -1.96 1 96.44 271 LYS B CA 1
ATOM 4725 C C . LYS B 1 271 ? -1.159 14.648 -0.75 1 96.44 271 LYS B C 1
ATOM 4727 O O . LYS B 1 271 ? -1.217 14.047 0.326 1 96.44 271 LYS B O 1
ATOM 4732 N N . GLY B 1 272 ? -1.666 15.844 -0.958 1 96.75 272 GLY B N 1
ATOM 4733 C CA . GLY B 1 272 ? -2.291 16.516 0.165 1 96.75 272 GLY B CA 1
ATOM 4734 C C . GLY B 1 272 ? -1.309 16.891 1.263 1 96.75 272 GLY B C 1
ATOM 4735 O O . GLY B 1 272 ? -0.137 17.156 0.991 1 96.75 272 GLY B O 1
ATOM 4736 N N . ALA B 1 273 ? -1.807 17.047 2.436 1 97.69 273 ALA B N 1
ATOM 4737 C CA . ALA B 1 273 ? -0.976 17.406 3.584 1 97.69 273 ALA B CA 1
ATOM 4738 C C . ALA B 1 273 ? -0.646 16.172 4.418 1 97.69 273 ALA B C 1
ATOM 4740 O O . ALA B 1 273 ? -1.532 15.375 4.742 1 97.69 273 ALA B O 1
ATOM 4741 N N . VAL B 1 274 ? 0.607 16.016 4.68 1 98.38 274 VAL B N 1
ATOM 4742 C CA . VAL B 1 274 ? 1.044 14.93 5.551 1 98.38 274 VAL B CA 1
ATOM 4743 C C . VAL B 1 274 ? 1.928 15.484 6.668 1 98.38 274 VAL B C 1
ATOM 4745 O O . VAL B 1 274 ? 2.395 16.625 6.586 1 98.38 274 VAL B O 1
ATOM 4748 N N . ARG B 1 275 ? 2.07 14.734 7.695 1 97.94 275 ARG B N 1
ATOM 4749 C CA . ARG B 1 275 ? 2.93 15.094 8.82 1 97.94 275 ARG B CA 1
ATOM 4750 C C . ARG B 1 275 ? 3.967 14.008 9.086 1 97.94 275 ARG B C 1
ATOM 4752 O O . ARG B 1 275 ? 3.631 12.828 9.156 1 97.94 275 ARG B O 1
ATOM 4759 N N . ILE B 1 276 ? 5.191 14.406 9.234 1 98.12 276 ILE B N 1
ATOM 4760 C CA . ILE B 1 276 ? 6.301 13.484 9.453 1 98.12 276 ILE B CA 1
ATOM 4761 C C . ILE B 1 276 ? 6.91 13.727 10.828 1 98.12 276 ILE B C 1
ATOM 4763 O O . ILE B 1 276 ? 7.199 14.867 11.195 1 98.12 276 ILE B O 1
ATOM 4767 N N . ASP B 1 277 ? 7.062 12.688 11.609 1 96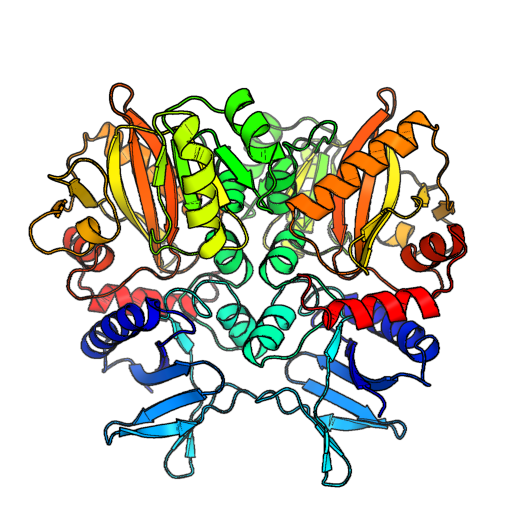.31 277 ASP B N 1
ATOM 4768 C CA . ASP B 1 277 ? 7.719 12.734 12.906 1 96.31 277 ASP B CA 1
ATOM 4769 C C . ASP B 1 277 ? 9.172 12.273 12.812 1 96.31 277 ASP B C 1
ATOM 4771 O O . ASP B 1 277 ? 9.469 11.297 12.117 1 96.31 277 ASP B O 1
ATOM 4775 N N . TYR B 1 278 ? 10.016 13.023 13.516 1 97.69 278 TYR B N 1
ATOM 4776 C CA . TYR B 1 278 ? 11.438 12.68 13.453 1 97.69 278 TYR B CA 1
ATOM 4777 C C . TYR B 1 278 ? 12.164 13.133 14.711 1 97.69 278 TYR B C 1
ATOM 4779 O O . TYR B 1 278 ? 11.625 13.914 15.5 1 97.69 278 TYR B O 1
ATOM 4787 N N . PHE B 1 279 ? 13.383 12.578 14.852 1 96.81 279 PHE B N 1
ATOM 4788 C CA . PHE B 1 279 ? 14.32 13.016 15.875 1 96.81 279 PHE B CA 1
ATOM 4789 C C . PHE B 1 279 ? 15.523 13.703 15.25 1 96.81 279 PHE B C 1
ATOM 4791 O O . PHE B 1 279 ? 15.969 13.32 14.164 1 96.81 279 PHE B O 1
ATOM 4798 N N . LEU B 1 280 ? 15.938 14.68 15.867 1 98 280 LEU B N 1
ATOM 4799 C CA . LEU B 1 280 ? 17.344 15.062 15.719 1 98 280 LEU B CA 1
ATOM 4800 C C . LEU B 1 280 ? 18.188 14.492 16.844 1 98 280 LEU B C 1
ATOM 4802 O O . LEU B 1 280 ? 18.047 14.898 18 1 98 280 LEU B O 1
ATOM 4806 N N . GLU B 1 281 ? 18.969 13.469 16.453 1 96.94 281 GLU B N 1
ATOM 4807 C CA . GLU B 1 281 ? 19.734 12.727 17.453 1 96.94 281 GLU B CA 1
ATOM 4808 C C . GLU B 1 281 ? 20.594 13.656 18.297 1 96.94 281 GLU B C 1
ATOM 4810 O O . GLU B 1 281 ? 21.234 14.57 17.766 1 96.94 281 GLU B O 1
ATOM 4815 N N . HIS B 1 282 ? 20.656 13.227 19.578 1 93 282 HIS B N 1
ATOM 4816 C CA . HIS B 1 282 ? 21.547 13.992 20.438 1 93 282 HIS B CA 1
ATOM 4817 C C . HIS B 1 282 ? 23 13.82 20 1 93 282 HIS B C 1
ATOM 4819 O O . HIS B 1 282 ? 23.375 12.766 19.484 1 93 282 HIS B O 1
ATOM 4825 N N . GLU B 1 283 ? 23.812 14.75 20.031 1 90.5 283 GLU B N 1
ATOM 4826 C CA . GLU B 1 283 ? 25.266 14.734 19.844 1 90.5 283 GLU B CA 1
ATOM 4827 C C . GLU B 1 283 ? 25.625 14.938 18.375 1 90.5 283 GLU B C 1
ATOM 4829 O O . GLU B 1 283 ? 26.547 15.688 18.047 1 90.5 283 GLU B O 1
ATOM 4834 N N . THR B 1 284 ? 24.859 14.125 17.469 1 94.19 284 THR B N 1
ATOM 4835 C CA . THR B 1 284 ? 25.281 14.141 16.078 1 94.19 284 THR B CA 1
ATOM 4836 C C . THR B 1 284 ? 24.391 15.062 15.242 1 94.19 284 THR B C 1
ATOM 4838 O O . THR B 1 284 ? 24.766 15.484 14.148 1 94.19 284 THR B O 1
ATOM 4841 N N . GLY B 1 285 ? 23.172 15.227 15.727 1 96.19 285 GLY B N 1
ATOM 4842 C CA . GLY B 1 285 ? 22.219 16.031 14.977 1 96.19 285 GLY B CA 1
ATOM 4843 C C . GLY B 1 285 ? 21.625 15.289 13.789 1 96.19 285 GLY B C 1
ATOM 4844 O O . GLY B 1 285 ? 20.875 15.875 13 1 96.19 285 GLY B O 1
ATOM 4845 N N . LYS B 1 286 ? 21.906 14.031 13.68 1 97.69 286 LYS B N 1
ATOM 4846 C CA . LYS B 1 286 ? 21.406 13.242 12.555 1 97.69 286 LYS B CA 1
ATOM 4847 C C . LYS B 1 286 ? 19.875 13.195 12.562 1 97.69 286 LYS B C 1
ATOM 4849 O O . LYS B 1 286 ? 19.25 13.07 13.617 1 97.69 286 LYS B O 1
ATOM 4854 N N . PHE B 1 287 ? 19.281 13.297 11.367 1 98.56 287 PHE B N 1
ATOM 4855 C CA . PHE B 1 287 ? 17.844 13.203 11.172 1 98.56 287 PHE B CA 1
ATOM 4856 C C . PHE B 1 287 ? 17.391 11.742 11.195 1 98.56 287 PHE B C 1
ATOM 4858 O O . PHE B 1 287 ? 17.703 10.969 10.289 1 98.56 287 PHE B O 1
ATOM 4865 N N . TYR B 1 288 ? 16.609 11.352 12.211 1 98.38 288 TYR B N 1
ATOM 4866 C CA . TYR B 1 288 ? 16.047 10 12.289 1 98.38 288 TYR B CA 1
ATOM 4867 C C . TYR B 1 288 ? 14.547 10.023 12.008 1 98.38 288 TYR B C 1
ATOM 4869 O O . TYR B 1 288 ? 13.773 10.625 12.758 1 98.38 288 TYR B O 1
ATOM 4877 N N . PHE B 1 289 ? 14.133 9.367 10.984 1 98.44 289 PHE B N 1
ATOM 4878 C CA . PHE B 1 289 ? 12.734 9.242 10.594 1 98.44 289 PHE B CA 1
ATOM 4879 C C . PHE B 1 289 ? 11.984 8.328 11.555 1 98.44 289 PHE B C 1
ATOM 4881 O O . PHE B 1 289 ? 12.453 7.234 11.875 1 98.44 289 PHE B O 1
ATOM 4888 N N . ILE B 1 290 ? 10.812 8.727 12.031 1 94.88 290 ILE B N 1
ATOM 4889 C CA . ILE B 1 290 ? 10.016 7.902 12.938 1 94.88 290 ILE B CA 1
ATOM 4890 C C . ILE B 1 290 ? 8.828 7.32 12.188 1 94.88 290 ILE B C 1
ATOM 4892 O O . ILE B 1 290 ? 8.719 6.102 12.023 1 94.88 290 ILE B O 1
ATOM 4896 N N . GLU B 1 291 ? 7.949 8.195 11.703 1 95.12 291 GLU B N 1
ATOM 4897 C CA . GLU B 1 291 ? 6.746 7.777 10.992 1 95.12 291 GLU B CA 1
ATOM 4898 C C . GLU B 1 291 ? 6.148 8.938 10.195 1 95.12 291 GLU B C 1
ATOM 4900 O O . GLU B 1 291 ? 6.613 10.078 10.305 1 95.12 291 GLU B O 1
ATOM 4905 N N . ILE B 1 292 ? 5.23 8.648 9.375 1 97.12 292 ILE B N 1
ATOM 4906 C CA . ILE B 1 292 ? 4.5 9.633 8.586 1 97.12 292 ILE B CA 1
ATOM 4907 C C . ILE B 1 292 ? 2.998 9.398 8.734 1 97.12 292 ILE B C 1
ATOM 4909 O O . ILE B 1 292 ? 2.541 8.258 8.75 1 97.12 292 ILE B O 1
ATOM 4913 N N . ASN B 1 293 ? 2.232 10.445 8.898 1 95.12 293 ASN B N 1
ATOM 4914 C CA . ASN B 1 293 ? 0.774 10.438 8.953 1 95.12 293 ASN B CA 1
ATOM 4915 C C . ASN B 1 293 ? 0.166 11.148 7.746 1 95.12 293 ASN B C 1
ATOM 4917 O O . ASN B 1 293 ? 0.395 12.344 7.547 1 95.12 293 ASN B O 1
ATOM 4921 N N . THR B 1 294 ? -0.642 10.445 6.977 1 97.19 294 THR B N 1
ATOM 4922 C CA . THR B 1 294 ? -1.112 10.984 5.703 1 97.19 294 THR B CA 1
ATOM 4923 C C . THR B 1 294 ? -2.473 11.656 5.871 1 97.19 294 THR B C 1
ATOM 4925 O O . THR B 1 294 ? -2.979 12.289 4.938 1 97.19 294 THR B O 1
ATOM 4928 N N . VAL B 1 295 ? -3.096 11.531 7.016 1 95.75 295 VAL B N 1
ATOM 4929 C CA . VAL B 1 295 ? -4.266 12.305 7.418 1 95.75 295 VAL B CA 1
ATOM 4930 C C . VAL B 1 295 ? -4.039 12.898 8.805 1 95.75 295 VAL B C 1
ATOM 4932 O O . VAL B 1 295 ? -4.684 12.492 9.773 1 95.75 295 VAL B O 1
ATOM 4935 N N . PRO B 1 296 ? -3.172 13.844 8.852 1 93.75 296 PRO B N 1
ATOM 4936 C CA . PRO B 1 296 ? -2.852 14.398 10.172 1 93.75 296 PRO B CA 1
ATOM 4937 C C . PRO B 1 296 ? -4.043 15.086 10.828 1 93.75 296 PRO B C 1
ATOM 4939 O O . PRO B 1 296 ? -4.91 15.625 10.133 1 93.75 296 PRO B O 1
ATOM 4942 N N . GLY B 1 297 ? -4.016 15.047 12.125 1 89.69 297 GLY B N 1
ATOM 4943 C CA . GLY B 1 297 ? -5.066 15.727 12.867 1 89.69 297 GLY B CA 1
ATOM 4944 C C . GLY B 1 297 ? -5.184 17.203 12.531 1 89.69 297 GLY B C 1
ATOM 4945 O O . GLY B 1 297 ? -4.18 17.859 12.25 1 89.69 297 GLY B O 1
ATOM 4946 N N . GLN B 1 298 ? -6.398 17.672 12.562 1 90.56 298 GLN B N 1
ATOM 4947 C CA . GLN B 1 298 ? -6.691 19.078 12.266 1 90.56 298 GLN B CA 1
ATOM 4948 C C . GLN B 1 298 ? -7.555 19.703 13.359 1 90.56 298 GLN B C 1
ATOM 4950 O O . GLN B 1 298 ? -8.492 20.438 13.062 1 90.56 298 GLN B O 1
ATOM 4955 N N . THR B 1 299 ? -7.242 19.344 14.531 1 86.5 299 THR B N 1
ATOM 4956 C CA . THR B 1 299 ? -7.93 20 15.633 1 86.5 299 THR B CA 1
ATOM 4957 C C . THR B 1 299 ? -7.422 21.422 15.805 1 86.5 299 THR B C 1
ATOM 4959 O O . THR B 1 299 ? -6.469 21.844 15.141 1 86.5 299 THR B O 1
ATOM 4962 N N . GLU B 1 300 ? -8.094 22.156 16.703 1 80.81 300 GLU B N 1
ATOM 4963 C CA . GLU B 1 300 ? -7.715 23.562 16.922 1 80.81 300 GLU B CA 1
ATOM 4964 C C . GLU B 1 300 ? -6.262 23.672 17.375 1 80.81 300 GLU B C 1
ATOM 4966 O O . GLU B 1 300 ? -5.57 24.625 17.016 1 80.81 300 GLU B O 1
ATOM 4971 N N . THR B 1 301 ? -5.793 22.688 18.062 1 83.06 301 THR B N 1
ATOM 4972 C CA . THR B 1 301 ? -4.449 22.734 18.625 1 83.06 301 THR B CA 1
ATOM 4973 C C . THR B 1 301 ? -3.521 21.766 17.906 1 83.06 301 THR B C 1
ATOM 4975 O O . THR B 1 301 ? -2.418 21.484 18.391 1 83.06 301 THR B O 1
ATOM 4978 N N . SER B 1 302 ? -4.031 21.344 16.766 1 89.56 302 SER B N 1
ATOM 4979 C CA . SER B 1 302 ? -3.219 20.359 16.047 1 89.56 302 SER B CA 1
ATOM 4980 C C . SER B 1 302 ? -1.923 20.984 15.547 1 89.56 302 SER B C 1
ATOM 4982 O O . SER B 1 302 ? -1.854 22.203 15.328 1 89.56 302 SER B O 1
ATOM 4984 N N . LEU B 1 303 ? -0.967 20.188 15.352 1 93.88 303 LEU B N 1
ATOM 4985 C CA . LEU B 1 303 ? 0.364 20.625 14.945 1 93.88 303 LEU B CA 1
ATOM 4986 C C . LEU B 1 303 ? 0.329 21.266 13.562 1 93.88 303 LEU B C 1
ATOM 4988 O O . LEU B 1 303 ? 0.94 22.312 13.344 1 93.88 303 LEU B O 1
ATOM 4992 N N . ILE B 1 304 ? -0.434 20.719 12.641 1 94.81 304 ILE B N 1
ATOM 4993 C CA . ILE B 1 304 ? -0.503 21.25 11.281 1 94.81 304 ILE B CA 1
ATOM 4994 C C . ILE B 1 304 ? -1.069 22.672 11.305 1 94.81 304 ILE B C 1
ATOM 4996 O O . ILE B 1 304 ? -0.562 23.562 10.617 1 94.81 304 ILE B O 1
ATOM 5000 N N . SER B 1 305 ? -2.129 22.891 12.102 1 94 305 SER B N 1
ATOM 5001 C CA . SER B 1 305 ? -2.729 24.219 12.188 1 94 305 SER B CA 1
ATOM 5002 C C . SER B 1 305 ? -1.731 25.234 12.727 1 94 305 SER B C 1
ATOM 5004 O O . SER B 1 305 ? -1.639 26.344 12.203 1 94 305 SER B O 1
ATOM 5006 N N . GLN B 1 306 ? -0.975 24.844 13.789 1 95.38 306 GLN B N 1
ATOM 5007 C CA . GLN B 1 306 ? 0.058 25.719 14.352 1 95.38 306 GLN B CA 1
ATOM 5008 C C . GLN B 1 306 ? 1.115 26.047 13.305 1 95.38 306 GLN B C 1
ATOM 5010 O O . GLN B 1 306 ? 1.534 27.203 13.195 1 95.38 306 GLN B O 1
ATOM 5015 N N . GLN B 1 307 ? 1.487 25.109 12.562 1 98.06 307 GLN B N 1
ATOM 5016 C CA . GLN B 1 307 ? 2.547 25.266 11.57 1 98.06 307 GLN B CA 1
ATOM 5017 C C . GLN B 1 307 ? 2.09 26.141 10.406 1 98.06 307 GLN B C 1
ATOM 5019 O O . GLN B 1 307 ? 2.852 26.969 9.914 1 98.06 307 GLN B O 1
ATOM 5024 N N . VAL B 1 308 ? 0.87 25.984 9.961 1 96.62 308 VAL B N 1
ATOM 5025 C CA . VAL B 1 308 ? 0.282 26.797 8.914 1 96.62 308 VAL B CA 1
ATOM 5026 C C . VAL B 1 308 ? 0.246 28.266 9.359 1 96.62 308 VAL B C 1
ATOM 5028 O O . VAL B 1 308 ? 0.67 29.156 8.617 1 96.62 308 VAL B O 1
ATOM 5031 N N . ARG B 1 309 ? -0.157 28.531 10.602 1 96.06 309 ARG B N 1
ATOM 5032 C CA . ARG B 1 309 ? -0.214 29.891 11.141 1 96.06 309 ARG B CA 1
ATOM 5033 C C . ARG B 1 309 ? 1.182 30.5 11.242 1 96.06 309 ARG B C 1
ATOM 5035 O O . ARG B 1 309 ? 1.356 31.703 11.055 1 96.06 309 ARG B O 1
ATOM 5042 N N . ALA B 1 310 ? 2.158 29.656 11.492 1 97.31 310 ALA B N 1
ATOM 5043 C CA . ALA B 1 310 ? 3.529 30.125 11.703 1 97.31 310 ALA B CA 1
ATOM 5044 C C . ALA B 1 310 ? 4.109 30.719 10.43 1 97.31 310 ALA B C 1
ATOM 5046 O O . ALA B 1 310 ? 5.066 31.5 10.477 1 97.31 310 ALA B O 1
ATOM 5047 N N . ILE B 1 311 ? 3.572 30.375 9.289 1 97.31 311 ILE B N 1
ATOM 5048 C CA . ILE B 1 311 ? 4.086 30.953 8.062 1 97.31 311 ILE B CA 1
ATOM 5049 C C . ILE B 1 311 ? 3.17 32.094 7.605 1 97.31 311 ILE B C 1
ATOM 5051 O O . ILE B 1 311 ? 3.25 32.531 6.461 1 97.31 311 ILE B O 1
ATOM 5055 N N . GLY B 1 312 ? 2.193 32.469 8.469 1 97.38 312 GLY B N 1
ATOM 5056 C CA . GLY B 1 312 ? 1.332 33.625 8.211 1 97.38 312 GLY B CA 1
ATOM 5057 C C . GLY B 1 312 ? 0.136 33.281 7.34 1 97.38 312 GLY B C 1
ATOM 5058 O O . GLY B 1 312 ? -0.535 34.188 6.82 1 97.38 312 GLY B O 1
ATOM 5059 N N . MET B 1 313 ? -0.131 32.062 7.16 1 96.81 313 MET B N 1
ATOM 5060 C CA . MET B 1 313 ? -1.271 31.625 6.359 1 96.81 313 MET B CA 1
ATOM 5061 C C . MET B 1 313 ? -2.469 31.297 7.246 1 96.81 313 MET B C 1
ATOM 5063 O O . MET B 1 313 ? -2.312 30.719 8.32 1 96.81 313 MET B O 1
ATOM 5067 N N . GLU B 1 314 ? -3.648 31.656 6.762 1 96.62 314 GLU B N 1
ATOM 5068 C CA . GLU B 1 314 ? -4.867 31.266 7.461 1 96.62 314 GLU B CA 1
ATOM 5069 C C . GLU B 1 314 ? -5.215 29.812 7.184 1 96.62 314 GLU B C 1
ATOM 5071 O O . GLU B 1 314 ? -5.074 29.328 6.055 1 96.62 314 GLU B O 1
ATOM 5076 N N . VAL B 1 315 ? -5.75 29.188 8.188 1 96.56 315 VAL B N 1
ATOM 5077 C CA . VAL B 1 315 ? -6.117 27.781 8.055 1 96.56 315 VAL B CA 1
ATOM 5078 C C . VAL B 1 315 ? -7.191 27.625 6.977 1 96.56 315 VAL B C 1
ATOM 5080 O O . VAL B 1 315 ? -7.191 26.656 6.227 1 96.56 315 VAL B O 1
ATOM 5083 N N . LYS B 1 316 ? -8.07 28.609 6.891 1 97.5 316 LYS B N 1
ATOM 5084 C CA . LYS B 1 316 ? -9.086 28.609 5.848 1 97.5 316 LYS B CA 1
ATOM 5085 C C . LYS B 1 316 ? -8.453 28.562 4.461 1 97.5 316 LYS B C 1
ATOM 5087 O O . LYS B 1 316 ? -8.914 27.828 3.588 1 97.5 316 LYS B O 1
ATOM 5092 N N . GLU B 1 317 ? -7.434 29.359 4.301 1 97.69 317 GLU B N 1
ATOM 5093 C CA . GLU B 1 317 ? -6.703 29.375 3.035 1 97.69 317 GLU B CA 1
ATOM 5094 C C . GLU B 1 317 ? -6.016 28.047 2.771 1 97.69 317 GLU B C 1
ATOM 5096 O O . GLU B 1 317 ? -6.008 27.562 1.639 1 97.69 317 GLU B O 1
ATOM 5101 N N . PHE B 1 318 ? -5.434 27.531 3.752 1 97.31 318 PHE B N 1
ATOM 5102 C CA . PHE B 1 318 ? -4.781 26.234 3.674 1 97.31 318 PHE B CA 1
ATOM 5103 C C . PHE B 1 318 ? -5.754 25.172 3.189 1 97.31 318 PHE B C 1
ATOM 5105 O O . PHE B 1 318 ? -5.453 24.422 2.254 1 97.31 318 PHE B O 1
ATOM 5112 N N . TYR B 1 319 ? -6.973 25.062 3.777 1 97.75 319 TYR B N 1
ATOM 5113 C CA . TYR B 1 319 ? -7.988 24.094 3.367 1 97.75 319 TYR B CA 1
ATOM 5114 C C . TYR B 1 319 ? -8.414 24.328 1.922 1 97.75 319 TYR B C 1
ATOM 5116 O O . TYR B 1 319 ? -8.648 23.375 1.174 1 97.75 319 TYR B O 1
ATOM 5124 N N . THR B 1 320 ? -8.539 25.578 1.583 1 98 320 THR B N 1
ATOM 5125 C CA . THR B 1 320 ? -8.898 25.922 0.211 1 98 320 THR B CA 1
ATOM 5126 C C . THR B 1 320 ? -7.863 25.375 -0.77 1 98 320 THR B C 1
ATOM 5128 O O . THR B 1 320 ? -8.219 24.797 -1.805 1 98 320 THR B O 1
ATOM 5131 N N . GLU B 1 321 ? -6.617 25.516 -0.432 1 97.44 321 GLU B N 1
ATOM 5132 C CA . GLU B 1 321 ? -5.555 25 -1.289 1 97.44 321 GLU B CA 1
ATOM 5133 C C . GLU B 1 321 ? -5.641 23.484 -1.424 1 97.44 321 GLU B C 1
ATOM 5135 O O . GLU B 1 321 ? -5.473 22.938 -2.518 1 97.44 321 GLU B O 1
ATOM 5140 N N . LEU B 1 322 ? -5.852 22.812 -0.352 1 96.94 322 LEU B N 1
ATOM 5141 C CA . LEU B 1 322 ? -5.957 21.359 -0.378 1 96.94 322 LEU B CA 1
ATOM 5142 C C . LEU B 1 322 ? -7.113 20.906 -1.267 1 96.94 322 LEU B C 1
ATOM 5144 O O . LEU B 1 322 ? -6.965 20 -2.072 1 96.94 322 LEU B O 1
ATOM 5148 N N . ILE B 1 323 ? -8.266 21.578 -1.129 1 97.88 323 ILE B N 1
ATOM 5149 C CA . ILE B 1 323 ? -9.453 21.219 -1.889 1 97.88 323 ILE B CA 1
ATOM 5150 C C . ILE B 1 323 ? -9.219 21.484 -3.375 1 97.88 323 ILE B C 1
ATOM 5152 O O . ILE B 1 323 ? -9.516 20.641 -4.219 1 97.88 323 ILE B O 1
ATOM 5156 N N . GLU B 1 324 ? -8.711 22.594 -3.666 1 97.5 324 GLU B N 1
ATOM 5157 C CA . GLU B 1 324 ? -8.508 22.953 -5.07 1 97.5 324 GLU B CA 1
ATOM 5158 C C . GLU B 1 324 ? -7.473 22.047 -5.727 1 97.5 324 GLU B C 1
ATOM 5160 O O . GLU B 1 324 ? -7.574 21.734 -6.914 1 97.5 324 GLU B O 1
ATOM 5165 N N . GLU B 1 325 ? -6.473 21.625 -4.961 1 96.56 325 GLU B N 1
ATOM 5166 C CA . GLU B 1 325 ? -5.449 20.734 -5.484 1 96.56 325 GLU B CA 1
ATOM 5167 C C . GLU B 1 325 ? -6.059 19.406 -5.918 1 96.56 325 GLU B C 1
ATOM 5169 O O . GLU B 1 325 ? -5.605 18.797 -6.891 1 96.56 325 GLU B O 1
ATOM 5174 N N . MET B 1 326 ? -7.074 18.891 -5.219 1 95.25 326 MET B N 1
ATOM 5175 C CA . MET B 1 326 ? -7.66 17.594 -5.551 1 95.25 326 MET B CA 1
ATOM 5176 C C . MET B 1 326 ? -8.328 17.641 -6.918 1 95.25 326 MET B C 1
ATOM 5178 O O . MET B 1 326 ? -8.516 16.609 -7.555 1 95.25 326 MET B O 1
ATOM 5182 N N . PHE B 1 327 ? -8.711 18.812 -7.359 1 95.19 327 PHE B N 1
ATOM 5183 C CA . PHE B 1 327 ? -9.375 18.969 -8.648 1 95.19 327 PHE B CA 1
ATOM 5184 C C . PHE B 1 327 ? -8.367 19.25 -9.75 1 95.19 327 PHE B C 1
ATOM 5186 O O . PHE B 1 327 ? -8.719 19.297 -10.93 1 95.19 327 PHE B O 1
ATOM 5193 N N . SER B 1 328 ? -7.164 19.531 -9.336 1 87.75 328 SER B N 1
ATOM 5194 C CA . SER B 1 328 ? -6.148 19.906 -10.312 1 87.75 328 SER B CA 1
ATOM 5195 C C . SER B 1 328 ? -5.652 18.688 -11.086 1 87.75 328 SER B C 1
ATOM 5197 O O . SER B 1 328 ? -5.629 17.578 -10.555 1 87.75 328 SER B O 1
ATOM 5199 N N . ASP B 1 329 ? -5.594 18.766 -12.461 1 66.5 329 ASP B N 1
ATOM 5200 C CA . ASP B 1 329 ? -5.07 17.703 -13.328 1 66.5 329 ASP B CA 1
ATOM 5201 C C . ASP B 1 329 ? -3.561 17.562 -13.148 1 66.5 329 ASP B C 1
ATOM 5203 O O . ASP B 1 329 ? -2.947 16.672 -13.758 1 66.5 329 ASP B O 1
ATOM 5207 N N . ASP B 1 330 ? -2.99 18.469 -12.477 1 51.47 330 ASP B N 1
ATOM 5208 C CA . ASP B 1 330 ? -1.532 18.531 -12.414 1 51.47 330 ASP B CA 1
ATOM 5209 C C . ASP B 1 330 ? -0.968 17.328 -11.664 1 51.47 330 ASP B C 1
ATOM 5211 O O . ASP B 1 330 ? 0.239 17.25 -11.43 1 51.47 330 ASP B O 1
ATOM 5215 N N . LEU B 1 331 ? -1.804 16.344 -11.328 1 44.16 331 LEU B N 1
ATOM 5216 C CA . LEU B 1 331 ? -1.002 15.305 -10.703 1 44.16 331 LEU B CA 1
ATOM 5217 C C . LEU B 1 331 ? -0.31 14.445 -11.75 1 44.16 331 LEU B C 1
ATOM 5219 O O . LEU B 1 331 ? -0.907 14.117 -12.781 1 44.16 331 LEU B O 1
#

pLDDT: mean 93.13, std 10.9, range [44.06, 98.81]

Sequence (662 aa):
MKKKIALVTGGFSGEAVVSLKSAAVVEKTIDRNRYDIYKILIYPNDWHHQTASGEKVPVDLNDFSITLAGEKITFDGVFNILHGSPGEDGKLAGYFDMVGIPYTTCDALTSAITMNKGYTKAIVHDIPELFVARSIQLFQNKVENLERIQKELRLPLFVKPNNGGSSIGMSKVKTPNELKEALDKAFAEDDQVLVEEFVSGREFSIGVYHAQGKTTVLPATEIVSSKEFFDFEAKYSPGVTEEITPGRMSEEEVNRVNRIIAQVYQKLNCKGAVRIDYFLEHETGKFYFIEINTVPGQTETSLISQQVRAIGMEVKEFYTELIEEMFSDDLMKKKIALVTGGFSGEAVVSLKSAAVVEKTIDRNRYDIYKILIYPNDWHHQTASGEKVPVDLNDFSITLAGEKITFDGVFNILHGSPGEDGKLAGYFDMVGIPYTTCDALTSAITMNKGYTKAIVHDIPELFVARSIQLFQNKVENLERIQKELRLPLFVKPNNGGSSIGMSKVKTPNELKEALDKAFAEDDQVLVEEFVSGREFSIGVYHAQGKTTVLPATEIVSSKEFFDFEAKYSPGVTEEITPGRMSEEEVNRVNRIIAQVYQKLNCKGAVRIDYFLEHETGKFYFIEINTVPGQTETSLISQQVRAIGMEVKEFYTELIEEMFSDDL

Nearest PDB structures (foldseek):
  4fu0-assembly1_B  TM=8.979E-01  e=2.271E-35  Enterococcus faecalis
  7u9k-assembly1_B  TM=8.617E-01  e=1.415E-30  Staphylococcus aureus subsp. aureus NCTC 8325
  6u1k-assembly2_D  TM=8.461E-01  e=7.035E-30  Thermus thermophilus HB8
  6u1k-assembly1_A  TM=8.139E-01  e=2.466E-30  Thermus thermophilus HB8
  2yzn-assembly1_A  TM=7.868E-01  e=1.129E-28  Thermus thermophilus HB8